Protein AF-A7SQU6-F1 (afdb_monomer)

Radius of gyration: 33.32 Å; Cα contacts (8 Å, |Δi|>4): 920; chains: 1; bounding box: 97×69×99 Å

Structure (mmCIF, N/CA/C/O backbone):
data_AF-A7SQU6-F1
#
_entry.id   AF-A7SQU6-F1
#
loop_
_atom_site.group_PDB
_atom_site.id
_atom_site.type_symbol
_atom_site.label_atom_id
_atom_site.label_alt_id
_atom_site.label_comp_id
_atom_site.label_asym_id
_atom_site.label_entity_id
_atom_site.label_seq_id
_atom_site.pdbx_PDB_ins_code
_atom_site.Cartn_x
_atom_site.Cartn_y
_atom_site.Cartn_z
_atom_site.occupancy
_atom_site.B_iso_or_equiv
_atom_site.auth_seq_id
_atom_site.auth_comp_id
_atom_site.auth_asym_id
_atom_site.auth_atom_id
_atom_site.pdbx_PDB_model_num
ATOM 1 N N . MET A 1 1 ? -19.528 20.760 14.569 1.00 32.16 1 MET A N 1
ATOM 2 C CA . MET A 1 1 ? -18.147 20.246 14.429 1.00 32.16 1 MET A CA 1
ATOM 3 C C . MET A 1 1 ? -17.280 21.043 15.382 1.00 32.16 1 MET A C 1
ATOM 5 O O . MET A 1 1 ? -17.143 22.242 15.170 1.00 32.16 1 MET A O 1
ATOM 9 N N . ASP A 1 2 ? -16.786 20.424 16.452 1.00 32.72 2 ASP A N 1
ATOM 10 C CA . ASP A 1 2 ? -15.996 21.127 17.467 1.00 32.72 2 ASP A CA 1
ATOM 11 C C . ASP A 1 2 ? -14.641 21.560 16.907 1.00 32.72 2 ASP A C 1
ATOM 13 O O . ASP A 1 2 ? -13.787 20.735 16.586 1.00 32.72 2 ASP A O 1
ATOM 17 N N . LYS A 1 3 ? -14.436 22.878 16.824 1.00 36.84 3 LYS A N 1
ATOM 18 C CA . LYS A 1 3 ? -13.178 23.518 16.404 1.00 36.84 3 LYS A CA 1
ATOM 19 C C . LYS A 1 3 ? -12.006 23.262 17.373 1.00 36.84 3 LYS A C 1
ATOM 21 O O . LYS A 1 3 ? -10.878 23.605 17.048 1.00 36.84 3 LYS A O 1
ATOM 26 N N . ASN A 1 4 ? -12.245 22.618 18.518 1.00 41.41 4 ASN A N 1
ATOM 27 C CA . ASN A 1 4 ? -11.286 22.514 19.624 1.00 41.41 4 ASN A CA 1
ATOM 28 C C . ASN A 1 4 ? -10.457 21.213 19.657 1.00 41.41 4 ASN A C 1
ATOM 30 O O . ASN A 1 4 ? -9.607 21.061 20.530 1.00 41.41 4 ASN A O 1
ATOM 34 N N . PHE A 1 5 ? -10.680 20.257 18.746 1.00 46.47 5 PHE A N 1
ATOM 35 C CA . PHE A 1 5 ? -10.082 18.915 18.865 1.00 46.47 5 PHE A CA 1
ATOM 36 C C . PHE A 1 5 ? -8.610 18.800 18.416 1.00 46.47 5 PHE A C 1
ATOM 38 O O . PHE A 1 5 ? -7.972 17.791 18.707 1.00 46.47 5 PHE A O 1
ATOM 45 N N . LEU A 1 6 ? -8.058 19.797 17.711 1.00 52.34 6 LEU A N 1
ATOM 46 C CA . LEU A 1 6 ? -6.797 19.651 16.959 1.00 52.34 6 LEU A CA 1
ATOM 47 C C . LEU A 1 6 ? -5.649 20.577 17.386 1.00 52.34 6 LEU A C 1
ATOM 49 O O . LEU A 1 6 ? -4.558 20.466 16.829 1.00 52.34 6 LEU A O 1
ATOM 53 N N . GLU A 1 7 ? -5.831 21.457 18.372 1.00 57.81 7 GLU A N 1
ATOM 54 C CA . GLU A 1 7 ? -4.713 22.271 18.866 1.00 57.81 7 GLU A CA 1
ATOM 55 C C . GLU A 1 7 ? -3.879 21.489 19.888 1.00 57.81 7 GLU A C 1
ATOM 57 O O . GLU A 1 7 ? -4.062 21.567 21.107 1.00 57.81 7 GLU A O 1
ATOM 62 N N . VAL A 1 8 ? -2.922 20.712 19.378 1.00 65.44 8 VAL A N 1
ATOM 63 C CA . VAL A 1 8 ? -1.777 20.283 20.183 1.00 65.44 8 VAL A CA 1
ATOM 64 C C . VAL A 1 8 ? -0.906 21.512 20.415 1.00 65.44 8 VAL A C 1
ATOM 66 O O . VAL A 1 8 ? -0.209 21.976 19.520 1.00 65.44 8 VAL A O 1
ATOM 69 N N . SER A 1 9 ? -0.988 22.066 21.622 1.00 65.06 9 SER A N 1
ATOM 70 C CA . SER A 1 9 ? -0.155 23.186 22.068 1.00 65.06 9 SER A CA 1
ATOM 71 C C . SER A 1 9 ? 0.925 22.718 23.050 1.00 65.06 9 SER A C 1
ATOM 73 O O . SER A 1 9 ? 0.744 21.673 23.694 1.00 65.06 9 SER A O 1
ATOM 75 N N . PRO A 1 10 ? 1.991 23.511 23.270 1.00 65.69 10 PRO A N 1
ATOM 76 C CA . PRO A 1 10 ? 2.990 23.245 24.309 1.00 65.69 10 PRO A CA 1
ATOM 77 C C . PRO A 1 10 ? 2.380 23.028 25.700 1.00 65.69 10 PRO A C 1
ATOM 79 O O . PRO A 1 10 ? 2.810 22.153 26.445 1.00 65.69 10 PRO A O 1
ATOM 82 N N . LYS A 1 11 ? 1.306 23.759 26.031 1.00 68.56 11 LYS A N 1
ATOM 83 C CA . LYS A 1 11 ? 0.541 23.597 27.284 1.00 68.56 11 LYS A CA 1
ATOM 84 C C . LYS A 1 11 ? -0.156 22.240 27.380 1.00 68.56 11 LYS A C 1
ATOM 86 O O . LYS A 1 11 ? -0.417 21.723 28.462 1.00 68.56 11 LYS A O 1
ATOM 91 N N . SER A 1 12 ? -0.527 21.691 26.235 1.00 70.12 12 SER A N 1
ATOM 92 C CA . SER A 1 12 ? -1.223 20.422 26.133 1.00 70.12 12 SER A CA 1
ATOM 93 C C . SER A 1 12 ? -0.247 19.236 26.206 1.00 70.12 12 SER A C 1
ATOM 95 O O . SER A 1 12 ? -0.608 18.200 26.754 1.00 70.12 12 SER A O 1
ATOM 97 N N . LEU A 1 13 ? 0.992 19.425 25.735 1.00 71.12 13 LEU A N 1
ATOM 98 C CA . LEU A 1 13 ? 2.103 18.481 25.880 1.00 71.12 13 LEU A CA 1
ATOM 99 C C . LEU A 1 13 ? 2.684 18.509 27.302 1.00 71.12 13 LEU A C 1
ATOM 101 O O . LEU A 1 13 ? 2.953 17.462 27.874 1.00 71.12 13 LEU A O 1
ATOM 105 N N . SER A 1 14 ? 2.774 19.683 27.938 1.00 69.56 14 SER A N 1
ATOM 106 C CA . SER A 1 14 ? 3.272 19.795 29.317 1.00 69.56 14 SER A CA 1
ATOM 107 C C . SER A 1 14 ? 2.379 19.111 30.359 1.00 69.56 14 SER A C 1
ATOM 109 O O . SER A 1 14 ? 2.869 18.692 31.404 1.00 69.56 14 SER A O 1
ATOM 111 N N . ARG A 1 15 ? 1.079 18.963 30.074 1.00 74.44 15 ARG A N 1
ATOM 112 C CA . ARG A 1 15 ? 0.127 18.193 30.895 1.00 74.44 15 ARG A CA 1
ATOM 113 C C . ARG A 1 15 ? 0.270 16.677 30.735 1.00 74.44 15 ARG A C 1
ATOM 115 O O . ARG A 1 15 ? -0.328 15.930 31.504 1.00 74.44 15 ARG A O 1
ATOM 122 N N . SER A 1 16 ? 1.034 16.222 29.747 1.00 78.31 16 SER A N 1
ATOM 123 C CA . SER A 1 16 ? 1.242 14.812 29.428 1.00 78.31 16 SER A CA 1
ATOM 124 C C . SER A 1 16 ? 2.748 14.521 29.379 1.00 78.31 16 SER A C 1
ATOM 126 O O . SER A 1 16 ? 3.298 14.322 28.297 1.00 78.31 16 SER A O 1
ATOM 128 N N . PRO A 1 17 ? 3.434 14.502 30.542 1.00 75.44 17 PRO A N 1
ATOM 129 C CA . PRO A 1 17 ? 4.900 14.446 30.618 1.00 75.44 17 PRO A CA 1
ATOM 130 C C . PRO A 1 17 ? 5.511 13.169 30.021 1.00 75.44 17 PRO A C 1
ATOM 132 O O . PRO A 1 17 ? 6.679 13.174 29.654 1.00 75.44 17 PRO A O 1
ATOM 135 N N . HIS A 1 18 ? 4.721 12.101 29.891 1.00 84.44 18 HIS A N 1
ATOM 136 C CA . HIS A 1 18 ? 5.127 10.818 29.302 1.00 84.44 18 HIS A CA 1
ATOM 137 C C . HIS A 1 18 ? 4.590 10.621 27.875 1.00 84.44 18 HIS A C 1
ATOM 139 O O . HIS A 1 18 ? 4.533 9.502 27.377 1.00 84.44 18 HIS A O 1
ATOM 145 N N . GLY A 1 19 ? 4.152 11.705 27.234 1.00 88.44 19 GLY A N 1
ATOM 146 C CA . GLY A 1 19 ? 3.631 11.703 25.875 1.00 88.44 19 GLY A CA 1
ATOM 147 C C . GLY A 1 19 ? 2.110 11.810 25.785 1.00 88.44 19 GLY A C 1
ATOM 148 O O . GLY A 1 19 ? 1.352 11.483 26.707 1.00 88.44 19 GLY A O 1
ATOM 149 N N . LEU A 1 20 ? 1.665 12.285 24.628 1.00 91.00 20 LEU A N 1
ATOM 150 C CA . LEU A 1 20 ? 0.268 12.467 24.255 1.00 91.00 20 LEU A CA 1
ATOM 151 C C . LEU A 1 20 ? -0.058 11.551 23.081 1.00 91.00 20 LEU A C 1
ATOM 153 O O . LEU A 1 20 ? 0.723 11.481 22.141 1.00 91.00 20 LEU A O 1
ATOM 157 N N . ALA A 1 21 ? -1.221 10.909 23.090 1.00 92.38 21 ALA A N 1
ATOM 158 C CA . ALA A 1 21 ? -1.641 10.045 22.001 1.00 92.38 21 ALA A CA 1
ATOM 159 C C . ALA A 1 21 ? -3.064 10.346 21.507 1.00 92.38 21 ALA A C 1
ATOM 161 O O . ALA A 1 21 ? -3.880 10.992 22.171 1.00 92.38 21 ALA A O 1
ATOM 162 N N . PHE A 1 22 ? -3.350 9.865 20.304 1.00 91.25 22 PHE A N 1
ATOM 163 C CA . PHE A 1 22 ? -4.642 9.939 19.643 1.00 91.25 22 PHE A CA 1
ATOM 164 C C . PHE A 1 22 ? -5.016 8.555 19.140 1.00 91.25 22 PHE A C 1
ATOM 166 O O . PHE A 1 22 ? -4.213 7.903 18.477 1.00 91.25 22 PHE A O 1
ATOM 173 N N . VAL A 1 23 ? -6.236 8.121 19.442 1.00 92.31 23 VAL A N 1
ATOM 174 C CA . VAL A 1 23 ? -6.734 6.787 19.095 1.00 92.31 23 VAL A CA 1
ATOM 175 C C . VAL A 1 23 ? -7.997 6.921 18.252 1.00 92.31 23 VAL A C 1
ATOM 177 O O . VAL A 1 23 ? -8.915 7.668 18.606 1.00 92.31 23 VAL A O 1
ATOM 180 N N . THR A 1 24 ? -8.061 6.224 17.119 1.00 90.75 24 THR A N 1
ATOM 181 C CA . THR A 1 24 ? -9.262 6.216 16.270 1.00 90.75 24 THR A CA 1
ATOM 182 C C . THR A 1 24 ? -10.377 5.384 16.895 1.00 90.75 24 THR A C 1
ATOM 184 O O . THR A 1 24 ? -10.132 4.496 17.716 1.00 90.75 24 THR A O 1
ATOM 187 N N . SER A 1 25 ? -11.620 5.608 16.463 1.00 90.00 25 SER A N 1
ATOM 188 C CA . SER A 1 25 ? -12.616 4.540 16.567 1.00 90.00 25 SER A CA 1
ATOM 189 C C . SER A 1 25 ? -12.132 3.314 15.782 1.00 90.00 25 SER A C 1
ATOM 191 O O . SER A 1 25 ? -11.289 3.422 14.885 1.00 90.00 25 SER A O 1
ATOM 193 N N . VAL A 1 26 ? -12.648 2.145 16.132 1.00 89.75 26 VAL A N 1
ATOM 194 C CA . VAL A 1 26 ? -12.318 0.894 15.443 1.00 89.75 26 VAL A CA 1
ATOM 195 C C . VAL A 1 26 ? -13.201 0.715 14.208 1.00 89.75 26 VAL A C 1
ATOM 197 O O . VAL A 1 26 ? -14.346 1.174 14.201 1.00 89.75 26 VAL A O 1
ATOM 200 N N . ASP A 1 27 ? -12.679 0.089 13.158 1.00 87.62 27 ASP A N 1
ATOM 201 C CA . ASP A 1 27 ? -13.452 -0.278 11.972 1.00 87.62 27 ASP A CA 1
ATOM 202 C C . ASP A 1 27 ? -14.133 -1.654 12.105 1.00 87.62 27 ASP A C 1
ATOM 204 O O . ASP A 1 27 ? -14.010 -2.341 13.123 1.00 87.62 27 ASP A O 1
ATOM 208 N N . GLY A 1 28 ? -14.880 -2.072 11.081 1.00 85.62 28 GLY A N 1
ATOM 209 C CA . GLY A 1 28 ? -15.601 -3.342 11.124 1.00 85.62 28 GLY A CA 1
ATOM 210 C C . GLY A 1 28 ? -14.717 -4.594 11.087 1.00 85.62 28 GLY A C 1
ATOM 211 O O . GLY A 1 28 ? -15.172 -5.672 11.457 1.00 85.62 28 GLY A O 1
ATOM 212 N N . ARG A 1 29 ? -13.445 -4.460 10.686 1.00 86.69 29 ARG A N 1
ATOM 213 C CA . ARG A 1 29 ? -12.455 -5.546 10.742 1.00 86.69 29 ARG A CA 1
ATOM 214 C C . ARG A 1 29 ? -11.815 -5.641 12.123 1.00 86.69 29 ARG A C 1
ATOM 216 O O . ARG A 1 29 ? -11.102 -6.595 12.398 1.00 86.69 29 ARG A O 1
ATOM 223 N N . GLY A 1 30 ? -12.074 -4.687 13.016 1.00 89.56 30 GLY A N 1
ATOM 224 C CA . GLY A 1 30 ? -11.396 -4.607 14.303 1.00 89.56 30 GLY A CA 1
ATOM 225 C C . GLY A 1 30 ? -10.050 -3.891 14.217 1.00 89.56 30 GLY A C 1
ATOM 226 O O . GLY A 1 30 ? -9.200 -4.110 15.079 1.00 89.56 30 GLY A O 1
ATOM 227 N N . ILE A 1 31 ? -9.827 -3.073 13.186 1.00 88.06 31 ILE A N 1
ATOM 228 C CA . ILE A 1 31 ? -8.590 -2.314 13.001 1.00 88.06 31 ILE A CA 1
ATOM 229 C C . ILE A 1 31 ? -8.766 -0.901 13.561 1.00 88.06 31 ILE A C 1
ATOM 231 O O . ILE A 1 31 ? -9.788 -0.245 13.346 1.00 88.06 31 ILE A O 1
ATOM 235 N N . PHE A 1 32 ? -7.758 -0.423 14.284 1.00 90.12 32 PHE A N 1
ATOM 236 C CA . PHE A 1 32 ? -7.686 0.936 14.809 1.00 90.12 32 PHE A CA 1
ATOM 237 C C . PHE A 1 32 ? -6.273 1.500 14.650 1.00 90.12 32 PHE A C 1
ATOM 239 O O . PHE A 1 32 ? -5.299 0.755 14.553 1.00 90.12 32 PHE A O 1
ATOM 246 N N . SER A 1 33 ? -6.155 2.824 14.632 1.00 90.19 33 SER A N 1
ATOM 247 C CA . SER A 1 33 ? -4.868 3.514 14.561 1.00 90.19 33 SER A CA 1
ATOM 248 C C . SER A 1 33 ? -4.586 4.279 15.845 1.00 90.19 33 SER A C 1
ATOM 250 O O . SER A 1 33 ? -5.488 4.849 16.469 1.00 90.19 33 SER A O 1
ATOM 252 N N . VAL A 1 34 ? -3.308 4.320 16.200 1.00 91.19 34 VAL A N 1
ATOM 253 C CA . VAL A 1 34 ? -2.763 5.086 17.313 1.00 91.19 34 VAL A CA 1
ATOM 254 C C . VAL A 1 34 ? -1.678 6.011 16.779 1.00 91.19 34 VAL A C 1
ATOM 256 O O . VAL A 1 34 ? -0.804 5.571 16.040 1.00 91.19 34 VAL A O 1
ATOM 259 N N . PHE A 1 35 ? -1.715 7.277 17.186 1.00 90.38 35 PHE A N 1
ATOM 260 C CA . PHE A 1 35 ? -0.662 8.256 16.917 1.00 90.38 35 PHE A CA 1
ATOM 261 C C . PHE A 1 35 ? -0.169 8.827 18.242 1.00 90.38 35 PHE A C 1
ATOM 263 O O . PHE A 1 35 ? -0.960 9.411 18.979 1.00 90.38 35 PHE A O 1
ATOM 270 N N . GLY A 1 36 ? 1.109 8.649 18.560 1.00 91.44 36 GLY A N 1
ATOM 271 C CA . GLY A 1 36 ? 1.756 9.106 19.784 1.00 91.44 36 GLY A CA 1
ATOM 272 C C . GLY A 1 36 ? 2.783 10.202 19.517 1.00 91.44 36 GLY A C 1
ATOM 273 O O . GLY A 1 36 ? 3.478 10.191 18.505 1.00 91.44 36 GLY A O 1
ATOM 274 N N . ILE A 1 37 ? 2.867 11.151 20.442 1.00 91.12 37 ILE A N 1
ATOM 275 C CA . ILE A 1 37 ? 3.839 12.239 20.469 1.00 91.12 37 ILE A CA 1
ATOM 276 C C . ILE A 1 37 ? 4.583 12.133 21.794 1.00 91.12 37 ILE A C 1
ATOM 278 O O . ILE A 1 37 ? 3.977 12.303 22.859 1.00 91.12 37 ILE A O 1
ATOM 282 N N . PHE A 1 38 ? 5.885 11.887 21.728 1.00 89.06 38 PHE A N 1
ATOM 283 C CA . PHE A 1 38 ? 6.736 11.673 22.895 1.00 89.06 38 PHE A CA 1
ATOM 284 C C . PHE A 1 38 ? 7.803 12.754 22.955 1.00 89.06 38 PHE A C 1
ATOM 286 O O . PHE A 1 38 ? 8.389 13.123 21.942 1.00 89.06 38 PHE A O 1
ATOM 293 N N . GLN A 1 39 ? 8.028 13.312 24.140 1.00 84.06 39 GLN A N 1
ATOM 294 C CA . GLN A 1 39 ? 9.028 14.354 24.331 1.00 84.06 39 GLN A CA 1
ATOM 295 C C . GLN A 1 39 ? 10.332 13.722 24.824 1.00 84.06 39 GLN A C 1
ATOM 297 O O . GLN A 1 39 ? 10.375 13.208 25.938 1.00 84.06 39 GLN A O 1
ATOM 302 N N . LEU A 1 40 ? 11.397 13.813 24.025 1.00 72.62 40 LEU A N 1
ATOM 303 C CA . LEU A 1 40 ? 12.705 13.237 24.355 1.00 72.62 40 LEU A CA 1
ATOM 304 C C . LEU A 1 40 ? 13.567 14.169 25.210 1.00 72.62 40 LEU A C 1
ATOM 306 O O . LEU A 1 40 ? 14.196 13.750 26.179 1.00 72.62 40 LEU A O 1
ATOM 310 N N . ARG A 1 41 ? 13.629 15.456 24.847 1.00 66.31 41 ARG A N 1
ATOM 311 C CA . ARG A 1 41 ? 14.451 16.457 25.546 1.00 66.31 41 ARG A CA 1
ATOM 312 C C . ARG A 1 41 ? 13.680 17.748 25.726 1.00 66.31 41 ARG A C 1
ATOM 314 O O . ARG A 1 41 ? 13.116 18.279 24.775 1.00 66.31 41 ARG A O 1
ATOM 321 N N . LYS A 1 42 ? 13.675 18.279 26.950 1.00 59.56 42 LYS A N 1
ATOM 322 C CA . LYS A 1 42 ? 13.105 19.593 27.266 1.00 59.56 42 LYS A CA 1
ATOM 323 C C . LYS A 1 42 ? 14.183 20.658 27.069 1.00 59.56 42 LYS A C 1
ATOM 325 O O . LYS A 1 42 ? 15.227 20.596 27.713 1.00 59.56 42 LYS A O 1
ATOM 330 N N . GLY A 1 43 ? 13.934 21.636 26.201 1.00 58.94 43 GLY A N 1
ATOM 331 C CA . GLY A 1 43 ? 14.791 22.813 26.081 1.00 58.94 43 GLY A CA 1
ATOM 332 C C . GLY A 1 43 ? 14.672 23.689 27.327 1.00 58.94 43 GLY A C 1
ATOM 333 O O . GLY A 1 43 ? 13.810 24.558 27.385 1.00 58.94 43 GLY A O 1
ATOM 334 N N . VAL A 1 44 ? 15.474 23.421 28.362 1.00 52.25 44 VAL A N 1
ATOM 335 C CA . VAL A 1 44 ? 15.442 24.191 29.625 1.00 52.25 44 VAL A CA 1
ATOM 336 C C . VAL A 1 44 ? 16.347 25.433 29.555 1.00 52.25 44 VAL A C 1
ATOM 338 O O . VAL A 1 44 ? 16.127 26.396 30.282 1.00 52.25 44 VAL A O 1
ATOM 341 N N . GLN A 1 45 ? 17.332 25.455 28.650 1.00 48.66 45 GLN A N 1
ATOM 342 C CA . GLN A 1 45 ? 18.277 26.565 28.467 1.00 48.66 45 GLN A CA 1
ATOM 343 C C . GLN A 1 45 ? 18.004 27.354 27.177 1.00 48.66 45 GLN A C 1
ATOM 345 O O . GLN A 1 45 ? 17.574 26.787 26.168 1.00 48.66 45 GLN A O 1
ATOM 350 N N . ARG A 1 46 ? 18.295 28.668 27.186 1.00 40.72 46 ARG A N 1
ATOM 351 C CA . ARG A 1 46 ? 18.224 29.531 25.990 1.00 40.72 46 ARG A CA 1
ATOM 352 C C . ARG A 1 46 ? 19.087 28.932 24.871 1.00 40.72 46 ARG A C 1
ATOM 354 O O . ARG A 1 46 ? 20.296 28.831 25.020 1.00 40.72 46 ARG A O 1
ATOM 361 N N . GLY A 1 47 ? 18.451 28.556 23.760 1.00 54.69 47 GLY A N 1
ATOM 362 C CA . GLY A 1 47 ? 19.108 27.996 22.572 1.00 54.69 47 GLY A CA 1
ATOM 363 C C . GLY A 1 47 ? 18.943 26.482 22.380 1.00 54.69 47 GLY A C 1
ATOM 364 O O . GLY A 1 47 ? 19.167 26.001 21.272 1.00 54.69 47 GLY A O 1
ATOM 365 N N . VAL A 1 48 ? 18.488 25.731 23.393 1.00 56.03 48 VAL A N 1
ATOM 366 C CA . VAL A 1 48 ? 18.249 24.281 23.268 1.00 56.03 48 VAL A CA 1
ATOM 367 C C . VAL A 1 48 ? 16.823 24.036 22.775 1.00 56.03 48 VAL A C 1
ATOM 369 O O . VAL A 1 48 ? 15.857 24.397 23.445 1.00 56.03 48 VAL A O 1
ATOM 372 N N . ARG A 1 49 ? 16.681 23.425 21.594 1.00 66.75 49 ARG A N 1
ATOM 373 C CA . ARG A 1 49 ? 15.373 23.089 21.011 1.00 66.75 49 ARG A CA 1
ATOM 374 C C . ARG A 1 49 ? 14.780 21.858 21.701 1.00 66.75 49 ARG A C 1
ATOM 376 O O . ARG A 1 49 ? 15.492 20.896 21.974 1.00 66.75 49 ARG A O 1
ATOM 383 N N . THR A 1 50 ? 13.476 21.888 21.967 1.00 72.69 50 THR A N 1
ATOM 384 C CA . THR A 1 50 ? 12.724 20.700 22.398 1.00 72.69 50 THR A CA 1
ATOM 385 C C . THR A 1 50 ? 12.600 19.740 21.219 1.00 72.69 50 THR A C 1
ATOM 387 O O . THR A 1 50 ? 12.265 20.171 20.114 1.00 72.69 50 THR A O 1
ATOM 390 N N . ILE A 1 51 ? 12.877 18.461 21.464 1.00 82.75 51 ILE A N 1
ATOM 391 C CA . ILE A 1 51 ? 12.860 17.401 20.451 1.00 82.75 51 ILE A CA 1
ATOM 392 C C . ILE A 1 51 ? 11.780 16.382 20.810 1.00 82.75 51 ILE A C 1
ATOM 394 O O . ILE A 1 51 ? 11.630 16.015 21.983 1.00 82.75 51 ILE A O 1
ATOM 398 N N . TYR A 1 52 ? 11.050 15.943 19.791 1.00 85.44 52 TYR A N 1
ATOM 399 C CA . TYR A 1 52 ? 9.941 15.009 19.886 1.00 85.44 52 TYR A CA 1
ATOM 400 C C . TYR A 1 52 ? 10.147 13.790 18.985 1.00 85.44 52 TYR A C 1
ATOM 402 O O . TYR A 1 52 ? 10.823 13.863 17.960 1.00 85.44 52 TYR A O 1
ATOM 410 N N . GLU A 1 53 ? 9.479 12.702 19.341 1.00 89.44 53 GLU A N 1
ATOM 411 C CA . GLU A 1 53 ? 9.231 11.555 18.472 1.00 89.44 53 GLU A CA 1
ATOM 412 C C . GLU A 1 53 ? 7.747 11.504 18.128 1.00 89.44 53 GLU A C 1
ATOM 414 O O . GLU A 1 53 ? 6.884 11.743 18.984 1.00 89.44 53 GLU A O 1
ATOM 419 N N . PHE A 1 54 ? 7.451 11.183 16.873 1.00 88.62 54 PHE A N 1
ATOM 420 C CA . PHE A 1 54 ? 6.098 10.921 16.406 1.00 88.62 54 PHE A CA 1
ATOM 421 C C . PHE A 1 54 ? 6.006 9.466 15.963 1.00 88.62 54 PHE A C 1
ATOM 423 O O . PHE A 1 54 ? 6.633 9.067 14.984 1.00 88.62 54 PHE A O 1
ATOM 430 N N . ALA A 1 55 ? 5.228 8.682 16.701 1.00 90.25 55 ALA A N 1
ATOM 431 C CA . ALA A 1 55 ? 5.055 7.256 16.466 1.00 90.25 55 ALA A CA 1
ATOM 432 C C . ALA A 1 55 ? 3.625 6.973 16.013 1.00 90.25 55 ALA A C 1
ATOM 434 O O . ALA A 1 55 ? 2.667 7.447 16.628 1.00 90.25 55 ALA A O 1
ATOM 435 N N . GLY A 1 56 ? 3.463 6.168 14.973 1.00 88.56 56 GLY A N 1
ATOM 436 C CA . GLY A 1 56 ? 2.169 5.667 14.542 1.00 88.56 56 GLY A CA 1
ATOM 437 C C . GLY A 1 56 ? 2.124 4.150 14.553 1.00 88.56 56 GLY A C 1
ATOM 438 O O . GLY A 1 56 ? 3.093 3.488 14.196 1.00 88.56 56 GLY A O 1
ATOM 439 N N . ALA A 1 57 ? 0.979 3.601 14.942 1.00 87.50 57 ALA A N 1
ATOM 440 C CA . ALA A 1 57 ? 0.722 2.169 14.912 1.00 87.50 57 ALA A CA 1
ATOM 441 C C . ALA A 1 57 ? -0.673 1.887 14.349 1.00 87.50 57 ALA A C 1
ATOM 443 O O . ALA A 1 57 ? -1.653 2.549 14.703 1.00 87.50 57 ALA A O 1
ATOM 444 N N . LEU A 1 58 ? -0.761 0.877 13.489 1.00 85.81 58 LEU A N 1
ATOM 445 C CA . LEU A 1 58 ? -2.001 0.275 13.025 1.00 85.81 58 LEU A CA 1
ATOM 446 C C . LEU A 1 58 ? -2.180 -1.059 13.746 1.00 85.81 58 LEU A C 1
ATOM 448 O O . LEU A 1 58 ? -1.337 -1.946 13.641 1.00 85.81 58 LEU A O 1
ATOM 452 N N . CYS A 1 59 ? -3.278 -1.215 14.473 1.00 87.25 59 CYS A N 1
ATOM 453 C CA . CYS A 1 59 ? -3.478 -2.319 15.401 1.00 87.25 59 CYS A CA 1
ATOM 454 C C . CYS A 1 59 ? -4.780 -3.063 15.111 1.00 87.25 59 CYS A C 1
ATOM 456 O O . CYS A 1 59 ? -5.779 -2.468 14.714 1.00 87.25 59 CYS A O 1
ATOM 458 N N . PHE A 1 60 ? -4.779 -4.365 15.376 1.00 88.38 60 PHE A N 1
ATOM 459 C CA . PHE A 1 60 ? -5.965 -5.207 15.441 1.00 88.38 60 PHE A CA 1
ATOM 460 C C . PHE A 1 60 ? -6.358 -5.428 16.903 1.00 88.38 60 PHE A C 1
ATOM 462 O O . PHE A 1 60 ? -5.525 -5.837 17.717 1.00 88.38 60 PHE A O 1
ATOM 469 N N . VAL A 1 61 ? -7.637 -5.235 17.232 1.00 89.44 61 VAL A N 1
ATOM 470 C CA . VAL A 1 61 ? -8.177 -5.400 18.597 1.00 89.44 61 VAL A CA 1
ATOM 471 C C . VAL A 1 61 ? -7.970 -6.795 19.186 1.00 89.44 61 VAL A C 1
ATOM 473 O O . VAL A 1 61 ? -7.960 -6.946 20.402 1.00 89.44 61 VAL A O 1
ATOM 476 N N . GLY A 1 62 ? -7.764 -7.819 18.353 1.00 81.50 62 GLY A N 1
ATOM 477 C CA . GLY A 1 62 ? -7.414 -9.159 18.824 1.00 81.50 62 GLY A CA 1
ATOM 478 C C . GLY A 1 62 ? -5.969 -9.310 19.303 1.00 81.50 62 GLY A C 1
ATOM 479 O O . GLY A 1 62 ? -5.582 -10.417 19.684 1.00 81.50 62 GLY A O 1
ATOM 480 N N . GLY A 1 63 ? -5.186 -8.230 19.304 1.00 80.00 63 GLY A N 1
ATOM 481 C CA . GLY A 1 63 ? -3.829 -8.179 19.830 1.00 80.00 63 GLY A CA 1
ATOM 482 C C . GLY A 1 63 ? -2.763 -8.422 18.766 1.00 80.00 63 GLY A C 1
ATOM 483 O O . GLY A 1 63 ? -1.939 -9.307 18.927 1.00 80.00 63 GLY A O 1
ATOM 484 N N . LYS A 1 64 ? -2.760 -7.655 17.675 1.00 79.50 64 LYS A N 1
ATOM 485 C CA . LYS A 1 64 ? -1.672 -7.685 16.680 1.00 79.50 64 LYS A CA 1
ATOM 486 C C . LYS A 1 64 ? -1.365 -6.267 16.223 1.00 79.50 64 LYS A C 1
ATOM 488 O O . LYS A 1 64 ? -2.298 -5.520 15.935 1.00 79.50 64 LYS A O 1
ATOM 493 N N . VAL A 1 65 ? -0.089 -5.902 16.128 1.00 80.31 65 VAL A N 1
ATOM 494 C CA . VAL A 1 65 ? 0.313 -4.669 15.441 1.00 80.31 65 VAL A CA 1
ATOM 495 C C . VAL A 1 65 ? 0.522 -5.022 13.971 1.00 80.31 65 VAL A C 1
ATOM 497 O O . VAL A 1 65 ? 1.342 -5.871 13.629 1.00 80.31 65 VAL A O 1
ATOM 500 N N . ILE A 1 66 ? -0.311 -4.443 13.113 1.00 76.19 66 ILE A N 1
ATOM 501 C CA . ILE A 1 66 ? -0.359 -4.727 11.676 1.00 76.19 66 ILE A CA 1
ATOM 502 C C . ILE A 1 66 ? 0.781 -4.002 10.964 1.00 76.19 66 ILE A C 1
ATOM 504 O O . ILE A 1 66 ? 1.447 -4.598 10.117 1.00 76.19 66 ILE A O 1
ATOM 508 N N . ASP A 1 67 ? 0.971 -2.730 11.312 1.00 77.44 67 ASP A N 1
ATOM 509 C CA . ASP A 1 67 ? 1.969 -1.841 10.725 1.00 77.44 67 ASP A CA 1
ATOM 510 C C . ASP A 1 67 ? 2.340 -0.736 11.721 1.00 77.44 67 ASP A C 1
ATOM 512 O O . ASP A 1 67 ? 1.574 -0.440 12.646 1.00 77.44 67 ASP A O 1
ATOM 516 N N . ALA A 1 68 ? 3.501 -0.124 11.535 1.00 81.19 68 ALA A N 1
ATOM 517 C CA . ALA A 1 68 ? 3.978 0.969 12.365 1.00 81.19 68 ALA A CA 1
ATOM 518 C C . ALA A 1 68 ? 4.920 1.876 11.575 1.00 81.19 68 ALA A C 1
ATOM 520 O O . ALA A 1 68 ? 5.565 1.443 10.625 1.00 81.19 68 ALA A O 1
ATOM 521 N N . PHE A 1 69 ? 4.999 3.133 11.994 1.00 84.12 69 PHE A N 1
ATOM 522 C CA . PHE A 1 69 ? 5.976 4.079 11.479 1.00 84.12 69 PHE A CA 1
ATOM 523 C C . PHE A 1 69 ? 6.501 4.939 12.621 1.00 84.12 69 PHE A C 1
ATOM 525 O O . PHE A 1 69 ? 5.766 5.258 13.565 1.00 84.12 69 PHE A O 1
ATOM 532 N N . LEU A 1 70 ? 7.755 5.354 12.507 1.00 86.19 70 LEU A N 1
ATOM 533 C CA . LEU A 1 70 ? 8.394 6.209 13.488 1.00 86.19 70 LEU A CA 1
ATOM 534 C C . LEU A 1 70 ? 9.128 7.350 12.803 1.00 86.19 70 LEU A C 1
ATOM 536 O O . LEU A 1 70 ? 9.875 7.156 11.853 1.00 86.19 70 LEU A O 1
ATOM 540 N N . GLN A 1 71 ? 8.942 8.553 13.332 1.00 86.12 71 GLN A N 1
ATOM 541 C CA . GLN A 1 71 ? 9.751 9.700 12.975 1.00 86.12 71 GLN A CA 1
ATOM 542 C C . GLN A 1 71 ? 10.445 10.232 14.232 1.00 86.12 71 GLN A C 1
ATOM 544 O O . GLN A 1 71 ? 9.794 10.601 15.215 1.00 86.12 71 GLN A O 1
ATOM 549 N N . LYS A 1 72 ? 11.778 10.273 14.180 1.00 86.06 72 LYS A N 1
ATOM 550 C CA . LYS A 1 72 ? 12.650 10.745 15.263 1.00 86.06 72 LYS A CA 1
ATOM 551 C C . LYS A 1 72 ? 13.115 12.182 15.033 1.00 86.06 72 LYS A C 1
ATOM 553 O O . LYS A 1 72 ? 12.971 12.730 13.937 1.00 86.06 72 LYS A O 1
ATOM 558 N N . ASP A 1 73 ? 13.665 12.769 16.093 1.00 83.81 73 ASP A N 1
ATOM 559 C CA . ASP A 1 73 ? 14.342 14.070 16.104 1.00 83.81 73 ASP A CA 1
ATOM 560 C C . ASP A 1 73 ? 13.522 15.248 15.551 1.00 83.81 73 ASP A C 1
ATOM 562 O O . ASP A 1 73 ? 14.033 16.177 14.922 1.00 83.81 73 ASP A O 1
ATOM 566 N N . ILE A 1 74 ? 12.217 15.234 15.824 1.00 82.06 74 ILE A N 1
ATOM 567 C CA . ILE A 1 74 ? 11.265 16.207 15.295 1.00 82.06 74 ILE A CA 1
ATOM 568 C C . ILE A 1 74 ? 11.267 17.468 16.158 1.00 82.06 74 ILE A C 1
ATOM 570 O O . ILE A 1 74 ? 11.093 17.410 17.377 1.00 82.06 74 ILE A O 1
ATOM 574 N N . ASN A 1 75 ? 11.394 18.638 15.533 1.00 80.38 75 ASN A N 1
ATOM 575 C CA . ASN A 1 75 ? 11.200 19.919 16.218 1.00 80.38 75 ASN A CA 1
ATOM 576 C C . ASN A 1 75 ? 9.719 20.354 16.245 1.00 80.38 75 ASN A C 1
ATOM 578 O O . ASN A 1 75 ? 8.866 19.783 15.574 1.00 80.38 75 ASN A O 1
ATOM 582 N N . GLU A 1 76 ? 9.389 21.397 17.009 1.00 74.19 76 GLU A N 1
ATOM 583 C CA . GLU A 1 76 ? 8.000 21.856 17.175 1.00 74.19 76 GLU A CA 1
ATOM 584 C C . GLU A 1 76 ? 7.307 22.249 15.854 1.00 74.19 76 GLU A C 1
ATOM 586 O O . GLU A 1 76 ? 6.130 21.939 15.659 1.00 74.19 76 GLU A O 1
ATOM 591 N N . THR A 1 77 ? 8.035 22.870 14.920 1.00 72.19 77 THR A N 1
ATOM 592 C CA . THR A 1 77 ? 7.508 23.250 13.600 1.00 72.19 77 THR A CA 1
ATOM 593 C C . THR A 1 77 ? 7.150 22.015 12.776 1.00 72.19 77 THR A C 1
ATOM 595 O O . THR A 1 77 ? 6.032 21.909 12.277 1.00 72.19 77 THR A O 1
ATOM 598 N N . GLN A 1 78 ? 8.064 21.046 12.681 1.00 75.12 78 GLN A N 1
ATOM 599 C CA . GLN A 1 78 ? 7.826 19.789 11.966 1.00 75.12 78 GLN A CA 1
ATOM 600 C C . GLN A 1 78 ? 6.695 18.981 12.612 1.00 75.12 78 GLN A C 1
ATOM 602 O O . GLN A 1 78 ? 5.827 18.463 11.914 1.00 75.12 78 GLN A O 1
ATOM 607 N N . LEU A 1 79 ? 6.656 18.919 13.946 1.00 75.06 79 LEU A N 1
ATOM 608 C CA . LEU A 1 79 ? 5.604 18.235 14.694 1.00 75.06 79 LEU A CA 1
ATOM 609 C C . LEU A 1 79 ? 4.225 18.812 14.357 1.00 75.06 79 LEU A C 1
ATOM 611 O O . LEU A 1 79 ? 3.278 18.058 14.133 1.00 75.06 79 LEU A O 1
ATOM 615 N N . LYS A 1 80 ? 4.109 20.143 14.268 1.00 73.56 80 LYS A N 1
ATOM 616 C CA . LYS A 1 80 ? 2.870 20.808 13.854 1.00 73.56 80 LYS A CA 1
ATOM 617 C C . LYS A 1 80 ? 2.447 20.371 12.450 1.00 73.56 80 LYS A C 1
ATOM 619 O O . LYS A 1 80 ? 1.274 20.050 12.265 1.00 73.56 80 LYS A O 1
ATOM 624 N N . THR A 1 81 ? 3.378 20.283 11.500 1.00 71.62 81 THR A N 1
ATOM 625 C CA . THR A 1 81 ? 3.113 19.790 10.136 1.00 71.62 81 THR A CA 1
ATOM 626 C C . THR A 1 81 ? 2.646 18.333 10.131 1.00 71.62 81 THR A C 1
ATOM 628 O O . THR A 1 81 ? 1.649 18.012 9.478 1.00 71.62 81 THR A O 1
ATOM 631 N N . TYR A 1 82 ? 3.298 17.455 10.902 1.00 69.75 82 TYR A N 1
ATOM 632 C CA . TYR A 1 82 ? 2.891 16.052 11.036 1.00 69.75 82 TYR A CA 1
ATOM 633 C C . TYR A 1 82 ? 1.486 15.928 11.631 1.00 69.75 82 TYR A C 1
ATOM 635 O O . TYR A 1 82 ? 0.627 15.254 11.064 1.00 69.75 82 TYR A O 1
ATOM 643 N N . ILE A 1 83 ? 1.204 16.646 12.717 1.00 72.69 83 ILE A N 1
ATOM 644 C CA . ILE A 1 83 ? -0.118 16.676 13.354 1.00 72.69 83 ILE A CA 1
ATOM 645 C C . ILE A 1 83 ? -1.185 17.183 12.380 1.00 72.69 83 ILE A C 1
ATOM 647 O O . ILE A 1 83 ? -2.245 16.570 12.229 1.00 72.69 83 ILE A O 1
ATOM 651 N N . GLN A 1 84 ? -0.906 18.284 11.685 1.00 68.31 84 GLN A N 1
ATOM 652 C CA . GLN A 1 84 ? -1.827 18.869 10.716 1.00 68.31 84 GLN A CA 1
ATOM 653 C C . GLN A 1 84 ? -2.059 17.974 9.503 1.00 68.31 84 GLN A C 1
ATOM 655 O O . GLN A 1 84 ? -3.155 18.010 8.953 1.00 68.31 84 GLN A O 1
ATOM 660 N N . SER A 1 85 ? -1.082 17.173 9.092 1.00 69.75 85 SER A N 1
ATOM 661 C CA . SER A 1 85 ? -1.241 16.253 7.967 1.00 69.75 85 SER A CA 1
ATOM 662 C C . SER A 1 85 ? -1.984 14.998 8.415 1.00 69.75 85 SER A C 1
ATOM 664 O O . SER A 1 85 ? -3.101 14.743 7.972 1.00 69.75 85 SER A O 1
ATOM 666 N N . TYR A 1 86 ? -1.436 14.259 9.377 1.00 67.69 86 TYR A N 1
ATOM 667 C CA . TYR A 1 86 ? -1.936 12.939 9.757 1.00 67.69 86 TYR A CA 1
ATOM 668 C C . TYR A 1 86 ? -3.232 13.004 10.570 1.00 67.69 86 TYR A C 1
ATOM 670 O O . TYR A 1 86 ? -4.209 12.334 10.232 1.00 67.69 86 TYR A O 1
ATOM 678 N N . ILE A 1 87 ? -3.304 13.859 11.595 1.00 67.88 87 ILE A N 1
ATOM 679 C CA . ILE A 1 87 ? -4.469 13.915 12.495 1.00 67.88 87 ILE A CA 1
ATOM 680 C C . ILE A 1 87 ? -5.647 14.629 11.816 1.00 67.88 87 ILE A C 1
ATOM 682 O O . ILE A 1 87 ? -6.801 14.222 11.974 1.00 67.88 87 ILE A O 1
ATOM 686 N N . LYS A 1 88 ? -5.399 15.653 10.987 1.00 67.00 88 LYS A N 1
ATOM 687 C CA . LYS A 1 88 ? -6.467 16.313 10.209 1.00 67.00 88 LYS A CA 1
ATOM 688 C C . LYS A 1 88 ? -7.016 15.407 9.104 1.00 67.00 88 LYS A C 1
ATOM 690 O O . LYS A 1 88 ? -8.226 15.396 8.884 1.00 67.00 88 LYS A O 1
ATOM 695 N N . LEU A 1 89 ? -6.161 14.648 8.409 1.00 63.34 89 LEU A N 1
ATOM 696 C CA . LEU A 1 89 ? -6.614 13.662 7.421 1.00 63.34 89 LEU A CA 1
ATOM 697 C C . LEU A 1 89 ? -7.420 12.546 8.089 1.00 63.34 89 LEU A C 1
ATOM 699 O O . LEU A 1 89 ? -8.506 12.217 7.607 1.00 63.34 89 LEU A O 1
ATOM 703 N N . ALA A 1 90 ? -6.929 12.017 9.212 1.00 64.44 90 ALA A N 1
ATOM 704 C CA . ALA A 1 90 ? -7.623 10.994 9.981 1.00 64.44 90 ALA A CA 1
ATOM 705 C C . ALA A 1 90 ? -8.969 11.508 10.509 1.00 64.44 90 ALA A C 1
ATOM 707 O O . ALA A 1 90 ? -9.985 10.905 10.199 1.00 64.44 90 ALA A O 1
ATOM 708 N N . SER A 1 91 ? -9.022 12.662 11.184 1.00 61.62 91 SER A N 1
ATOM 709 C CA . SER A 1 91 ? -10.268 13.230 11.744 1.00 61.62 91 SER A CA 1
ATOM 710 C C . SER A 1 91 ? -11.355 13.535 10.707 1.00 61.62 91 SER A C 1
ATOM 712 O O . SER A 1 91 ? -12.539 13.483 11.035 1.00 61.62 91 SER A O 1
ATOM 714 N N . LYS A 1 92 ? -10.983 13.823 9.450 1.00 62.31 92 LYS A N 1
ATOM 715 C CA . LYS A 1 92 ? -11.942 13.969 8.340 1.00 62.31 92 LYS A CA 1
ATOM 716 C C . LYS A 1 92 ? -12.575 12.643 7.912 1.00 62.31 92 LYS A C 1
ATOM 718 O O . LYS A 1 92 ? -13.642 12.660 7.306 1.00 62.31 92 LYS A O 1
ATOM 723 N N . ARG A 1 93 ? -11.902 11.516 8.160 1.00 64.19 93 ARG A N 1
ATOM 724 C CA . ARG A 1 93 ? -12.319 10.177 7.714 1.00 64.19 93 ARG A CA 1
ATOM 725 C C . ARG A 1 93 ? -12.877 9.323 8.853 1.00 64.19 93 ARG A C 1
ATOM 727 O O . ARG A 1 93 ? -13.853 8.614 8.642 1.00 64.19 93 ARG A O 1
ATOM 734 N N . VAL A 1 94 ? -12.272 9.393 10.037 1.00 70.94 94 VAL A N 1
ATOM 735 C CA . VAL A 1 94 ? -12.560 8.558 11.207 1.00 70.94 94 VAL A CA 1
ATOM 736 C C . VAL A 1 94 ? -12.466 9.407 12.485 1.00 70.94 94 VAL A C 1
ATOM 738 O O . VAL A 1 94 ? -11.489 10.137 12.664 1.00 70.94 94 VAL A O 1
ATOM 741 N N . PRO A 1 95 ? -13.449 9.333 13.401 1.00 82.06 95 PRO A N 1
ATOM 742 C CA . PRO A 1 95 ? -13.381 10.034 14.682 1.00 82.06 95 PRO A CA 1
ATOM 743 C C . PRO A 1 95 ? -12.167 9.620 15.533 1.00 82.06 95 PRO A C 1
ATOM 745 O O . PRO A 1 95 ? -11.822 8.442 15.612 1.00 82.06 95 PRO A O 1
ATOM 748 N N . LEU A 1 96 ? -11.557 10.591 16.220 1.00 86.19 96 LEU A N 1
ATOM 749 C CA . LEU A 1 96 ? -10.389 10.410 17.090 1.00 86.19 96 LEU A CA 1
ATOM 750 C C . LEU A 1 96 ? -10.716 10.790 18.538 1.00 86.19 96 LEU A C 1
ATOM 752 O O . LEU A 1 96 ? -11.451 11.749 18.778 1.00 86.19 96 LEU A O 1
ATOM 756 N N . ALA A 1 97 ? -10.118 10.078 19.490 1.00 89.38 97 ALA A N 1
ATOM 757 C CA . ALA A 1 97 ? -10.094 10.430 20.904 1.00 89.38 97 ALA A CA 1
ATOM 758 C C . ALA A 1 97 ? -8.666 10.808 21.311 1.00 89.38 97 ALA A C 1
ATOM 760 O O . ALA A 1 97 ? -7.703 10.152 20.915 1.00 89.38 97 ALA A O 1
ATOM 761 N N . ARG A 1 98 ? -8.534 11.874 22.101 1.00 90.00 98 ARG A N 1
ATOM 762 C CA . ARG A 1 98 ? -7.264 12.309 22.686 1.00 90.00 98 ARG A CA 1
ATOM 763 C C . ARG A 1 98 ? -7.055 11.571 24.007 1.00 90.00 98 ARG A C 1
ATOM 765 O O . ARG A 1 98 ? -7.913 11.651 24.880 1.00 90.00 98 ARG A O 1
ATOM 772 N N . VAL A 1 99 ? -5.921 10.895 24.163 1.00 90.88 99 VAL A N 1
ATOM 773 C CA . VAL A 1 99 ? -5.648 9.990 25.289 1.00 90.88 99 VAL A CA 1
ATOM 774 C C . VAL A 1 99 ? -4.202 10.186 25.778 1.00 90.88 99 VAL A C 1
ATOM 776 O O . VAL A 1 99 ? -3.303 10.363 24.954 1.00 90.88 99 VAL A O 1
ATOM 779 N N . PRO A 1 100 ? -3.914 10.178 27.092 1.00 91.31 100 PRO A N 1
ATOM 780 C CA . PRO A 1 100 ? -2.534 10.129 27.582 1.00 91.31 100 PRO A CA 1
ATOM 781 C C . PRO A 1 100 ? -1.800 8.888 27.050 1.00 91.31 100 PRO A C 1
ATOM 783 O O . PRO A 1 100 ? -2.357 7.792 27.076 1.00 91.31 100 PRO A O 1
ATOM 786 N N . ALA A 1 101 ? -0.546 9.023 26.602 1.00 92.06 101 ALA A N 1
ATOM 787 C CA . ALA A 1 101 ? 0.170 7.901 25.975 1.00 92.06 101 ALA A CA 1
ATOM 788 C C . ALA A 1 101 ? 0.333 6.691 26.915 1.00 92.06 101 ALA A C 1
ATOM 790 O O . ALA A 1 101 ? 0.207 5.547 26.479 1.00 92.06 101 ALA A O 1
ATOM 791 N N . LYS A 1 102 ? 0.510 6.948 28.217 1.00 91.00 102 LYS A N 1
ATOM 792 C CA . LYS A 1 102 ? 0.538 5.922 29.270 1.00 91.00 102 LYS A CA 1
ATOM 793 C C . LYS A 1 102 ? -0.723 5.047 29.301 1.00 91.00 102 LYS A C 1
ATOM 795 O O . LYS A 1 102 ? -0.634 3.829 29.427 1.00 91.00 102 LYS A O 1
ATOM 800 N N . ASP A 1 103 ? -1.891 5.658 29.114 1.00 91.00 103 ASP A N 1
ATOM 801 C CA . ASP A 1 103 ? -3.174 4.961 29.169 1.00 91.00 103 ASP A CA 1
ATOM 802 C C . ASP A 1 103 ? -3.439 4.235 27.847 1.00 91.00 103 ASP A C 1
ATOM 804 O O . ASP A 1 103 ? -3.990 3.139 27.844 1.00 91.00 103 ASP A O 1
ATOM 808 N N . VAL A 1 104 ? -2.982 4.790 26.715 1.00 92.44 104 VAL A N 1
ATOM 809 C CA . VAL A 1 104 ? -3.001 4.085 25.423 1.00 92.44 104 VAL A CA 1
ATOM 810 C C . VAL A 1 104 ? -2.208 2.786 25.492 1.00 92.44 104 VAL A C 1
ATOM 812 O O . VAL A 1 104 ? -2.718 1.729 25.114 1.00 92.44 104 VAL A O 1
ATOM 815 N N . ALA A 1 105 ? -0.989 2.846 26.022 1.00 90.44 105 ALA A N 1
ATOM 816 C CA . ALA A 1 105 ? -0.147 1.672 26.185 1.00 90.44 105 ALA A CA 1
ATOM 817 C C . ALA A 1 105 ? -0.822 0.605 27.066 1.00 90.44 105 ALA A C 1
ATOM 819 O O . ALA A 1 105 ? -0.899 -0.560 26.670 1.00 90.44 105 ALA A O 1
ATOM 820 N N . LYS A 1 106 ? -1.373 1.005 28.221 1.00 88.62 106 LYS A N 1
ATOM 821 C CA . LYS A 1 106 ? -1.985 0.097 29.206 1.00 88.62 106 LYS A CA 1
ATOM 822 C C . LYS A 1 106 ? -3.349 -0.463 28.766 1.00 88.62 106 LYS A C 1
ATOM 824 O O . LYS A 1 106 ? -3.603 -1.649 28.941 1.00 88.62 106 LYS A O 1
ATOM 829 N N . LEU A 1 107 ? -4.226 0.366 28.198 1.00 89.94 107 LEU A N 1
ATOM 830 C CA . LEU A 1 107 ? -5.623 0.000 27.924 1.00 89.94 107 LEU A CA 1
ATOM 831 C C . LEU A 1 107 ? -5.845 -0.485 26.488 1.00 89.94 107 LEU A C 1
ATOM 833 O O . LEU A 1 107 ? -6.588 -1.439 26.275 1.00 89.94 107 LEU A O 1
ATOM 837 N N . PHE A 1 108 ? -5.195 0.134 25.499 1.00 90.81 108 PHE A N 1
ATOM 838 C CA . PHE A 1 108 ? -5.456 -0.150 24.083 1.00 90.81 108 PHE A CA 1
ATOM 839 C C . PHE A 1 108 ? -4.425 -1.101 23.468 1.00 90.81 108 PHE A C 1
ATOM 841 O O . PHE A 1 108 ? -4.778 -1.973 22.677 1.00 90.81 108 PHE A O 1
ATOM 848 N N . MET A 1 109 ? -3.143 -0.946 23.812 1.00 88.38 109 MET A N 1
ATOM 849 C CA . MET A 1 109 ? -2.057 -1.636 23.103 1.00 88.38 109 MET A CA 1
ATOM 850 C C . MET A 1 109 ? -1.444 -2.820 23.857 1.00 88.38 109 MET A C 1
ATOM 852 O O . MET A 1 109 ? -0.778 -3.638 23.229 1.00 88.38 109 MET A O 1
ATOM 856 N N . THR A 1 110 ? -1.700 -2.982 25.160 1.00 82.31 110 THR A N 1
ATOM 857 C CA . THR A 1 110 ? -1.081 -4.050 25.972 1.00 82.31 110 THR A CA 1
ATOM 858 C C . THR A 1 110 ? -1.281 -5.440 25.361 1.00 82.31 110 THR A C 1
ATOM 860 O O . THR A 1 110 ? -0.317 -6.183 25.199 1.00 82.31 110 THR A O 1
ATOM 863 N N . GLN A 1 111 ? -2.499 -5.770 24.916 1.00 76.44 111 GLN A N 1
ATOM 864 C CA . GLN A 1 111 ? -2.764 -7.061 24.267 1.00 76.44 111 GLN A CA 1
ATOM 865 C C . GLN A 1 111 ? -2.074 -7.214 22.907 1.00 76.44 111 GLN A C 1
ATOM 867 O O . GLN A 1 111 ? -1.734 -8.332 22.520 1.00 76.44 111 GLN A O 1
ATOM 872 N N . CYS A 1 112 ? -1.851 -6.107 22.192 1.00 79.56 112 CYS A N 1
ATOM 873 C CA . CYS A 1 112 ? -1.093 -6.110 20.944 1.00 79.56 112 CYS A CA 1
ATOM 874 C C . CYS A 1 112 ? 0.376 -6.440 21.210 1.00 79.56 112 CYS A C 1
ATOM 876 O O . CYS A 1 112 ? 0.955 -7.249 20.496 1.00 79.56 112 CYS A O 1
ATOM 878 N N . PHE A 1 113 ? 0.957 -5.899 22.282 1.00 75.00 113 PHE A N 1
ATOM 879 C CA . PHE A 1 113 ? 2.349 -6.163 22.642 1.00 75.00 113 PHE A CA 1
ATOM 880 C C . PHE A 1 113 ? 2.608 -7.611 23.061 1.00 75.00 113 PHE A C 1
ATOM 882 O O . PHE A 1 113 ? 3.628 -8.171 22.669 1.00 75.00 113 PHE A O 1
ATOM 889 N N . THR A 1 114 ? 1.710 -8.218 23.843 1.00 68.69 114 THR A N 1
ATOM 890 C CA . THR A 1 114 ? 1.900 -9.577 24.383 1.00 68.69 114 THR A CA 1
ATOM 891 C C . THR A 1 114 ? 1.846 -10.665 23.310 1.00 68.69 114 THR A C 1
ATOM 893 O O . THR A 1 114 ? 2.506 -11.690 23.436 1.00 68.69 114 THR A O 1
ATOM 896 N N . LYS A 1 115 ? 1.047 -10.473 22.257 1.00 67.56 115 LYS A N 1
ATOM 897 C CA . LYS A 1 115 ? 0.902 -11.453 21.171 1.00 67.56 115 LYS A CA 1
ATOM 898 C C . LYS A 1 115 ? 1.910 -11.242 20.038 1.00 67.56 115 LYS A C 1
ATOM 900 O O . LYS A 1 115 ? 2.328 -12.223 19.431 1.00 67.56 115 LYS A O 1
ATOM 905 N N . GLN A 1 116 ? 2.337 -9.999 19.789 1.00 63.22 116 GLN A N 1
ATOM 906 C CA . GLN A 1 116 ? 3.287 -9.668 18.719 1.00 63.22 116 GLN A CA 1
ATOM 907 C C . GLN A 1 116 ? 4.686 -10.266 18.942 1.00 63.22 116 GLN A C 1
ATOM 909 O O . GLN A 1 116 ? 5.378 -10.570 17.976 1.00 63.22 116 GLN A O 1
ATOM 914 N N . THR A 1 117 ? 5.107 -10.488 20.192 1.00 53.28 117 THR A N 1
ATOM 915 C CA . THR A 1 117 ? 6.416 -11.093 20.511 1.00 53.28 117 THR A CA 1
ATOM 916 C C . THR A 1 117 ? 6.583 -12.528 19.999 1.00 53.28 117 THR A C 1
ATOM 918 O O . THR A 1 117 ? 7.699 -13.034 20.001 1.00 53.28 117 THR A O 1
ATOM 921 N N . ASN A 1 118 ? 5.507 -13.170 19.528 1.00 49.19 118 ASN A N 1
ATOM 922 C CA . ASN A 1 118 ? 5.505 -14.565 19.083 1.00 49.19 118 ASN A CA 1
ATOM 923 C C . ASN A 1 118 ? 5.356 -14.730 17.556 1.00 49.19 118 ASN A C 1
ATOM 925 O O . ASN A 1 118 ? 5.217 -15.857 17.085 1.00 49.19 118 ASN A O 1
ATOM 929 N N . SER A 1 119 ? 5.337 -13.643 16.774 1.00 51.09 119 SER A N 1
ATOM 930 C CA . SER A 1 119 ? 4.949 -13.678 15.355 1.00 51.09 119 SER A CA 1
ATOM 931 C C . SER A 1 119 ? 5.951 -12.987 14.421 1.00 51.09 119 SER A C 1
ATOM 933 O O . SER A 1 119 ? 5.824 -11.790 14.184 1.00 51.09 119 SER A O 1
ATOM 935 N N . GLY A 1 120 ? 6.863 -13.775 13.833 1.00 51.16 120 GLY A N 1
ATOM 936 C CA . GLY A 1 120 ? 7.572 -13.482 12.572 1.00 51.16 120 GLY A CA 1
ATOM 937 C C . GLY A 1 120 ? 8.572 -12.310 12.558 1.00 51.16 120 GLY A C 1
ATOM 938 O O . GLY A 1 120 ? 8.735 -11.624 13.564 1.00 51.16 120 GLY A O 1
ATOM 939 N N . PRO A 1 121 ? 9.285 -12.104 11.429 1.00 47.69 121 PRO A N 1
ATOM 940 C CA . PRO A 1 121 ? 10.303 -11.061 11.299 1.00 47.69 121 PRO A CA 1
ATOM 941 C C . PRO A 1 121 ? 9.699 -9.649 11.367 1.00 47.69 121 PRO A C 1
ATOM 943 O O . PRO A 1 121 ? 8.532 -9.427 11.039 1.00 47.69 121 PRO A O 1
ATOM 946 N N . PHE A 1 122 ? 10.514 -8.700 11.829 1.00 56.81 122 PHE A N 1
ATOM 947 C CA . PHE A 1 122 ? 10.116 -7.341 12.186 1.00 56.81 122 PHE A CA 1
ATOM 948 C C . PHE A 1 122 ? 10.611 -6.314 11.161 1.00 56.81 122 PHE A C 1
ATOM 950 O O . PHE A 1 122 ? 11.717 -6.446 10.648 1.00 56.81 122 PHE A O 1
ATOM 957 N N . ASN A 1 123 ? 9.838 -5.243 10.956 1.00 63.09 123 ASN A N 1
ATOM 958 C CA . ASN A 1 123 ? 10.398 -3.960 10.519 1.00 63.09 123 ASN A CA 1
ATOM 959 C C . ASN A 1 123 ? 11.043 -3.271 11.743 1.00 63.09 123 ASN A C 1
ATOM 961 O O . ASN A 1 123 ? 10.466 -3.337 12.832 1.00 63.09 123 ASN A O 1
ATOM 965 N N . GLU A 1 124 ? 12.198 -2.620 11.586 1.00 69.31 124 GLU A N 1
ATOM 966 C CA . GLU A 1 124 ? 12.909 -1.908 12.665 1.00 69.31 124 GLU A CA 1
ATOM 967 C C . GLU A 1 124 ? 11.997 -0.878 13.356 1.00 69.31 124 GLU A C 1
ATOM 969 O O . GLU A 1 124 ? 11.859 -0.896 14.582 1.00 69.31 124 GLU A O 1
ATOM 974 N N . ASP A 1 125 ? 11.243 -0.096 12.573 1.00 71.75 125 ASP A N 1
ATOM 975 C CA . ASP A 1 125 ? 10.272 0.886 13.082 1.00 71.75 125 ASP A CA 1
ATOM 976 C C . ASP A 1 125 ? 9.236 0.260 14.026 1.00 71.75 125 ASP A C 1
ATOM 978 O O . ASP A 1 125 ? 8.821 0.862 15.016 1.00 71.75 125 ASP A O 1
ATOM 982 N N . LEU A 1 126 ? 8.795 -0.969 13.744 1.00 77.44 126 LEU A N 1
ATOM 983 C CA . LEU A 1 126 ? 7.774 -1.639 14.544 1.00 77.44 126 LEU A CA 1
ATOM 984 C C . LEU A 1 126 ? 8.285 -1.984 15.944 1.00 77.44 126 LEU A C 1
ATOM 986 O O . LEU A 1 126 ? 7.544 -1.825 16.918 1.00 77.44 126 LEU A O 1
ATOM 990 N N . GLN A 1 127 ? 9.525 -2.464 16.052 1.00 80.50 127 GLN A N 1
ATOM 991 C CA . GLN A 1 127 ? 10.117 -2.794 17.348 1.00 80.50 127 GLN A CA 1
ATOM 992 C C . GLN A 1 127 ? 10.254 -1.543 18.212 1.00 80.50 127 GLN A C 1
ATOM 994 O O . GLN A 1 127 ? 9.826 -1.542 19.368 1.00 80.50 127 GLN A O 1
ATOM 999 N N . GLU A 1 128 ? 10.760 -0.464 17.623 1.00 86.50 128 GLU A N 1
ATOM 1000 C CA . GLU A 1 128 ? 10.974 0.791 18.333 1.00 86.50 128 GLU A CA 1
ATOM 1001 C C . GLU A 1 128 ? 9.658 1.451 18.756 1.00 86.50 128 GLU A C 1
ATOM 1003 O O . GLU A 1 128 ? 9.519 1.873 19.904 1.00 86.50 128 GLU A O 1
ATOM 1008 N N . VAL A 1 129 ? 8.638 1.475 17.888 1.00 88.06 129 VAL A N 1
ATOM 1009 C CA . VAL A 1 129 ? 7.306 1.989 18.252 1.00 88.06 129 VAL A CA 1
ATOM 1010 C C . VAL A 1 129 ? 6.723 1.205 19.429 1.00 88.06 129 VAL A C 1
ATOM 1012 O O . VAL A 1 129 ? 6.190 1.803 20.368 1.00 88.06 129 VAL A O 1
ATOM 1015 N N . ILE A 1 130 ? 6.836 -0.127 19.416 1.00 85.94 130 ILE A N 1
ATOM 1016 C CA . ILE A 1 130 ? 6.378 -0.967 20.529 1.00 85.94 130 ILE A CA 1
ATOM 1017 C C . ILE A 1 130 ? 7.110 -0.596 21.825 1.00 85.94 130 ILE A C 1
ATOM 1019 O O . ILE A 1 130 ? 6.470 -0.482 22.873 1.00 85.94 130 ILE A O 1
ATOM 1023 N N . GLU A 1 131 ? 8.425 -0.400 21.772 1.00 88.12 131 GLU A N 1
ATOM 1024 C CA . GLU A 1 131 ? 9.233 -0.041 22.936 1.00 88.12 131 GLU A CA 1
ATOM 1025 C C . GLU A 1 131 ? 8.874 1.344 23.495 1.00 88.12 131 GLU A C 1
ATOM 1027 O O . GLU A 1 131 ? 8.644 1.477 24.700 1.00 88.12 131 GLU A O 1
ATOM 1032 N N . ILE A 1 132 ? 8.711 2.351 22.633 1.00 89.75 132 ILE A N 1
ATOM 1033 C CA . ILE A 1 132 ? 8.321 3.714 23.024 1.00 89.75 132 ILE A CA 1
ATOM 1034 C C . ILE A 1 132 ? 6.989 3.706 23.789 1.00 89.75 132 ILE A C 1
ATOM 1036 O O . ILE A 1 132 ? 6.882 4.276 24.882 1.00 89.75 132 ILE A O 1
ATOM 1040 N N . PHE A 1 133 ? 5.967 3.020 23.265 1.00 90.44 133 PHE A N 1
ATOM 1041 C CA . PHE A 1 133 ? 4.679 2.929 23.954 1.00 90.44 133 PHE A CA 1
ATOM 1042 C C . PHE A 1 133 ? 4.765 2.104 25.245 1.00 90.44 133 PHE A C 1
ATOM 1044 O O . PHE A 1 133 ? 4.169 2.503 26.247 1.00 90.44 133 PHE A O 1
ATOM 1051 N N . LYS A 1 134 ? 5.514 0.991 25.271 1.00 88.50 134 LYS A N 1
ATOM 1052 C CA . LYS A 1 134 ? 5.742 0.215 26.507 1.00 88.50 134 LYS A CA 1
ATOM 1053 C C . LYS A 1 134 ? 6.367 1.079 27.602 1.00 88.50 134 LYS A C 1
ATOM 1055 O O . LYS A 1 134 ? 5.876 1.071 28.730 1.00 88.50 134 LYS A O 1
ATOM 1060 N N . ASN A 1 135 ? 7.372 1.880 27.255 1.00 89.00 135 ASN A N 1
ATOM 1061 C CA . ASN A 1 135 ? 8.037 2.790 28.183 1.00 89.00 135 ASN A CA 1
ATOM 1062 C C . ASN A 1 135 ? 7.071 3.833 28.757 1.00 89.00 135 ASN A C 1
ATOM 1064 O O . ASN A 1 135 ? 7.081 4.079 29.962 1.00 89.00 135 ASN A O 1
ATOM 1068 N N . ALA A 1 136 ? 6.180 4.394 27.936 1.00 89.38 136 ALA A N 1
ATOM 1069 C CA . ALA A 1 136 ? 5.133 5.291 28.424 1.00 89.38 136 ALA A CA 1
ATOM 1070 C C . ALA A 1 136 ? 4.128 4.580 29.352 1.00 89.38 136 ALA A C 1
ATOM 1072 O O . ALA A 1 136 ? 3.670 5.165 30.336 1.00 89.38 136 ALA A O 1
ATOM 1073 N N . GLY A 1 137 ? 3.804 3.315 29.068 1.00 87.62 137 GLY A N 1
ATOM 1074 C CA . GLY A 1 137 ? 2.897 2.490 29.871 1.00 87.62 137 GLY A CA 1
ATOM 1075 C C . GLY A 1 137 ? 3.368 2.240 31.306 1.00 87.62 137 GLY A C 1
ATOM 1076 O O . GLY A 1 137 ? 2.526 2.113 32.196 1.00 87.62 137 GLY A O 1
ATOM 1077 N N . ASN A 1 138 ? 4.681 2.264 31.563 1.00 86.69 138 ASN A N 1
ATOM 1078 C CA . ASN A 1 138 ? 5.253 2.115 32.911 1.00 86.69 138 ASN A CA 1
ATOM 1079 C C . ASN A 1 138 ? 4.822 3.227 33.886 1.00 86.69 138 ASN A C 1
ATOM 1081 O O . ASN A 1 138 ? 4.939 3.064 35.096 1.00 86.69 138 ASN A O 1
ATOM 1085 N N . PHE A 1 139 ? 4.301 4.347 33.374 1.00 85.81 139 PHE A N 1
ATOM 1086 C CA . PHE A 1 139 ? 3.831 5.484 34.172 1.00 85.81 139 PHE A CA 1
ATOM 1087 C C . PHE A 1 139 ? 2.302 5.515 34.358 1.00 85.81 139 PHE A C 1
ATOM 1089 O O . PHE A 1 139 ? 1.754 6.502 34.866 1.00 85.81 139 PHE A O 1
ATOM 1096 N N . ALA A 1 140 ? 1.581 4.483 33.905 1.00 84.06 140 ALA A N 1
ATOM 1097 C CA . ALA A 1 140 ? 0.141 4.358 34.115 1.00 84.06 140 ALA A CA 1
ATOM 1098 C C . ALA A 1 140 ? -0.175 4.163 35.608 1.00 84.06 140 ALA A C 1
ATOM 1100 O O . ALA A 1 140 ? 0.463 3.369 36.289 1.00 84.06 140 ALA A O 1
ATOM 1101 N N . SER A 1 141 ? -1.165 4.903 36.115 1.00 72.19 141 SER A N 1
ATOM 1102 C CA . SER A 1 141 ? -1.524 4.924 37.542 1.00 72.19 141 SER A CA 1
ATOM 1103 C C . SER A 1 141 ? -2.525 3.842 37.949 1.00 72.19 141 SER A C 1
ATOM 1105 O O . SER A 1 141 ? -2.773 3.675 39.135 1.00 72.19 141 SER A O 1
ATOM 1107 N N . THR A 1 142 ? -3.146 3.157 36.989 1.00 67.38 142 THR A N 1
ATOM 1108 C CA . THR A 1 142 ? -4.114 2.087 37.249 1.00 67.38 142 THR A CA 1
ATOM 1109 C C . THR A 1 142 ? -3.417 0.732 37.293 1.00 67.38 142 THR A C 1
ATOM 1111 O O . THR A 1 142 ? -2.681 0.372 36.363 1.00 67.38 142 THR A O 1
ATOM 1114 N N . GLU A 1 143 ? -3.653 -0.031 38.366 1.00 64.75 143 GLU A N 1
ATOM 1115 C CA . GLU A 1 143 ? -3.076 -1.369 38.509 1.00 64.75 143 GLU A CA 1
ATOM 1116 C C . GLU A 1 143 ? -3.791 -2.332 37.559 1.00 64.75 143 GLU A C 1
ATOM 1118 O O . GLU A 1 143 ? -3.124 -3.053 36.804 1.00 64.75 143 GLU A O 1
ATOM 1123 N N . THR A 1 144 ? -5.129 -2.244 37.485 1.00 81.31 144 THR A N 1
ATOM 1124 C CA . THR A 1 144 ? -5.959 -3.100 36.622 1.00 81.31 144 THR A CA 1
ATOM 1125 C C . THR A 1 144 ? -6.979 -2.350 35.750 1.00 81.31 144 THR A C 1
ATOM 1127 O O . THR A 1 144 ? -7.385 -1.216 36.007 1.00 81.31 144 THR A O 1
ATOM 1130 N N . GLU A 1 145 ? -7.415 -3.007 34.670 1.00 82.81 145 GLU A N 1
ATOM 1131 C CA . GLU A 1 145 ? -8.498 -2.521 33.803 1.00 82.81 145 GLU A CA 1
ATOM 1132 C C . GLU A 1 145 ? -9.830 -2.385 34.555 1.00 82.81 145 GLU A C 1
ATOM 1134 O O . GLU A 1 145 ? -10.585 -1.439 34.325 1.00 82.81 145 GLU A O 1
ATOM 1139 N N . GLU A 1 146 ? -10.128 -3.327 35.447 1.00 82.75 146 GLU A N 1
ATOM 1140 C CA . GLU A 1 146 ? -11.378 -3.332 36.204 1.00 82.75 146 GLU A CA 1
ATOM 1141 C C . GLU A 1 146 ? -11.475 -2.124 37.135 1.00 82.75 146 GLU A C 1
ATOM 1143 O O . GLU A 1 146 ? -12.530 -1.496 37.215 1.00 82.75 146 GLU A O 1
ATOM 1148 N N . GLU A 1 147 ? -10.377 -1.761 37.802 1.00 84.56 147 GLU A N 1
ATOM 1149 C CA . GLU A 1 147 ? -10.289 -0.535 38.601 1.00 84.56 147 GLU A CA 1
ATOM 1150 C C . GLU A 1 147 ? -10.530 0.711 37.754 1.00 84.56 147 GLU A C 1
ATOM 1152 O O . GLU A 1 147 ? -11.292 1.592 38.159 1.00 84.56 147 GLU A O 1
ATOM 1157 N N . PHE A 1 148 ? -9.933 0.774 36.558 1.00 87.75 148 PHE A N 1
ATOM 1158 C CA . PHE A 1 148 ? -10.158 1.888 35.641 1.00 87.75 148 PHE A CA 1
ATOM 1159 C C . PHE A 1 148 ? -11.647 2.016 35.301 1.00 87.75 148 PHE A C 1
ATOM 1161 O O . PHE A 1 148 ? -12.232 3.080 35.502 1.00 87.75 148 PHE A O 1
ATOM 1168 N N . LEU A 1 149 ? -12.290 0.931 34.861 1.00 87.06 149 LEU A N 1
ATOM 1169 C CA . LEU A 1 149 ? -13.708 0.947 34.496 1.00 87.06 149 LEU A CA 1
ATOM 1170 C C . LEU A 1 149 ? -14.615 1.293 35.683 1.00 87.06 149 LEU A C 1
ATOM 1172 O O . LEU A 1 149 ? -15.527 2.102 35.519 1.00 87.06 149 LEU A O 1
ATOM 1176 N N . LYS A 1 150 ? -14.341 0.755 36.879 1.00 84.12 150 LYS A N 1
ATOM 1177 C CA . LYS A 1 150 ? -15.076 1.097 38.109 1.00 84.12 150 LYS A CA 1
ATOM 1178 C C . LYS A 1 150 ? -14.932 2.577 38.462 1.00 84.12 150 LYS A C 1
ATOM 1180 O O . LYS A 1 150 ? -15.923 3.209 38.813 1.00 84.12 150 LYS A O 1
ATOM 1185 N N . SER A 1 151 ? -13.735 3.150 38.317 1.00 85.75 151 SER A N 1
ATOM 1186 C CA . SER A 1 151 ? -13.497 4.571 38.607 1.00 85.75 151 SER A CA 1
ATOM 1187 C C . SER A 1 151 ? -14.256 5.512 37.665 1.00 85.75 151 SER A C 1
ATOM 1189 O O . SER A 1 151 ? -14.670 6.589 38.080 1.00 85.75 151 SER A O 1
ATOM 1191 N N . GLN A 1 152 ? -14.443 5.108 36.403 1.00 86.00 152 GLN A N 1
ATOM 1192 C CA . GLN A 1 152 ? -15.069 5.943 35.375 1.00 86.00 152 GLN A CA 1
ATOM 1193 C C . GLN A 1 152 ? -16.586 5.736 35.280 1.00 86.00 152 GLN A C 1
ATOM 1195 O O . GLN A 1 152 ? -17.314 6.683 35.002 1.00 86.00 152 GLN A O 1
ATOM 1200 N N . LEU A 1 153 ? -17.072 4.506 35.487 1.00 82.31 153 LEU A N 1
ATOM 1201 C CA . LEU A 1 153 ? -18.476 4.126 35.270 1.00 82.31 153 LEU A CA 1
ATOM 1202 C C . LEU A 1 153 ? -19.235 3.773 36.564 1.00 82.31 153 LEU A C 1
ATOM 1204 O O . LEU A 1 153 ? -20.455 3.615 36.519 1.00 82.31 153 LEU A O 1
ATOM 1208 N N . GLY A 1 154 ? -18.548 3.678 37.708 1.00 78.00 154 GLY A N 1
ATOM 1209 C CA . GLY A 1 154 ? -19.119 3.328 39.014 1.00 78.00 154 GLY A CA 1
ATOM 1210 C C . GLY A 1 154 ? -19.112 1.824 39.339 1.00 78.00 154 GLY A C 1
ATOM 1211 O O . GLY A 1 154 ? -18.869 0.976 38.483 1.00 78.00 154 GLY A O 1
ATOM 1212 N N . GLU A 1 155 ? -19.388 1.485 40.607 1.00 65.75 155 GLU A N 1
ATOM 1213 C CA . GLU A 1 155 ? -19.296 0.113 41.151 1.00 65.75 155 GLU A CA 1
ATOM 1214 C C . GLU A 1 155 ? -20.402 -0.840 40.679 1.00 65.75 155 GLU A C 1
ATOM 1216 O O . GLU A 1 155 ? -20.207 -2.054 40.615 1.00 65.75 155 GLU A O 1
ATOM 1221 N N . THR A 1 156 ? -21.579 -0.312 40.351 1.00 56.31 156 THR A N 1
ATOM 1222 C CA . THR A 1 156 ? -22.710 -1.108 39.878 1.00 56.31 156 THR A CA 1
ATOM 1223 C C . THR A 1 156 ? -22.995 -0.785 38.421 1.00 56.31 156 THR A C 1
ATOM 1225 O O . THR A 1 156 ? -23.714 0.152 38.097 1.00 56.31 156 THR A O 1
ATOM 1228 N N . LEU A 1 157 ? -22.555 -1.666 37.522 1.00 58.81 157 LEU A N 1
ATOM 1229 C CA . LEU A 1 157 ? -23.072 -1.759 36.148 1.00 58.81 157 LEU A CA 1
ATOM 1230 C C . LEU A 1 157 ? -24.559 -2.219 36.115 1.00 58.81 157 LEU A C 1
ATOM 1232 O O . LEU A 1 157 ? -25.015 -2.819 35.143 1.00 58.81 157 LEU A O 1
ATOM 1236 N N . LYS A 1 158 ? -25.336 -1.999 37.190 1.00 43.69 158 LYS A N 1
ATOM 1237 C CA . LYS A 1 158 ? -26.704 -2.508 37.374 1.00 43.69 158 LYS A CA 1
ATOM 1238 C C . LYS A 1 158 ? -27.761 -1.481 36.924 1.00 43.69 158 LYS A C 1
ATOM 1240 O O . LYS A 1 158 ? -28.245 -0.700 37.730 1.00 43.69 158 LYS A O 1
ATOM 1245 N N . GLY A 1 159 ? -28.157 -1.583 35.647 1.00 46.62 159 GLY A N 1
ATOM 1246 C CA . GLY A 1 159 ? -29.507 -1.314 35.091 1.00 46.62 159 GLY A CA 1
ATOM 1247 C C . GLY A 1 159 ? -30.058 0.131 35.041 1.00 46.62 159 GLY A C 1
ATOM 1248 O O . GLY A 1 159 ? -29.527 1.053 35.648 1.00 46.62 159 GLY A O 1
ATOM 1249 N N . PRO A 1 160 ? -31.202 0.353 34.362 1.00 45.03 160 PRO A N 1
ATOM 1250 C CA . PRO A 1 160 ? -31.444 0.333 32.921 1.00 45.03 160 PRO A CA 1
ATOM 1251 C C . PRO A 1 160 ? -31.172 1.730 32.311 1.00 45.03 160 PRO A C 1
ATOM 1253 O O . PRO A 1 160 ? -32.078 2.537 32.112 1.00 45.03 160 PRO A O 1
ATOM 1256 N N . LYS A 1 161 ? -29.912 2.064 32.022 1.00 51.50 161 LYS A N 1
ATOM 1257 C CA . LYS A 1 161 ? -29.549 3.297 31.288 1.00 51.50 161 LYS A CA 1
ATOM 1258 C C . LYS A 1 161 ? -28.758 2.973 30.021 1.00 51.50 161 LYS A C 1
ATOM 1260 O O . LYS A 1 161 ? -27.826 3.690 29.670 1.00 51.50 161 LYS A O 1
ATOM 1265 N N . PHE A 1 162 ? -29.114 1.884 29.344 1.00 65.38 162 PHE A N 1
ATOM 1266 C CA . PHE A 1 162 ? -28.489 1.511 28.079 1.00 65.38 162 PHE A CA 1
ATOM 1267 C C . PHE A 1 162 ? -28.928 2.470 26.978 1.00 65.38 162 PHE A C 1
ATOM 1269 O O . PHE A 1 162 ? -30.096 2.855 26.891 1.00 65.38 162 PHE A O 1
ATOM 1276 N N . ALA A 1 163 ? -27.976 2.883 26.151 1.00 66.69 163 ALA A N 1
ATOM 1277 C CA . ALA A 1 163 ? -28.268 3.692 24.985 1.00 66.69 163 ALA A CA 1
ATOM 1278 C C . ALA A 1 163 ? -28.501 2.764 23.794 1.00 66.69 163 ALA A C 1
ATOM 1280 O O . ALA A 1 163 ? -27.717 1.850 23.545 1.00 66.69 163 ALA A O 1
ATOM 1281 N N . ARG A 1 164 ? -29.548 3.031 23.011 1.00 77.00 164 ARG A N 1
ATOM 1282 C CA . ARG A 1 164 ? -29.658 2.429 21.683 1.00 77.00 164 ARG A CA 1
ATOM 1283 C C . ARG A 1 164 ? -28.494 2.938 20.833 1.00 77.00 164 ARG A C 1
ATOM 1285 O O . ARG A 1 164 ? -28.306 4.150 20.711 1.00 77.00 164 ARG A O 1
ATOM 1292 N N . LEU A 1 165 ? -27.725 2.025 20.245 1.00 83.75 165 LEU A N 1
ATOM 1293 C CA . LEU A 1 165 ? -26.652 2.395 19.328 1.00 83.75 165 LEU A CA 1
ATOM 1294 C C . LEU A 1 165 ? -27.270 2.876 18.007 1.00 83.75 165 LEU A C 1
ATOM 1296 O O . LEU A 1 165 ? -27.923 2.114 17.298 1.00 83.75 165 LEU A O 1
ATOM 1300 N N . ASP A 1 166 ? -27.108 4.164 17.698 1.00 80.94 166 ASP A N 1
ATOM 1301 C CA . ASP A 1 166 ? -27.626 4.761 16.463 1.00 80.94 166 ASP A CA 1
ATOM 1302 C C . ASP A 1 166 ? -26.655 4.510 15.303 1.00 80.94 166 ASP A C 1
ATOM 1304 O O . ASP A 1 166 ? -25.536 5.030 15.284 1.00 80.94 166 ASP A O 1
ATOM 1308 N N . SER A 1 167 ? -27.108 3.749 14.306 1.00 77.44 167 SER A N 1
ATOM 1309 C CA . SER A 1 167 ? -26.339 3.408 13.109 1.00 77.44 167 SER A CA 1
ATOM 1310 C C . SER A 1 167 ? -25.917 4.627 12.278 1.00 77.44 167 SER A C 1
ATOM 1312 O O . SER A 1 167 ? -24.960 4.542 11.511 1.00 77.44 167 SER A O 1
ATOM 1314 N N . ARG A 1 168 ? -26.534 5.796 12.450 1.00 79.69 168 ARG A N 1
ATOM 1315 C CA . ARG A 1 168 ? -26.161 7.020 11.717 1.00 79.69 168 ARG A CA 1
ATOM 1316 C C . ARG A 1 168 ? -24.939 7.730 12.296 1.00 79.69 168 ARG A C 1
ATOM 1318 O O . ARG A 1 168 ? -24.426 8.657 11.672 1.00 79.69 168 ARG A O 1
ATOM 1325 N N . ARG A 1 169 ? -24.454 7.322 13.475 1.00 82.19 169 ARG A N 1
ATOM 1326 C CA . ARG A 1 169 ? -23.284 7.955 14.099 1.00 82.19 169 ARG A CA 1
ATOM 1327 C C . ARG A 1 169 ? -22.016 7.714 13.264 1.00 82.19 169 ARG A C 1
ATOM 1329 O O . ARG A 1 169 ? -21.789 6.585 12.815 1.00 82.19 169 ARG A O 1
ATOM 1336 N N . PRO A 1 170 ? -21.173 8.746 13.071 1.00 79.62 170 PRO A N 1
ATOM 1337 C CA . PRO A 1 170 ? -20.014 8.669 12.182 1.00 79.62 170 PRO A CA 1
ATOM 1338 C C . PRO A 1 170 ? -18.958 7.666 12.660 1.00 79.62 170 PRO A C 1
ATOM 1340 O O . PRO A 1 170 ? -18.340 7.009 11.825 1.00 79.62 170 PRO A O 1
ATOM 1343 N N . GLU A 1 171 ? -18.791 7.478 13.974 1.00 85.25 171 GLU A N 1
ATOM 1344 C CA . GLU A 1 171 ? -17.861 6.483 14.539 1.00 85.25 171 GLU A CA 1
ATOM 1345 C C . GLU A 1 171 ? -18.197 5.035 14.170 1.00 85.25 171 GLU A C 1
ATOM 1347 O O . GLU A 1 171 ? -17.318 4.184 14.190 1.00 85.25 171 GLU A O 1
ATOM 1352 N N . PHE A 1 172 ? -19.446 4.753 13.792 1.00 86.19 172 PHE A N 1
ATOM 1353 C CA . PHE A 1 172 ? -19.865 3.419 13.376 1.00 86.19 172 PHE A CA 1
ATOM 1354 C C . PHE A 1 172 ? -19.879 3.274 11.853 1.00 86.19 172 PHE A C 1
ATOM 1356 O O . PHE A 1 172 ? -20.323 2.250 11.345 1.00 86.19 172 PHE A O 1
ATOM 1363 N N . SER A 1 173 ? -19.524 4.305 11.082 1.00 78.69 173 SER A N 1
ATOM 1364 C CA . SER A 1 173 ? -19.720 4.339 9.619 1.00 78.69 173 SER A CA 1
ATOM 1365 C C . SER A 1 173 ? -19.103 3.144 8.874 1.00 78.69 173 SER A C 1
ATOM 1367 O O . SER A 1 173 ? -19.671 2.703 7.875 1.00 78.69 173 SER A O 1
ATOM 1369 N N . SER A 1 174 ? -18.016 2.579 9.402 1.00 79.81 174 SER A N 1
ATOM 1370 C CA . SER A 1 174 ? -17.309 1.396 8.894 1.00 79.81 174 SER A CA 1
ATOM 1371 C C . SER A 1 174 ? -17.712 0.069 9.559 1.00 79.81 174 SER A C 1
ATOM 1373 O O . SER A 1 174 ? -17.100 -0.954 9.276 1.00 79.81 174 SER A O 1
ATOM 1375 N N . TRP A 1 175 ? -18.723 0.058 10.434 1.00 87.25 175 TRP A N 1
ATOM 1376 C CA . TRP A 1 175 ? -19.165 -1.127 11.184 1.00 87.25 175 TRP A CA 1
ATOM 1377 C C . TRP A 1 175 ? -20.135 -1.969 10.369 1.00 87.25 175 TRP A C 1
ATOM 1379 O O . TRP A 1 175 ? -21.342 -1.974 10.605 1.00 87.25 175 TRP A O 1
ATOM 1389 N N . TRP A 1 176 ? -19.593 -2.624 9.359 1.00 85.25 176 TRP A N 1
ATOM 1390 C CA . TRP A 1 176 ? -20.290 -3.567 8.504 1.00 85.25 176 TRP A CA 1
ATOM 1391 C C . TRP A 1 176 ? -19.306 -4.662 8.082 1.00 85.25 176 TRP A C 1
ATOM 1393 O O . TRP A 1 176 ? -18.087 -4.463 8.124 1.00 85.25 176 TRP A O 1
ATOM 1403 N N . ILE A 1 177 ? -19.842 -5.827 7.734 1.00 85.25 177 ILE A N 1
ATOM 1404 C CA . ILE A 1 177 ? -19.073 -7.021 7.384 1.00 85.25 177 ILE A CA 1
ATOM 1405 C C . ILE A 1 177 ? -18.727 -6.956 5.900 1.00 85.25 177 ILE A C 1
ATOM 1407 O O . ILE A 1 177 ? -19.613 -6.800 5.059 1.00 85.25 177 ILE A O 1
ATOM 1411 N N . GLU A 1 178 ? -17.439 -7.061 5.580 1.00 79.00 178 GLU A N 1
ATOM 1412 C CA . GLU A 1 178 ? -16.977 -7.004 4.194 1.00 79.00 178 GLU A CA 1
ATOM 1413 C C . GLU A 1 178 ? -17.510 -8.189 3.379 1.00 79.00 178 GLU A C 1
ATOM 1415 O O . GLU A 1 178 ? -17.669 -9.299 3.886 1.00 79.00 178 GLU A O 1
ATOM 1420 N N . PHE A 1 179 ? -17.743 -7.976 2.083 1.00 75.31 179 PHE A N 1
ATOM 1421 C CA . PHE A 1 179 ? -18.243 -9.031 1.203 1.00 75.31 179 PHE A CA 1
ATOM 1422 C C . PHE A 1 179 ? -17.309 -10.252 1.123 1.00 75.31 179 PHE A C 1
ATOM 1424 O O . PHE A 1 179 ? -17.784 -11.386 1.066 1.00 75.31 179 PHE A O 1
ATOM 1431 N N . SER A 1 180 ? -15.989 -10.041 1.178 1.00 76.25 180 SER A N 1
ATOM 1432 C CA . SER A 1 180 ? -15.003 -11.130 1.221 1.00 76.25 180 SER A CA 1
ATOM 1433 C C . SER A 1 180 ? -15.159 -12.001 2.467 1.00 76.25 180 SER A C 1
ATOM 1435 O O . SER A 1 180 ? -14.985 -13.211 2.387 1.00 76.25 180 SER A O 1
ATOM 1437 N N . GLU A 1 181 ? -15.546 -11.418 3.603 1.00 83.88 181 GLU A N 1
ATOM 1438 C CA . GLU A 1 181 ? -15.854 -12.173 4.815 1.00 83.88 181 GLU A CA 1
ATOM 1439 C C . GLU A 1 181 ? -17.181 -12.914 4.695 1.00 83.88 181 GLU A C 1
ATOM 1441 O O . GLU A 1 181 ? -17.233 -14.096 5.004 1.00 83.88 181 GLU A O 1
ATOM 1446 N N . LEU A 1 182 ? -18.239 -12.261 4.201 1.00 83.75 182 LEU A N 1
ATOM 1447 C CA . LEU A 1 182 ? -19.516 -12.946 3.969 1.00 83.75 182 LEU A CA 1
ATOM 1448 C C . LEU A 1 182 ? -19.334 -14.159 3.050 1.00 83.75 182 LEU A C 1
ATOM 1450 O O . LEU A 1 182 ? -19.896 -15.211 3.323 1.00 83.75 182 LEU A O 1
ATOM 1454 N N . THR A 1 183 ? -18.516 -14.028 2.007 1.00 81.00 183 THR A N 1
ATOM 1455 C CA . THR A 1 183 ? -18.209 -15.119 1.074 1.00 81.00 183 THR A CA 1
ATOM 1456 C C . THR A 1 183 ? -17.382 -16.212 1.741 1.00 81.00 183 THR A C 1
ATOM 1458 O O . THR A 1 183 ? -17.734 -17.382 1.641 1.00 81.00 183 THR A O 1
ATOM 1461 N N . HIS A 1 184 ? -16.319 -15.840 2.463 1.00 84.62 184 HIS A N 1
ATOM 1462 C CA . HIS A 1 184 ? -15.460 -16.787 3.178 1.00 84.62 184 HIS A CA 1
ATOM 1463 C C . HIS A 1 184 ? -16.231 -17.609 4.221 1.00 84.62 184 HIS A C 1
ATOM 1465 O O . HIS A 1 184 ? -15.979 -18.795 4.387 1.00 84.62 184 HIS A O 1
ATOM 1471 N N . MET A 1 185 ? -17.196 -16.981 4.892 1.00 88.38 185 MET A N 1
ATOM 1472 C CA . MET A 1 185 ? -18.056 -17.611 5.898 1.00 88.38 185 MET A CA 1
ATOM 1473 C C . MET A 1 185 ? -19.312 -18.257 5.290 1.00 88.38 185 MET A C 1
ATOM 1475 O O . MET A 1 185 ? -20.197 -18.701 6.025 1.00 88.38 185 MET A O 1
ATOM 1479 N N . GLU A 1 186 ? -19.420 -18.266 3.957 1.00 88.25 186 GLU A N 1
ATOM 1480 C CA . GLU A 1 186 ? -20.551 -18.792 3.188 1.00 88.25 186 GLU A CA 1
ATOM 1481 C C . GLU A 1 186 ? -21.912 -18.199 3.601 1.00 88.25 186 GLU A C 1
ATOM 1483 O O . GLU A 1 186 ? -22.954 -18.847 3.521 1.00 88.25 186 GLU A O 1
ATOM 1488 N N . CYS A 1 187 ? -21.933 -16.957 4.079 1.00 86.62 187 CYS A N 1
ATOM 1489 C CA . CYS A 1 187 ? -23.147 -16.290 4.529 1.00 86.62 187 CYS A CA 1
ATOM 1490 C C . CYS A 1 187 ? -24.177 -16.136 3.395 1.00 86.62 187 CYS A C 1
ATOM 1492 O O . CYS A 1 187 ? -23.810 -15.800 2.263 1.00 86.62 187 CYS A O 1
ATOM 1494 N N . PRO A 1 188 ? -25.482 -16.297 3.690 1.00 82.62 188 PRO A N 1
ATOM 1495 C CA . PRO A 1 188 ? -26.532 -16.047 2.710 1.00 82.62 188 PRO A CA 1
ATOM 1496 C C . PRO A 1 188 ? -26.540 -14.578 2.268 1.00 82.62 188 PRO A C 1
ATOM 1498 O O . PRO A 1 188 ? -26.249 -13.669 3.053 1.00 82.62 188 PRO A O 1
ATOM 1501 N N . GLN A 1 189 ? -26.930 -14.328 1.017 1.00 73.44 189 GLN A N 1
ATOM 1502 C CA . GLN A 1 189 ? -27.130 -12.962 0.529 1.00 73.44 189 GLN A CA 1
ATOM 1503 C C . GLN A 1 189 ? -28.336 -12.315 1.232 1.00 73.44 189 GLN A C 1
ATOM 1505 O O . GLN A 1 189 ? -29.363 -12.976 1.391 1.00 73.44 189 GLN A O 1
ATOM 1510 N N . PRO A 1 190 ? -28.239 -11.042 1.654 1.00 72.50 190 PRO A N 1
ATOM 1511 C CA . PRO A 1 190 ? -29.367 -10.342 2.252 1.00 72.50 190 PRO A CA 1
ATOM 1512 C C . PRO A 1 190 ? -30.485 -10.091 1.235 1.00 72.50 190 PRO A C 1
ATOM 1514 O O . PRO A 1 190 ? -30.232 -9.712 0.089 1.00 72.50 190 PRO A O 1
ATOM 1517 N N . ASP A 1 191 ? -31.735 -10.215 1.682 1.00 68.00 191 ASP A N 1
ATOM 1518 C CA . ASP A 1 191 ? -32.908 -9.813 0.901 1.00 68.00 191 ASP A CA 1
ATOM 1519 C C . ASP A 1 191 ? -32.856 -8.307 0.574 1.00 68.00 191 ASP A C 1
ATOM 1521 O O . ASP A 1 191 ? -32.530 -7.484 1.436 1.00 68.00 191 ASP A O 1
ATOM 1525 N N . LYS A 1 192 ? -33.242 -7.917 -0.652 1.00 64.06 192 LYS A N 1
ATOM 1526 C CA . LYS A 1 192 ? -33.353 -6.496 -1.041 1.00 64.06 192 LYS A CA 1
ATOM 1527 C C . LYS A 1 192 ? -34.384 -5.772 -0.172 1.00 64.06 192 LYS A C 1
ATOM 1529 O O . LYS A 1 192 ? -35.542 -6.195 -0.088 1.00 64.06 192 LYS A O 1
ATOM 1534 N N . ILE A 1 193 ? -34.012 -4.622 0.388 1.00 62.91 193 ILE A N 1
ATOM 1535 C CA . ILE A 1 193 ? -34.918 -3.775 1.162 1.00 62.91 193 ILE A CA 1
ATOM 1536 C C . ILE A 1 193 ? -35.800 -3.017 0.165 1.00 62.91 193 ILE A C 1
ATOM 1538 O O . ILE A 1 193 ? -35.431 -1.988 -0.401 1.00 62.91 193 ILE A O 1
ATOM 1542 N N . LYS A 1 194 ? -37.019 -3.513 -0.076 1.00 51.72 194 LYS A N 1
ATOM 1543 C CA . LYS A 1 194 ? -38.010 -2.758 -0.857 1.00 51.72 194 LYS A CA 1
ATOM 1544 C C . LYS A 1 194 ? -38.380 -1.483 -0.093 1.00 51.72 194 LYS A C 1
ATOM 1546 O O . LYS A 1 194 ? -39.173 -1.542 0.845 1.00 51.72 194 LYS A O 1
ATOM 1551 N N . ARG A 1 195 ? -37.829 -0.335 -0.508 1.00 44.09 195 ARG A N 1
ATOM 1552 C CA . ARG A 1 195 ? -38.252 1.009 -0.071 1.00 44.09 195 ARG A CA 1
ATOM 1553 C C . ARG A 1 195 ? -39.648 1.301 -0.626 1.00 44.09 195 ARG A C 1
ATOM 1555 O O . ARG A 1 195 ? -39.798 2.021 -1.606 1.00 44.09 195 ARG A O 1
ATOM 1562 N N . GLU A 1 196 ? -40.672 0.681 -0.055 1.00 39.97 196 GLU A N 1
ATOM 1563 C CA . GLU A 1 196 ? -42.054 1.044 -0.359 1.00 39.97 196 GLU A CA 1
ATOM 1564 C C . GLU A 1 196 ? -42.318 2.439 0.227 1.00 39.97 196 GLU A C 1
ATOM 1566 O O . GLU A 1 196 ? -42.139 2.679 1.423 1.00 39.97 196 GLU A O 1
ATOM 1571 N N . ILE A 1 197 ? -42.693 3.375 -0.653 1.00 36.84 197 ILE A N 1
ATOM 1572 C CA . ILE A 1 197 ? -43.286 4.661 -0.286 1.00 36.84 197 ILE A CA 1
ATOM 1573 C C . ILE A 1 197 ? -44.434 4.358 0.675 1.00 36.84 197 ILE A C 1
ATOM 1575 O O . ILE A 1 197 ? -45.272 3.500 0.404 1.00 36.84 197 ILE A O 1
ATOM 1579 N N . VAL A 1 198 ? -44.423 5.033 1.822 1.00 38.28 198 VAL A N 1
ATOM 1580 C CA . VAL A 1 198 ? -45.420 4.900 2.880 1.00 38.28 198 VAL A CA 1
ATOM 1581 C C . VAL A 1 198 ? -46.804 5.185 2.303 1.00 38.28 198 VAL A C 1
ATOM 1583 O O . VAL A 1 198 ? -47.177 6.343 2.169 1.00 38.28 198 VAL A O 1
ATOM 1586 N N . GLN A 1 199 ? -47.551 4.131 1.982 1.00 35.94 199 GLN A N 1
ATOM 1587 C CA . GLN A 1 199 ? -48.997 4.035 2.161 1.00 35.94 199 GLN A CA 1
ATOM 1588 C C . GLN A 1 199 ? -49.443 2.579 1.944 1.00 35.94 199 GLN A C 1
ATOM 1590 O O . GLN A 1 199 ? -49.269 1.995 0.883 1.00 35.94 199 GLN A O 1
ATOM 1595 N N . GLU A 1 200 ? -50.012 2.016 3.014 1.00 40.75 200 GLU A N 1
ATOM 1596 C CA . GLU A 1 200 ? -50.870 0.825 3.043 1.00 40.75 200 GLU A CA 1
ATOM 1597 C C . GLU A 1 200 ? -50.260 -0.547 2.689 1.00 40.75 200 GLU A C 1
ATOM 1599 O O . GLU A 1 200 ? -50.268 -0.986 1.543 1.00 40.75 200 GLU A O 1
ATOM 1604 N N . LYS A 1 201 ? -49.886 -1.317 3.729 1.00 37.25 201 LYS A N 1
ATOM 1605 C CA . LYS A 1 201 ? -50.456 -2.658 4.033 1.00 37.25 201 LYS A CA 1
ATOM 1606 C C . LYS A 1 201 ? -49.753 -3.313 5.232 1.00 37.25 201 LYS A C 1
ATOM 1608 O O . LYS A 1 201 ? -48.667 -3.872 5.121 1.00 37.25 201 LYS A O 1
ATOM 1613 N N . LYS A 1 202 ? -50.430 -3.312 6.388 1.00 40.28 202 LYS A N 1
ATOM 1614 C CA . LYS A 1 202 ? -49.968 -3.899 7.666 1.00 40.28 202 LYS A CA 1
ATOM 1615 C C . LYS A 1 202 ? -49.763 -5.428 7.647 1.00 40.28 202 LYS A C 1
ATOM 1617 O O . LYS A 1 202 ? -49.181 -5.956 8.585 1.00 40.28 202 LYS A O 1
ATOM 1622 N N . SER A 1 203 ? -50.194 -6.142 6.605 1.00 45.31 203 SER A N 1
ATOM 1623 C CA . SER A 1 203 ? -50.092 -7.609 6.515 1.00 45.31 203 SER A CA 1
ATOM 1624 C C . SER A 1 203 ? -48.827 -8.126 5.812 1.00 45.31 203 SER A C 1
ATOM 1626 O O . SER A 1 203 ? -48.374 -9.211 6.152 1.00 45.31 203 SER A O 1
ATOM 1628 N N . LYS A 1 204 ? -48.196 -7.354 4.910 1.00 45.50 204 LYS A N 1
ATOM 1629 C CA . LYS A 1 204 ? -46.928 -7.740 4.241 1.00 45.50 204 LYS A CA 1
ATOM 1630 C C . LYS A 1 204 ? -45.664 -7.368 5.026 1.00 45.50 204 LYS A C 1
ATOM 1632 O O . LYS A 1 204 ? -44.576 -7.818 4.678 1.00 45.50 204 LYS A O 1
ATOM 1637 N N . ASN A 1 205 ? -45.800 -6.560 6.079 1.00 45.62 205 ASN A N 1
ATOM 1638 C CA . ASN A 1 205 ? -44.675 -6.194 6.941 1.00 45.62 205 ASN A CA 1
ATOM 1639 C C . ASN A 1 205 ? -44.221 -7.357 7.827 1.00 45.62 205 ASN A C 1
ATOM 1641 O O . ASN A 1 205 ? -43.032 -7.467 8.076 1.00 45.62 205 ASN A O 1
ATOM 1645 N N . LYS A 1 206 ? -45.126 -8.259 8.229 1.00 45.25 206 LYS A N 1
ATOM 1646 C CA . LYS A 1 206 ? -44.801 -9.339 9.172 1.00 45.25 206 LYS A CA 1
ATOM 1647 C C . LYS A 1 206 ? -43.872 -10.401 8.568 1.00 45.25 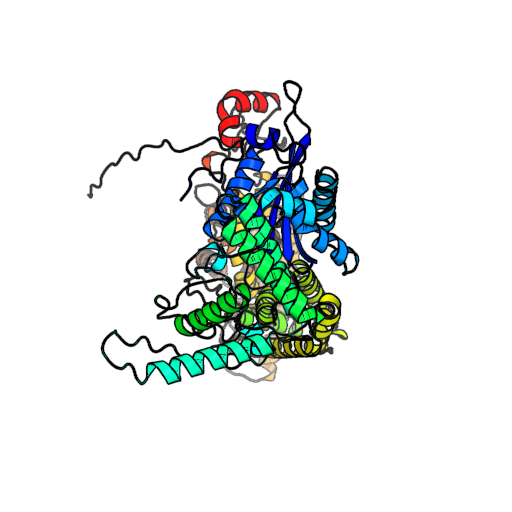206 LYS A C 1
ATOM 1649 O O . LYS A 1 206 ? -42.915 -10.785 9.216 1.00 45.25 206 LYS A O 1
ATOM 1654 N N . GLU A 1 207 ? -44.099 -10.812 7.317 1.00 44.78 207 GLU A N 1
ATOM 1655 C CA . GLU A 1 207 ? -43.228 -11.774 6.608 1.00 44.78 207 GLU A CA 1
ATOM 1656 C C . GLU A 1 207 ? -41.861 -11.178 6.223 1.00 44.78 207 GLU A C 1
ATOM 1658 O O . GLU A 1 207 ? -40.852 -11.871 6.281 1.00 44.78 207 GLU A O 1
ATOM 1663 N N . LYS A 1 208 ? -41.801 -9.886 5.858 1.00 48.25 208 LYS A N 1
ATOM 1664 C CA . LYS A 1 208 ? -40.533 -9.188 5.556 1.00 48.25 208 LYS A CA 1
ATOM 1665 C C . LYS A 1 208 ? -39.702 -8.921 6.818 1.00 48.25 208 LYS A C 1
ATOM 1667 O O . LYS A 1 208 ? -38.476 -8.968 6.777 1.00 48.25 208 LYS A O 1
ATOM 1672 N N . GLU A 1 209 ? -40.367 -8.613 7.930 1.00 54.53 209 GLU A N 1
ATOM 1673 C CA . GLU A 1 209 ? -39.736 -8.462 9.245 1.00 54.53 209 GLU A CA 1
ATOM 1674 C C . GLU A 1 209 ? -39.199 -9.816 9.742 1.00 54.53 209 GLU A C 1
ATOM 1676 O O . GLU A 1 209 ? -38.100 -9.869 10.287 1.00 54.53 209 GLU A O 1
ATOM 1681 N N . ASP A 1 210 ? -39.900 -10.914 9.436 1.00 57.91 210 ASP A N 1
ATOM 1682 C CA . ASP A 1 210 ? -39.485 -12.289 9.739 1.00 57.91 210 ASP A CA 1
ATOM 1683 C C . ASP A 1 210 ? -38.308 -12.778 8.864 1.00 57.91 210 ASP A C 1
ATOM 1685 O O . ASP A 1 210 ? -37.349 -13.349 9.385 1.00 57.91 210 ASP A O 1
ATOM 1689 N N . SER A 1 211 ? -38.292 -12.486 7.552 1.00 57.72 211 SER A N 1
ATOM 1690 C CA . SER A 1 211 ? -37.176 -12.880 6.667 1.00 57.72 211 SER A CA 1
ATOM 1691 C C . SER A 1 211 ? -35.879 -12.126 6.983 1.00 57.72 211 SER A C 1
ATOM 1693 O O . SER A 1 211 ? -34.811 -12.736 7.084 1.00 57.72 211 SER A O 1
ATOM 1695 N N . GLY A 1 212 ? -35.972 -10.816 7.245 1.00 67.50 212 GLY A N 1
ATOM 1696 C CA . GLY A 1 212 ? -34.844 -10.009 7.708 1.00 67.50 212 GLY A CA 1
ATOM 1697 C C . GLY A 1 212 ? -34.319 -10.477 9.067 1.00 67.50 212 GLY A C 1
ATOM 1698 O O . GLY A 1 212 ? -33.107 -10.559 9.262 1.00 67.50 212 GLY A O 1
ATOM 1699 N N . GLN A 1 213 ? -35.209 -10.854 9.989 1.00 76.44 213 GLN A N 1
ATOM 1700 C CA . GLN A 1 213 ? -34.816 -11.409 11.284 1.00 76.44 213 GLN A CA 1
ATOM 1701 C C . GLN A 1 213 ? -34.131 -12.775 11.144 1.00 76.44 213 GLN A C 1
ATOM 1703 O O . GLN A 1 213 ? -33.106 -13.011 11.786 1.00 76.44 213 GLN A O 1
ATOM 1708 N N . LYS A 1 214 ? -34.628 -13.647 10.259 1.00 83.25 214 LYS A N 1
ATOM 1709 C CA . LYS A 1 214 ? -34.011 -14.946 9.968 1.00 83.25 214 LYS A CA 1
ATOM 1710 C C . LYS A 1 214 ? -32.604 -14.798 9.382 1.00 83.25 214 LYS A C 1
ATOM 1712 O O . LYS A 1 214 ? -31.681 -15.447 9.871 1.00 83.25 214 LYS A O 1
ATOM 1717 N N . TRP A 1 215 ? -32.420 -13.908 8.402 1.00 86.06 215 TRP A N 1
ATOM 1718 C CA . TRP A 1 215 ? -31.101 -13.626 7.821 1.00 86.06 215 TRP A CA 1
ATOM 1719 C C . TRP A 1 215 ? -30.114 -13.121 8.880 1.00 86.06 215 TRP A C 1
ATOM 1721 O O . TRP A 1 215 ? -28.979 -13.593 8.944 1.00 86.06 215 TRP A O 1
ATOM 1731 N N . ARG A 1 216 ? -30.553 -12.212 9.765 1.00 86.88 216 ARG A N 1
ATOM 1732 C CA . ARG A 1 216 ? -29.703 -11.677 10.841 1.00 86.88 216 ARG A CA 1
ATOM 1733 C C . ARG A 1 216 ? -29.185 -12.769 11.769 1.00 86.88 216 ARG A C 1
ATOM 1735 O O . ARG A 1 216 ? -28.007 -12.761 12.123 1.00 86.88 216 ARG A O 1
ATOM 1742 N N . VAL A 1 217 ? -30.069 -13.682 12.170 1.00 89.69 217 VAL A N 1
ATOM 1743 C CA . VAL A 1 217 ? -29.722 -14.804 13.047 1.00 89.69 217 VAL A CA 1
ATOM 1744 C C . VAL A 1 217 ? -28.757 -15.754 12.342 1.00 89.69 217 VAL A C 1
ATOM 1746 O O . VAL A 1 217 ? -27.739 -16.108 12.931 1.00 89.69 217 VAL A O 1
ATOM 1749 N N . GLU A 1 218 ? -29.021 -16.117 11.084 1.00 90.56 218 GLU A N 1
ATOM 1750 C CA . GLU A 1 218 ? -28.150 -17.027 10.329 1.00 90.56 218 GLU A CA 1
ATOM 1751 C C . GLU A 1 218 ? -26.746 -16.439 10.129 1.00 90.56 218 GLU A C 1
ATOM 1753 O O . GLU A 1 218 ? -25.752 -17.110 10.400 1.00 90.56 218 GLU A O 1
ATOM 1758 N N . VAL A 1 219 ? -26.637 -15.167 9.731 1.00 90.50 219 VAL A N 1
ATOM 1759 C CA . VAL A 1 219 ? -25.334 -14.502 9.571 1.00 90.50 219 VAL A CA 1
ATOM 1760 C C . VAL A 1 219 ? -24.587 -14.419 10.901 1.00 90.50 219 VAL A C 1
ATOM 1762 O O . VAL A 1 219 ? -23.402 -14.741 10.950 1.00 90.50 219 VAL A O 1
ATOM 1765 N N . ALA A 1 220 ? -25.254 -14.052 12.000 1.00 91.56 220 ALA A N 1
ATOM 1766 C CA . ALA A 1 220 ? -24.621 -14.033 13.320 1.00 91.56 220 ALA A CA 1
ATOM 1767 C C . ALA A 1 220 ? -24.109 -15.427 13.738 1.00 91.56 220 ALA A C 1
ATOM 1769 O O . ALA A 1 220 ? -22.996 -15.551 14.256 1.00 91.56 220 ALA A O 1
ATOM 1770 N N . GLN A 1 221 ? -24.870 -16.484 13.441 1.00 92.00 221 GLN A N 1
ATOM 1771 C CA . GLN A 1 221 ? -24.446 -17.864 13.677 1.00 92.00 221 GLN A CA 1
ATOM 1772 C C . GLN A 1 221 ? -23.222 -18.236 12.840 1.00 92.00 221 GLN A C 1
ATOM 1774 O O . GLN A 1 221 ? -22.250 -18.733 13.408 1.00 92.00 221 GLN A O 1
ATOM 1779 N N . ARG A 1 222 ? -23.206 -17.939 11.532 1.00 93.75 222 ARG A N 1
ATOM 1780 C CA . ARG A 1 222 ? -22.039 -18.221 10.673 1.00 93.75 222 ARG A CA 1
ATOM 1781 C C . ARG A 1 222 ? -20.791 -17.481 11.136 1.00 93.75 222 ARG A C 1
ATOM 1783 O O . ARG A 1 222 ? -19.708 -18.047 11.135 1.00 93.75 222 ARG A O 1
ATOM 1790 N N . LEU A 1 223 ? -20.940 -16.257 11.638 1.00 91.94 223 LEU A N 1
ATOM 1791 C CA . LEU A 1 223 ? -19.836 -15.477 12.202 1.00 91.94 223 LEU A CA 1
ATOM 1792 C C . LEU A 1 223 ? -19.301 -16.017 13.536 1.00 91.94 223 LEU A C 1
ATOM 1794 O O . LEU A 1 223 ? -18.332 -15.456 14.043 1.00 91.94 223 LEU A O 1
ATOM 1798 N N . SER A 1 224 ? -19.885 -17.068 14.116 1.00 93.75 224 SER A N 1
ATOM 1799 C CA . SER A 1 224 ? -19.499 -17.635 15.418 1.00 93.75 224 SER A CA 1
ATOM 1800 C C . SER A 1 224 ? -18.232 -18.499 15.352 1.00 93.75 224 SER A C 1
ATOM 1802 O O . SER A 1 224 ? -18.212 -19.635 15.819 1.00 93.75 224 SER A O 1
ATOM 1804 N N . VAL A 1 225 ? -17.157 -17.949 14.790 1.00 91.62 225 VAL A N 1
ATOM 1805 C CA . VAL A 1 225 ? -15.813 -18.545 14.778 1.00 91.62 225 VAL A CA 1
ATOM 1806 C C . VAL A 1 225 ? -14.904 -17.865 15.793 1.00 91.62 225 VAL A C 1
ATOM 1808 O O . VAL A 1 225 ? -15.140 -16.724 16.202 1.00 91.62 225 VAL A O 1
ATOM 1811 N N . ARG A 1 226 ? -13.855 -18.572 16.225 1.00 89.50 226 ARG A N 1
ATOM 1812 C CA . ARG A 1 226 ? -12.947 -18.142 17.301 1.00 89.50 226 ARG A CA 1
ATOM 1813 C C . ARG A 1 226 ? -12.390 -16.735 17.067 1.00 89.50 226 ARG A C 1
ATOM 1815 O O . ARG A 1 226 ? -12.361 -15.918 17.987 1.00 89.50 226 ARG A O 1
ATOM 1822 N N . GLU A 1 227 ? -11.990 -16.445 15.838 1.00 88.31 227 GLU A N 1
ATOM 1823 C CA . GLU A 1 227 ? -11.416 -15.177 15.389 1.00 88.31 227 GLU A CA 1
ATOM 1824 C C . GLU A 1 227 ? -12.409 -14.027 15.589 1.00 88.31 227 GLU A C 1
ATOM 1826 O O . GLU A 1 227 ? -12.043 -12.946 16.054 1.00 88.31 227 GLU A O 1
ATOM 1831 N N . ASN A 1 228 ? -13.689 -14.286 15.321 1.00 92.44 228 ASN A N 1
ATOM 1832 C CA . ASN A 1 228 ? -14.756 -13.303 15.426 1.00 92.44 228 ASN A CA 1
ATOM 1833 C C . ASN A 1 228 ? -15.200 -13.051 16.866 1.00 92.44 228 ASN A C 1
ATOM 1835 O O . ASN A 1 228 ? -15.497 -11.903 17.194 1.00 92.44 228 ASN A O 1
ATOM 1839 N N . TYR A 1 229 ? -15.162 -14.049 17.755 1.00 94.00 229 TYR A N 1
ATOM 1840 C CA . TYR A 1 229 ? -15.338 -13.791 19.191 1.00 94.00 229 TYR A CA 1
ATOM 1841 C C . TYR A 1 229 ? -14.266 -12.831 19.710 1.00 94.00 229 TYR A C 1
ATOM 1843 O O . TYR A 1 229 ? -14.591 -11.844 20.370 1.00 94.00 229 TYR A O 1
ATOM 1851 N N . VAL A 1 230 ? -12.997 -13.074 19.356 1.00 90.94 230 VAL A N 1
ATOM 1852 C CA . VAL A 1 230 ? -11.876 -12.197 19.726 1.00 90.94 230 VAL A CA 1
ATOM 1853 C C . VAL A 1 230 ? -12.054 -10.803 19.124 1.00 90.94 230 VAL A C 1
ATOM 1855 O O . VAL A 1 230 ? -11.917 -9.808 19.837 1.00 90.94 230 VAL A O 1
ATOM 1858 N N . ARG A 1 231 ? -12.401 -10.717 17.834 1.00 92.12 231 ARG A N 1
ATOM 1859 C CA . ARG A 1 231 ? -12.634 -9.445 17.143 1.00 92.12 231 ARG A CA 1
ATOM 1860 C C . ARG A 1 231 ? -13.758 -8.648 17.790 1.00 92.12 231 ARG A C 1
ATOM 1862 O O . ARG A 1 231 ? -13.536 -7.507 18.173 1.00 92.12 231 ARG A O 1
ATOM 1869 N N . PHE A 1 232 ? -14.961 -9.207 17.903 1.00 95.06 232 PHE A N 1
ATOM 1870 C CA . PHE A 1 232 ? -16.130 -8.456 18.360 1.00 95.06 232 PHE A CA 1
ATOM 1871 C C . PHE A 1 232 ? -16.041 -8.089 19.844 1.00 95.06 232 PHE A C 1
ATOM 1873 O O . PHE A 1 232 ? -16.413 -6.973 20.210 1.00 95.06 232 PHE A O 1
ATOM 1880 N N . ALA A 1 233 ? -15.484 -8.967 20.686 1.00 94.19 233 ALA A N 1
ATOM 1881 C CA . ALA A 1 233 ? -15.173 -8.616 22.070 1.00 94.19 233 ALA A CA 1
ATOM 1882 C C . ALA A 1 233 ? -14.137 -7.480 22.125 1.00 94.19 233 ALA A C 1
ATOM 1884 O O . ALA A 1 233 ? -14.340 -6.489 22.826 1.00 94.19 233 ALA A O 1
ATOM 1885 N N . GLY A 1 234 ? -13.068 -7.569 21.328 1.00 93.38 234 GLY A N 1
ATOM 1886 C CA . GLY A 1 234 ? -12.049 -6.527 21.228 1.00 93.38 234 GLY A CA 1
ATOM 1887 C C . GLY A 1 234 ? -12.603 -5.183 20.743 1.00 93.38 234 GLY A C 1
ATOM 1888 O O . GLY A 1 234 ? -12.287 -4.151 21.328 1.00 93.38 234 GLY A O 1
ATOM 1889 N N . ILE A 1 235 ? -13.485 -5.183 19.736 1.00 95.00 235 ILE A N 1
ATOM 1890 C CA . ILE A 1 235 ? -14.196 -3.987 19.250 1.00 95.00 235 ILE A CA 1
ATOM 1891 C C . ILE A 1 235 ? -15.015 -3.371 20.383 1.00 95.00 235 ILE A C 1
ATOM 1893 O O . ILE A 1 235 ? -14.904 -2.169 20.627 1.00 95.00 235 ILE A O 1
ATOM 1897 N N . ALA A 1 236 ? -15.820 -4.178 21.087 1.00 94.44 236 ALA A N 1
ATOM 1898 C CA . ALA A 1 236 ? -16.627 -3.694 22.203 1.00 94.44 236 ALA A CA 1
ATOM 1899 C C . ALA A 1 236 ? -15.741 -3.018 23.252 1.00 94.44 236 ALA A C 1
ATOM 1901 O O . ALA A 1 236 ? -15.960 -1.857 23.588 1.00 94.44 236 ALA A O 1
ATOM 1902 N N . ARG A 1 237 ? -14.690 -3.713 23.693 1.00 93.44 237 ARG A N 1
ATOM 1903 C CA . ARG A 1 237 ? -13.746 -3.228 24.699 1.00 93.44 237 ARG A CA 1
ATOM 1904 C C . ARG A 1 237 ? -13.023 -1.948 24.270 1.00 93.44 237 ARG A C 1
ATOM 1906 O O . ARG A 1 237 ? -12.995 -0.989 25.037 1.00 93.44 237 ARG A O 1
ATOM 1913 N N . HIS A 1 238 ? -12.511 -1.892 23.039 1.00 94.81 238 HIS A N 1
ATOM 1914 C CA . HIS A 1 238 ? -11.890 -0.689 22.468 1.00 94.81 238 HIS A CA 1
ATOM 1915 C C . HIS A 1 238 ? -12.833 0.512 22.541 1.00 94.81 238 HIS A C 1
ATOM 1917 O O . HIS A 1 238 ? -12.441 1.602 22.964 1.00 94.81 238 HIS A O 1
ATOM 1923 N N . MET A 1 239 ? -14.101 0.309 22.176 1.00 93.69 239 MET A N 1
ATOM 1924 C CA . MET A 1 239 ? -15.093 1.379 22.194 1.00 93.69 239 MET A CA 1
ATOM 1925 C C . MET A 1 239 ? -15.485 1.829 23.599 1.00 93.69 239 MET A C 1
ATOM 1927 O O . MET A 1 239 ? -15.819 3.004 23.752 1.00 93.69 239 MET A O 1
ATOM 1931 N N . VAL A 1 240 ? -15.402 0.969 24.624 1.00 93.12 240 VAL A N 1
ATOM 1932 C CA . VAL A 1 240 ? -15.601 1.390 26.024 1.00 93.12 240 VAL A CA 1
ATOM 1933 C C . VAL A 1 240 ? -14.632 2.519 26.363 1.00 93.12 240 VAL A C 1
ATOM 1935 O O . VAL A 1 240 ? -15.057 3.618 26.720 1.00 93.12 240 VAL A O 1
ATOM 1938 N N . TYR A 1 241 ? -13.332 2.281 26.186 1.00 93.00 241 TYR A N 1
ATOM 1939 C CA . TYR A 1 241 ? -12.306 3.272 26.502 1.00 93.00 241 TYR A CA 1
ATOM 1940 C C . TYR A 1 241 ? -12.394 4.491 25.593 1.00 93.00 241 TYR A C 1
ATOM 1942 O O . TYR A 1 241 ? -12.273 5.626 26.053 1.00 93.00 241 TYR A O 1
ATOM 1950 N N . TRP A 1 242 ? -12.633 4.269 24.300 1.00 93.88 242 TRP A N 1
ATOM 1951 C CA . TRP A 1 242 ? -12.727 5.351 23.334 1.00 93.88 242 TRP A CA 1
ATOM 1952 C C . TRP A 1 242 ? -13.844 6.343 23.697 1.00 93.88 242 TRP A C 1
ATOM 1954 O O . TRP A 1 242 ? -13.626 7.555 23.650 1.00 93.88 242 TRP A O 1
ATOM 1964 N N . PHE A 1 243 ? -15.015 5.859 24.134 1.00 91.50 243 PHE A N 1
ATOM 1965 C CA . PHE A 1 243 ? -16.107 6.729 24.584 1.00 91.50 243 PHE A CA 1
ATOM 1966 C C . PHE A 1 243 ? -15.835 7.416 25.924 1.00 91.50 243 PHE A C 1
ATOM 1968 O O . PHE A 1 243 ? -16.229 8.574 26.069 1.00 91.50 243 PHE A O 1
ATOM 1975 N N . ILE A 1 244 ? -15.141 6.754 26.858 1.00 90.75 244 ILE A N 1
ATOM 1976 C CA . ILE A 1 244 ? -14.705 7.368 28.123 1.00 90.75 244 ILE A CA 1
ATOM 1977 C C . ILE A 1 244 ? -13.807 8.580 27.832 1.00 90.75 244 ILE A C 1
ATOM 1979 O O . ILE A 1 244 ? -14.108 9.689 28.268 1.00 90.75 244 ILE A O 1
ATOM 1983 N N . TYR A 1 245 ? -12.760 8.415 27.014 1.00 90.88 245 TYR A N 1
ATOM 1984 C CA . TYR A 1 245 ? -11.836 9.514 26.695 1.00 90.88 245 TYR A CA 1
ATOM 1985 C C . TYR A 1 245 ? -12.426 10.579 25.765 1.00 90.88 245 TYR A C 1
ATOM 1987 O O . TYR A 1 245 ? -11.997 11.732 25.805 1.00 90.88 245 TYR A O 1
ATOM 1995 N N . ARG A 1 246 ? -13.417 10.236 24.932 1.00 87.50 246 ARG A N 1
ATOM 1996 C CA . ARG A 1 246 ? -14.152 11.237 24.140 1.00 87.50 246 ARG A CA 1
ATOM 1997 C C . ARG A 1 246 ? -15.010 12.153 25.023 1.00 87.50 246 ARG A C 1
ATOM 1999 O O . ARG A 1 246 ? -15.251 13.295 24.639 1.00 87.50 246 ARG A O 1
ATOM 2006 N N . GLY A 1 247 ? -15.452 11.660 26.181 1.00 82.94 247 GLY A N 1
ATOM 2007 C CA . GLY A 1 247 ? -16.294 12.374 27.137 1.00 82.94 247 GLY A CA 1
ATOM 2008 C C . GLY A 1 247 ? -17.782 12.398 26.762 1.00 82.94 247 GLY A C 1
ATOM 2009 O O . GLY A 1 247 ? -18.167 12.237 25.599 1.00 82.94 247 GLY A O 1
ATOM 2010 N N . GLY A 1 248 ? -18.639 12.585 27.773 1.00 72.94 248 GLY A N 1
ATOM 2011 C CA . GLY A 1 248 ? -20.079 12.836 27.615 1.00 72.94 248 GLY A CA 1
ATOM 2012 C C . GLY A 1 248 ? -20.907 11.671 27.055 1.00 72.94 248 GLY A C 1
ATOM 2013 O O . GLY A 1 248 ? -22.007 11.898 26.553 1.00 72.94 248 GLY A O 1
ATOM 2014 N N . ASN A 1 249 ? -20.393 10.435 27.089 1.00 82.06 249 ASN A N 1
ATOM 2015 C CA . ASN A 1 249 ? -21.025 9.263 26.463 1.00 82.06 249 ASN A CA 1
ATOM 2016 C C . ASN A 1 249 ? -21.017 8.009 27.364 1.00 82.06 249 ASN A C 1
ATOM 2018 O O . ASN A 1 249 ? -21.043 6.885 26.863 1.00 82.06 249 ASN A O 1
ATOM 2022 N N . ASP A 1 250 ? -21.043 8.176 28.686 1.00 83.00 250 ASP A N 1
ATOM 2023 C CA . ASP A 1 250 ? -20.866 7.087 29.665 1.00 83.00 250 ASP A CA 1
ATOM 2024 C C . ASP A 1 250 ? -21.908 5.968 29.511 1.00 83.00 250 ASP A C 1
ATOM 2026 O O . ASP A 1 250 ? -21.597 4.787 29.637 1.00 83.00 250 ASP A O 1
ATOM 2030 N N . LYS A 1 251 ? -23.147 6.314 29.130 1.00 85.12 251 LYS A N 1
ATOM 2031 C CA . LYS A 1 251 ? -24.205 5.331 28.822 1.00 85.12 251 LYS A CA 1
ATOM 2032 C C . LYS A 1 251 ? -23.861 4.444 27.620 1.00 85.12 251 LYS A C 1
ATOM 2034 O O . LYS A 1 251 ? -24.202 3.261 27.602 1.00 85.12 251 LYS A O 1
ATOM 2039 N N . ILE A 1 252 ? -23.209 5.010 26.604 1.00 88.50 252 ILE A N 1
ATOM 2040 C CA . ILE A 1 252 ? -22.763 4.263 25.422 1.00 88.50 252 ILE A CA 1
ATOM 2041 C C . ILE A 1 252 ? -21.576 3.379 25.806 1.00 88.50 252 ILE A C 1
ATOM 2043 O O . ILE A 1 252 ? -21.584 2.197 25.471 1.00 88.50 252 ILE A O 1
ATOM 2047 N N . ALA A 1 253 ? -20.616 3.907 26.574 1.00 89.56 253 ALA A N 1
ATOM 2048 C CA . ALA A 1 253 ? -19.502 3.121 27.104 1.00 89.56 253 ALA A CA 1
ATOM 2049 C C . ALA A 1 253 ? -20.003 1.914 27.922 1.00 89.56 253 ALA A C 1
ATOM 2051 O O . ALA A 1 253 ? -19.610 0.784 27.649 1.00 89.56 253 ALA A O 1
ATOM 2052 N N . ALA A 1 254 ? -20.962 2.116 28.832 1.00 87.44 254 ALA A N 1
ATOM 2053 C CA . ALA A 1 254 ? -21.587 1.036 29.599 1.00 87.44 254 ALA A CA 1
ATOM 2054 C C . ALA A 1 254 ? -22.315 0.006 28.711 1.00 87.44 254 ALA A C 1
ATOM 2056 O O . ALA A 1 254 ? -22.269 -1.192 28.983 1.00 87.44 254 ALA A O 1
ATOM 2057 N N . THR A 1 255 ? -22.946 0.446 27.616 1.00 89.81 255 THR A N 1
ATOM 2058 C CA . THR A 1 255 ? -23.578 -0.462 26.639 1.00 89.81 255 THR A CA 1
ATOM 2059 C C . THR A 1 255 ? -22.535 -1.368 25.970 1.00 89.81 255 THR A C 1
ATOM 2061 O O . THR A 1 255 ? -22.787 -2.557 25.776 1.00 89.81 255 THR A O 1
ATOM 2064 N N . PHE A 1 256 ? -21.339 -0.848 25.678 1.00 92.38 256 PHE A N 1
ATOM 2065 C CA . PHE A 1 256 ? -20.233 -1.647 25.144 1.00 92.38 256 PHE A CA 1
ATOM 2066 C C . PHE A 1 256 ? -19.610 -2.602 26.170 1.00 92.38 256 PHE A C 1
ATOM 2068 O O . PHE A 1 256 ? -19.187 -3.688 25.780 1.00 92.38 256 PHE A O 1
ATOM 2075 N N . VAL A 1 257 ? -19.624 -2.272 27.467 1.00 90.38 257 VAL A N 1
ATOM 2076 C CA . VAL A 1 257 ? -19.230 -3.222 28.526 1.00 90.38 257 VAL A CA 1
ATOM 2077 C C . VAL A 1 257 ? -20.153 -4.443 28.514 1.00 90.38 257 VAL A C 1
ATOM 2079 O O . VAL A 1 257 ? -19.677 -5.575 28.499 1.00 90.38 257 VAL A O 1
ATOM 2082 N N . VAL A 1 258 ? -21.472 -4.231 28.434 1.00 88.62 258 VAL A N 1
ATOM 2083 C CA . VAL A 1 258 ? -22.449 -5.331 28.333 1.00 88.62 258 VAL A CA 1
ATOM 2084 C C . VAL A 1 258 ? -22.246 -6.136 27.051 1.00 88.62 258 VAL A C 1
ATOM 2086 O O . VAL A 1 258 ? -22.257 -7.366 27.094 1.00 88.62 258 VAL A O 1
ATOM 2089 N N . ALA A 1 259 ? -22.017 -5.461 25.919 1.00 92.44 259 ALA A N 1
ATOM 2090 C CA . ALA A 1 259 ? -21.744 -6.129 24.650 1.00 92.44 259 ALA A CA 1
ATOM 2091 C C . ALA A 1 259 ? -20.520 -7.054 24.751 1.00 92.44 259 ALA A C 1
ATOM 2093 O O . ALA A 1 259 ? -20.599 -8.214 24.345 1.00 92.44 259 ALA A O 1
ATOM 2094 N N . HIS A 1 260 ? -19.423 -6.555 25.333 1.00 93.50 260 HIS A N 1
ATOM 2095 C CA . HIS A 1 260 ? -18.194 -7.308 25.573 1.00 93.50 260 HIS A CA 1
ATOM 2096 C C . HIS A 1 260 ? -18.444 -8.540 26.451 1.00 93.50 260 HIS A C 1
ATOM 2098 O O . HIS A 1 260 ? -18.117 -9.653 26.039 1.00 93.50 260 HIS A O 1
ATOM 2104 N N . CYS A 1 261 ? -19.063 -8.359 27.624 1.00 90.81 261 CYS A N 1
ATOM 2105 C CA . CYS A 1 261 ? -19.340 -9.462 28.546 1.00 90.81 261 CYS A CA 1
ATOM 2106 C C . CYS A 1 261 ? -20.235 -10.526 27.900 1.00 90.81 261 CYS A C 1
ATOM 2108 O O . CYS A 1 261 ? -19.922 -11.709 27.983 1.00 90.81 261 CYS A O 1
ATOM 2110 N N . GLY A 1 262 ? -21.282 -10.117 27.177 1.00 91.31 262 GLY A N 1
ATOM 2111 C CA . GLY A 1 262 ? -22.172 -11.048 26.482 1.00 91.31 262 GLY A CA 1
ATOM 2112 C C . GLY A 1 262 ? -21.465 -11.875 25.401 1.00 91.31 262 GLY A C 1
ATOM 2113 O O . GLY A 1 262 ? -21.706 -13.075 25.297 1.00 91.31 262 GLY A O 1
ATOM 2114 N N . ILE A 1 263 ? -20.555 -11.272 24.624 1.00 94.56 263 ILE A N 1
ATOM 2115 C CA . ILE A 1 263 ? -19.750 -12.000 23.621 1.00 94.56 263 ILE A CA 1
ATOM 2116 C C . ILE A 1 263 ? -18.788 -12.975 24.307 1.00 94.56 263 ILE A C 1
ATOM 2118 O O . ILE A 1 263 ? -18.650 -14.120 23.875 1.00 94.56 263 ILE A O 1
ATOM 2122 N N . PHE A 1 264 ? -18.134 -12.535 25.383 1.00 90.56 264 PHE A N 1
ATOM 2123 C CA . PHE A 1 264 ? -17.191 -13.356 26.136 1.00 90.56 264 PHE A CA 1
ATOM 2124 C C . PHE A 1 264 ? -17.875 -14.563 26.796 1.00 90.56 264 PHE A C 1
ATOM 2126 O O . PHE A 1 264 ? -17.384 -15.687 26.702 1.00 90.56 264 PHE A O 1
ATOM 2133 N N . GLU A 1 265 ? -19.038 -14.357 27.415 1.00 92.12 265 GLU A N 1
ATOM 2134 C CA . GLU A 1 265 ? -19.852 -15.426 27.999 1.00 92.12 265 GLU A CA 1
ATOM 2135 C C . GLU A 1 265 ? -20.378 -16.395 26.938 1.00 92.12 265 GLU A C 1
ATOM 2137 O O . GLU A 1 265 ? -20.373 -17.606 27.166 1.00 92.12 265 GLU A O 1
ATOM 2142 N N . ALA A 1 266 ? -20.804 -15.893 25.774 1.00 92.06 266 ALA A N 1
ATOM 2143 C CA . ALA A 1 266 ? -21.211 -16.743 24.660 1.00 92.06 266 ALA A CA 1
ATOM 2144 C C . ALA A 1 266 ? -20.052 -17.643 24.206 1.00 92.06 266 ALA A C 1
ATOM 2146 O O . ALA A 1 266 ? -20.227 -18.858 24.123 1.00 92.06 266 ALA A O 1
ATOM 2147 N N . HIS A 1 267 ? -18.852 -17.075 24.027 1.00 93.88 267 HIS A N 1
ATOM 2148 C CA . HIS A 1 267 ? -17.654 -17.838 23.676 1.00 93.88 267 HIS A CA 1
ATOM 2149 C C . HIS A 1 267 ? -17.329 -18.914 24.717 1.00 93.88 267 HIS A C 1
ATOM 2151 O O . HIS A 1 267 ? -17.164 -20.084 24.375 1.00 93.88 267 HIS A O 1
ATOM 2157 N N . ARG A 1 268 ? -17.284 -18.529 26.001 1.00 92.69 268 ARG A N 1
ATOM 2158 C CA . ARG A 1 268 ? -16.952 -19.428 27.116 1.00 92.69 268 ARG A CA 1
ATOM 2159 C C . ARG A 1 268 ? -17.921 -20.604 27.229 1.00 92.69 268 ARG A C 1
ATOM 2161 O O . ARG A 1 268 ? -17.507 -21.699 27.591 1.00 92.69 268 ARG A O 1
ATOM 2168 N N . ASN A 1 269 ? -19.194 -20.372 26.922 1.00 93.88 269 ASN A N 1
ATOM 2169 C CA . ASN A 1 269 ? -20.247 -21.380 27.000 1.00 93.88 269 ASN A CA 1
ATOM 2170 C C . ASN A 1 269 ? -20.478 -22.127 25.673 1.00 93.88 269 ASN A C 1
ATOM 2172 O O . ASN A 1 269 ? -21.446 -22.878 25.579 1.00 93.88 269 ASN A O 1
ATOM 2176 N N . GLY A 1 270 ? -19.658 -21.895 24.638 1.00 91.19 270 GLY A N 1
ATOM 2177 C CA . GLY A 1 270 ? -19.828 -22.515 23.318 1.00 91.19 270 GLY A CA 1
ATOM 2178 C C . GLY A 1 270 ? -21.130 -22.131 22.601 1.00 91.19 270 GLY A C 1
ATOM 2179 O O . GLY A 1 270 ? -21.610 -22.882 21.758 1.00 91.19 270 GLY A O 1
ATOM 2180 N N . LYS A 1 271 ? -21.735 -20.989 22.951 1.00 93.19 271 LYS A N 1
ATOM 2181 C CA . LYS A 1 271 ? -22.976 -20.488 22.342 1.00 93.19 271 LYS A CA 1
ATOM 2182 C C . LYS A 1 271 ? -22.667 -19.582 21.157 1.00 93.19 271 LYS A C 1
ATOM 2184 O O . LYS A 1 271 ? -21.762 -18.754 21.243 1.00 93.19 271 LYS A O 1
ATOM 2189 N N . HIS A 1 272 ? -23.473 -19.675 20.101 1.00 94.69 272 HIS A N 1
ATOM 2190 C CA . HIS A 1 272 ? -23.387 -18.791 18.937 1.00 94.69 272 HIS A CA 1
ATOM 2191 C C . HIS A 1 272 ? -23.560 -17.309 19.300 1.00 94.69 272 HIS A C 1
ATOM 2193 O O . HIS A 1 272 ? -24.241 -16.958 20.266 1.00 94.69 272 HIS A O 1
ATOM 2199 N N . LEU A 1 273 ? -22.941 -16.444 18.497 1.00 93.44 273 LEU A N 1
ATOM 2200 C CA . LEU A 1 273 ? -23.196 -15.011 18.483 1.00 93.44 273 LEU A CA 1
ATOM 2201 C C . LEU A 1 273 ? -24.622 -14.751 18.014 1.00 93.44 273 LEU A C 1
ATOM 2203 O O . LEU A 1 273 ? -25.147 -15.456 17.151 1.00 93.44 273 LEU A O 1
ATOM 2207 N N . THR A 1 274 ? -25.236 -13.714 18.576 1.00 91.00 274 THR A N 1
ATOM 2208 C CA . THR A 1 274 ? -26.640 -13.421 18.316 1.00 91.00 274 THR A CA 1
ATOM 2209 C C . THR A 1 274 ? -26.876 -11.921 18.081 1.00 91.00 274 THR A C 1
ATOM 2211 O O . THR A 1 274 ? -26.162 -11.093 18.665 1.00 91.00 274 THR A O 1
ATOM 2214 N N . PRO A 1 275 ? -27.853 -11.530 17.235 1.00 88.31 275 PRO A N 1
ATOM 2215 C CA . PRO A 1 275 ? -28.176 -10.121 16.983 1.00 88.31 275 PRO A CA 1
ATOM 2216 C C . PRO A 1 275 ? -28.729 -9.370 18.206 1.00 88.31 275 PRO A C 1
ATOM 2218 O O . PRO A 1 275 ? -28.744 -8.142 18.205 1.00 88.31 275 PRO A O 1
ATOM 2221 N N . GLU A 1 276 ? -29.166 -10.076 19.256 1.00 87.69 276 GLU A N 1
ATOM 2222 C CA . GLU A 1 276 ? -29.594 -9.483 20.532 1.00 87.69 276 GLU A CA 1
ATOM 2223 C C . GLU A 1 276 ? -28.438 -8.797 21.267 1.00 87.69 276 GLU A C 1
ATOM 2225 O O . GLU A 1 276 ? -28.664 -7.880 22.061 1.00 87.69 276 GLU A O 1
ATOM 2230 N N . ASN A 1 277 ? -27.191 -9.196 20.994 1.00 91.38 277 ASN A N 1
ATOM 2231 C CA . ASN A 1 277 ? -26.047 -8.427 21.451 1.00 91.38 277 ASN A CA 1
ATOM 2232 C C . ASN A 1 277 ? -26.017 -7.078 20.705 1.00 91.38 277 ASN A C 1
ATOM 2234 O O . ASN A 1 277 ? -25.959 -7.067 19.474 1.00 91.38 277 ASN A O 1
ATOM 2238 N N . PRO A 1 278 ? -26.000 -5.930 21.410 1.00 89.44 278 PRO A N 1
ATOM 2239 C CA . PRO A 1 278 ? -26.188 -4.622 20.781 1.00 89.44 278 PRO A CA 1
ATOM 2240 C C . PRO A 1 278 ? -25.100 -4.278 19.754 1.00 89.44 278 PRO A C 1
ATOM 2242 O O . PRO A 1 278 ? -25.375 -3.543 18.806 1.00 89.44 278 PRO A O 1
ATOM 2245 N N . LEU A 1 279 ? -23.881 -4.810 19.912 1.00 92.00 279 LEU A N 1
ATOM 2246 C CA . LEU A 1 279 ? -22.813 -4.645 18.927 1.00 92.00 279 LEU A CA 1
ATOM 2247 C C . LEU A 1 279 ? -23.099 -5.468 17.669 1.00 92.00 279 LEU A C 1
ATOM 2249 O O . LEU A 1 279 ? -23.044 -4.921 16.569 1.00 92.00 279 LEU A O 1
ATOM 2253 N N . LEU A 1 280 ? -23.419 -6.758 17.818 1.00 91.88 280 LEU A N 1
ATOM 2254 C CA . LEU A 1 280 ? -23.681 -7.643 16.677 1.00 91.88 280 LEU A CA 1
ATOM 2255 C C . LEU A 1 280 ? -24.921 -7.197 15.905 1.00 91.88 280 LEU A C 1
ATOM 2257 O O . LEU A 1 280 ? -24.861 -7.113 14.682 1.00 91.88 280 LEU A O 1
ATOM 2261 N N . GLY A 1 281 ? -26.000 -6.835 16.604 1.00 88.69 281 GLY A N 1
ATOM 2262 C CA . GLY A 1 281 ? -27.199 -6.281 15.978 1.00 88.69 281 GLY A CA 1
ATOM 2263 C C . GLY A 1 281 ? -26.876 -5.068 15.105 1.00 88.69 281 GLY A C 1
ATOM 2264 O O . GLY A 1 281 ? -27.265 -5.025 13.942 1.00 88.69 281 GLY A O 1
ATOM 2265 N N . LEU A 1 282 ? -26.060 -4.132 15.608 1.00 89.25 282 LEU A N 1
ATOM 2266 C CA . LEU A 1 282 ? -25.622 -2.967 14.834 1.00 89.25 282 LEU A CA 1
ATOM 2267 C C . LEU A 1 282 ? -24.812 -3.352 13.583 1.00 89.25 282 LEU A C 1
ATOM 2269 O O . LEU A 1 282 ? -25.036 -2.770 12.521 1.00 89.25 282 LEU A O 1
ATOM 2273 N N . PHE A 1 283 ? -23.876 -4.299 13.700 1.00 90.19 283 PHE A N 1
ATOM 2274 C CA . PHE A 1 283 ? -23.057 -4.773 12.577 1.00 90.19 283 PHE A CA 1
ATOM 2275 C C . PHE A 1 283 ? -23.900 -5.420 11.486 1.00 90.19 283 PHE A C 1
ATOM 2277 O O . PHE A 1 283 ? -23.750 -5.094 10.308 1.00 90.19 283 PHE A O 1
ATOM 2284 N N . VAL A 1 284 ? -24.784 -6.335 11.872 1.00 88.62 284 VAL A N 1
ATOM 2285 C CA . VAL A 1 284 ? -25.618 -7.086 10.936 1.00 88.62 284 VAL A CA 1
ATOM 2286 C C . VAL A 1 284 ? -26.635 -6.153 10.271 1.00 88.62 284 VAL A C 1
ATOM 2288 O O . VAL A 1 284 ? -26.749 -6.164 9.046 1.00 88.62 284 VAL A O 1
ATOM 2291 N N . ASP A 1 285 ? -27.274 -5.257 11.031 1.00 84.06 285 ASP A N 1
ATOM 2292 C CA . ASP A 1 285 ? -28.194 -4.245 10.492 1.00 84.06 285 ASP A CA 1
ATOM 2293 C C . ASP A 1 285 ? -27.501 -3.323 9.488 1.00 84.06 285 ASP A C 1
ATOM 2295 O O . ASP A 1 285 ? -28.026 -3.045 8.408 1.00 84.06 285 ASP A O 1
ATOM 2299 N N . LYS A 1 286 ? -26.296 -2.849 9.819 1.00 85.31 286 LYS A N 1
ATOM 2300 C CA . LYS A 1 286 ? -25.514 -2.022 8.898 1.00 85.31 286 LYS A CA 1
ATOM 2301 C C . LYS A 1 286 ? -25.071 -2.775 7.665 1.00 85.31 286 LYS A C 1
ATOM 2303 O O . LYS A 1 286 ? -25.098 -2.196 6.586 1.00 85.31 286 LYS A O 1
ATOM 2308 N N . THR A 1 287 ? -24.664 -4.027 7.816 1.00 85.44 287 THR A N 1
ATOM 2309 C CA . THR A 1 287 ? -24.276 -4.873 6.686 1.00 85.44 287 THR A CA 1
ATOM 2310 C C . THR A 1 287 ? -25.456 -5.039 5.739 1.00 85.44 287 THR A C 1
ATOM 2312 O O . THR A 1 287 ? -25.302 -4.792 4.549 1.00 85.44 287 THR A O 1
ATOM 2315 N N . HIS A 1 288 ? -26.654 -5.316 6.263 1.00 80.25 288 HIS A N 1
ATOM 2316 C CA . HIS A 1 288 ? -27.875 -5.395 5.459 1.00 80.25 288 HIS A CA 1
ATOM 2317 C C . HIS A 1 288 ? -28.145 -4.091 4.697 1.00 80.25 288 HIS A C 1
ATOM 2319 O O . HIS A 1 288 ? -28.315 -4.113 3.480 1.00 80.25 288 HIS A O 1
ATOM 2325 N N . LEU A 1 289 ? -28.101 -2.947 5.392 1.00 77.88 289 LEU A N 1
ATOM 2326 C CA . LEU A 1 289 ? -28.281 -1.626 4.777 1.00 77.88 289 LEU A CA 1
ATOM 2327 C C . LEU A 1 289 ? -27.228 -1.340 3.700 1.00 77.88 289 LEU A C 1
ATOM 2329 O O . LEU A 1 289 ? -27.553 -0.790 2.653 1.00 77.88 289 LEU A O 1
ATOM 2333 N N . LYS A 1 290 ? -25.965 -1.711 3.938 1.00 76.38 290 LYS A N 1
ATOM 2334 C CA . LYS A 1 290 ? -24.878 -1.517 2.974 1.00 76.38 290 LYS A CA 1
ATOM 2335 C C . LYS A 1 290 ? -25.026 -2.415 1.753 1.00 76.38 290 LYS A C 1
ATOM 2337 O O . LYS A 1 290 ? -24.855 -1.926 0.642 1.00 76.38 290 LYS A O 1
ATOM 2342 N N . CY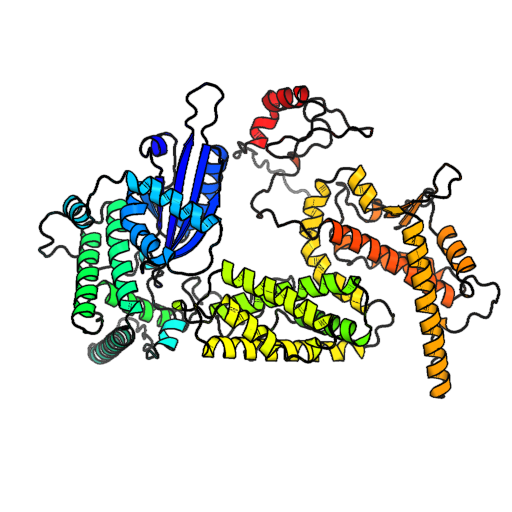S A 1 291 ? -25.386 -3.679 1.929 1.00 73.81 291 CYS A N 1
ATOM 2343 C CA . CYS A 1 291 ? -25.649 -4.573 0.807 1.00 73.81 291 CYS A CA 1
ATOM 2344 C C . CYS A 1 291 ? -26.851 -4.104 -0.026 1.00 73.81 291 CYS A C 1
ATOM 2346 O O . CYS A 1 291 ? -26.814 -4.208 -1.248 1.00 73.81 291 CYS A O 1
ATOM 2348 N N . ASP A 1 292 ? -27.879 -3.528 0.602 1.00 71.25 292 ASP A N 1
ATOM 2349 C CA . ASP A 1 292 ? -29.009 -2.925 -0.114 1.00 71.25 292 ASP A CA 1
ATOM 2350 C C . ASP A 1 292 ? -28.616 -1.647 -0.876 1.00 71.25 292 ASP A C 1
ATOM 2352 O O . ASP A 1 292 ? -28.985 -1.465 -2.035 1.00 71.25 292 ASP A O 1
ATOM 2356 N N . GLU A 1 293 ? -27.842 -0.759 -0.244 1.00 68.38 293 GLU A N 1
ATOM 2357 C CA . GLU A 1 293 ? -27.451 0.532 -0.823 1.00 68.38 293 GLU A CA 1
ATOM 2358 C C . GLU A 1 293 ? -26.376 0.425 -1.913 1.00 68.38 293 GLU A C 1
ATOM 2360 O O . GLU A 1 293 ? -26.395 1.206 -2.867 1.00 68.38 293 GLU A O 1
ATOM 2365 N N . PHE A 1 294 ? -25.418 -0.489 -1.752 1.00 59.16 294 PHE A N 1
ATOM 2366 C CA . PHE A 1 294 ? -24.197 -0.556 -2.564 1.00 59.16 294 PHE A CA 1
ATOM 2367 C C . PHE A 1 294 ? -24.014 -1.897 -3.285 1.00 59.16 294 PHE A C 1
ATOM 2369 O O . PHE A 1 294 ? -23.069 -2.033 -4.058 1.00 59.16 294 PHE A O 1
ATOM 2376 N N . GLY A 1 295 ? -24.875 -2.890 -3.047 1.00 62.38 295 GLY A N 1
ATOM 2377 C CA . GLY A 1 295 ? -24.641 -4.255 -3.511 1.00 62.38 295 GLY A CA 1
ATOM 2378 C C . GLY A 1 295 ? -23.444 -4.911 -2.814 1.00 62.38 295 GLY A C 1
ATOM 2379 O O . GLY A 1 295 ? -23.078 -4.576 -1.684 1.00 62.38 295 GLY A O 1
ATOM 2380 N N . THR A 1 296 ? -22.814 -5.864 -3.495 1.00 55.78 296 THR A N 1
ATOM 2381 C CA . THR A 1 296 ? -21.648 -6.620 -3.018 1.00 55.78 296 THR A CA 1
ATOM 2382 C C . THR A 1 296 ? -20.358 -5.806 -3.193 1.00 55.78 296 THR A C 1
ATOM 2384 O O . THR A 1 296 ? -19.564 -6.056 -4.096 1.00 55.78 296 THR A O 1
ATOM 2387 N N . CYS A 1 297 ? -20.154 -4.767 -2.379 1.00 48.25 297 CYS A N 1
ATOM 2388 C CA . CYS A 1 297 ? -18.938 -3.943 -2.423 1.00 48.25 297 CYS A CA 1
ATOM 2389 C C . CYS A 1 297 ? -17.779 -4.574 -1.616 1.00 48.25 297 CYS A C 1
ATOM 2391 O O . CYS A 1 297 ? -17.994 -5.110 -0.526 1.00 48.25 297 CYS A O 1
ATOM 2393 N N . PHE A 1 298 ? -16.544 -4.479 -2.129 1.00 47.94 298 PHE A N 1
ATOM 2394 C CA . PHE A 1 298 ? -15.327 -4.926 -1.439 1.00 47.94 298 PHE A CA 1
ATOM 2395 C C . PHE A 1 298 ? -14.698 -3.777 -0.633 1.00 47.94 298 PHE A C 1
ATOM 2397 O O . PHE A 1 298 ? -14.272 -2.771 -1.194 1.00 47.94 298 PHE A O 1
ATOM 2404 N N . GLY A 1 299 ? -14.565 -3.969 0.683 1.00 50.38 299 GLY A N 1
ATOM 2405 C CA . GLY A 1 299 ? -13.719 -3.142 1.547 1.00 50.38 299 GLY A CA 1
ATOM 2406 C C . GLY A 1 299 ? -14.389 -1.937 2.222 1.00 50.38 299 GLY A C 1
ATOM 2407 O O . GLY A 1 299 ? -15.267 -1.276 1.675 1.00 50.38 299 GLY A O 1
ATOM 2408 N N . GLN A 1 300 ? -13.903 -1.587 3.416 1.00 50.38 300 GLN A N 1
ATOM 2409 C CA . GLN A 1 300 ? -14.376 -0.448 4.228 1.00 50.38 300 GLN A CA 1
ATOM 2410 C C . GLN A 1 300 ? -14.064 0.954 3.678 1.00 50.38 300 GLN A C 1
ATOM 2412 O O . GLN A 1 300 ? -14.429 1.963 4.289 1.00 50.38 300 GLN A O 1
ATOM 2417 N N . THR A 1 301 ? -13.444 1.048 2.503 1.00 39.00 301 THR A N 1
ATOM 2418 C CA . THR A 1 301 ? -13.107 2.312 1.845 1.00 39.00 301 THR A CA 1
ATOM 2419 C C . THR A 1 301 ? -13.805 2.467 0.489 1.00 39.00 301 THR A C 1
ATOM 2421 O O . THR A 1 301 ? -13.267 2.035 -0.520 1.00 39.00 301 THR A O 1
ATOM 2424 N N . ARG A 1 302 ? -14.919 3.230 0.520 1.00 43.88 302 ARG A N 1
ATOM 2425 C CA . ARG A 1 302 ? -15.414 4.273 -0.428 1.00 43.88 302 ARG A CA 1
ATOM 2426 C C . ARG A 1 302 ? -16.737 4.095 -1.221 1.00 43.88 302 ARG A C 1
ATOM 2428 O O . ARG A 1 302 ? -16.998 3.089 -1.851 1.00 43.88 302 ARG A O 1
ATOM 2435 N N . VAL A 1 303 ? -17.439 5.249 -1.226 1.00 37.72 303 VAL A N 1
ATOM 2436 C CA . VAL A 1 303 ? -18.368 5.934 -2.172 1.00 37.72 303 VAL A CA 1
ATOM 2437 C C . VAL A 1 303 ? -19.697 5.271 -2.616 1.00 37.72 303 VAL A C 1
ATOM 2439 O O . VAL A 1 303 ? -19.699 4.170 -3.151 1.00 37.72 303 VAL A O 1
ATOM 2442 N N . PRO A 1 304 ? -20.840 5.994 -2.488 1.00 35.09 304 PRO A N 1
ATOM 2443 C CA . PRO A 1 304 ? -22.140 5.629 -3.073 1.00 35.09 304 PRO A CA 1
ATOM 2444 C C . PRO A 1 304 ? -22.232 5.757 -4.595 1.00 35.09 304 PRO A C 1
ATOM 2446 O O . PRO A 1 304 ? -21.955 6.804 -5.175 1.00 35.09 304 PRO A O 1
ATOM 2449 N N . LEU A 1 305 ? -22.755 4.693 -5.203 1.00 32.50 305 LEU A N 1
ATOM 2450 C CA . LEU A 1 305 ? -22.916 4.417 -6.635 1.00 32.50 305 LEU A CA 1
ATOM 2451 C C . LEU A 1 305 ? -23.966 5.250 -7.392 1.00 32.50 305 LEU A C 1
ATOM 2453 O O . LEU A 1 305 ? -24.197 4.998 -8.570 1.00 32.50 305 LEU A O 1
ATOM 2457 N N . LYS A 1 306 ? -24.572 6.289 -6.804 1.00 32.25 306 LYS A N 1
ATOM 2458 C CA . LYS A 1 306 ? -25.410 7.211 -7.605 1.00 32.25 306 LYS A CA 1
ATOM 2459 C C . LYS A 1 306 ? -24.590 8.104 -8.565 1.00 32.25 306 LYS A C 1
ATOM 2461 O O . LYS A 1 306 ? -25.189 8.853 -9.325 1.00 32.25 306 LYS A O 1
ATOM 2466 N N . LEU A 1 307 ? -23.251 8.038 -8.533 1.00 35.62 307 LEU A N 1
ATOM 2467 C CA . LEU A 1 307 ? -22.311 8.936 -9.232 1.00 35.62 307 LEU A CA 1
ATOM 2468 C C . LEU A 1 307 ? -21.355 8.248 -10.229 1.00 35.62 307 LEU A C 1
ATOM 2470 O O . LEU A 1 307 ? -20.473 8.909 -10.769 1.00 35.62 307 LEU A O 1
ATOM 2474 N N . THR A 1 308 ? -21.491 6.948 -10.496 1.00 36.19 308 THR A N 1
ATOM 2475 C CA . THR A 1 308 ? -20.628 6.240 -11.464 1.00 36.19 308 THR A CA 1
ATOM 2476 C C . THR A 1 308 ? -21.466 5.641 -12.582 1.00 36.19 308 THR A C 1
ATOM 2478 O O . THR A 1 308 ? -21.605 4.430 -12.703 1.00 36.19 308 THR A O 1
ATOM 2481 N N . SER A 1 309 ? -22.041 6.511 -13.408 1.00 31.97 309 SER A N 1
ATOM 2482 C CA . SER A 1 309 ? -22.810 6.145 -14.600 1.00 31.97 309 SER A CA 1
ATOM 2483 C C . SER A 1 309 ? -21.938 5.791 -15.819 1.00 31.97 309 SER A C 1
ATOM 2485 O O . SER A 1 309 ? -22.465 5.715 -16.924 1.00 31.97 309 SER A O 1
ATOM 2487 N N . SER A 1 310 ? -20.619 5.579 -15.673 1.00 39.50 310 SER A N 1
ATOM 2488 C CA . SER A 1 310 ? -19.740 5.400 -16.847 1.00 39.50 310 SER A CA 1
ATOM 2489 C C . SER A 1 310 ? -18.397 4.666 -16.657 1.00 39.50 310 SER A C 1
ATOM 2491 O O . SER A 1 310 ? -17.543 4.775 -17.534 1.00 39.50 310 SER A O 1
ATOM 2493 N N . ARG A 1 311 ? -18.140 3.917 -15.570 1.00 44.31 311 ARG A N 1
ATOM 2494 C CA . ARG A 1 311 ? -16.811 3.287 -15.355 1.00 44.31 311 ARG A CA 1
ATOM 2495 C C . ARG A 1 311 ? -16.883 1.789 -15.046 1.00 44.31 311 ARG A C 1
ATOM 2497 O O . ARG A 1 311 ? -17.590 1.386 -14.129 1.00 44.31 311 ARG A O 1
ATOM 2504 N N . LYS A 1 312 ? -16.121 0.990 -15.808 1.00 49.94 312 LYS A N 1
ATOM 2505 C CA . LYS A 1 312 ? -15.883 -0.449 -15.598 1.00 49.94 312 LYS A CA 1
ATOM 2506 C C . LYS A 1 312 ? -15.112 -0.646 -14.279 1.00 49.94 312 LYS A C 1
ATOM 2508 O O . LYS A 1 312 ? -14.061 -0.042 -14.083 1.00 49.94 312 LYS A O 1
ATOM 2513 N N . THR A 1 313 ? -15.644 -1.425 -13.345 1.00 46.47 313 THR A N 1
ATOM 2514 C CA . THR A 1 313 ? -14.995 -1.784 -12.067 1.00 46.47 313 THR A CA 1
ATOM 2515 C C . THR A 1 313 ? -14.339 -3.160 -12.172 1.00 46.47 313 THR A C 1
ATOM 2517 O O . THR A 1 313 ? -14.824 -4.004 -12.916 1.00 46.47 313 THR A O 1
ATOM 2520 N N . CYS A 1 314 ? -13.262 -3.416 -11.421 1.00 46.97 314 CYS A N 1
ATOM 2521 C CA . CYS A 1 314 ? -12.600 -4.731 -11.410 1.00 46.97 314 CYS A CA 1
ATOM 2522 C C . CYS A 1 314 ? -13.472 -5.785 -10.697 1.00 46.97 314 CYS A C 1
ATOM 2524 O O . CYS A 1 314 ? -13.801 -5.586 -9.536 1.00 46.97 314 CYS A O 1
ATOM 2526 N N . ASN A 1 315 ? -13.810 -6.915 -11.330 1.00 37.66 315 ASN A N 1
ATOM 2527 C CA . ASN A 1 315 ? -14.808 -7.881 -10.814 1.00 37.66 315 ASN A CA 1
ATOM 2528 C C . ASN A 1 315 ? -14.439 -8.591 -9.491 1.00 37.66 315 ASN A C 1
ATOM 2530 O O . ASN A 1 315 ? -15.299 -9.208 -8.867 1.00 37.66 315 ASN A O 1
ATOM 2534 N N . LEU A 1 316 ? -13.176 -8.524 -9.059 1.00 41.25 316 LEU A N 1
ATOM 2535 C CA . LEU A 1 316 ? -12.681 -9.217 -7.857 1.00 41.25 316 LEU A CA 1
ATOM 2536 C C . LEU A 1 316 ? -12.459 -8.297 -6.661 1.00 41.25 316 LEU A C 1
ATOM 2538 O O . LEU A 1 316 ? -12.601 -8.723 -5.522 1.00 41.25 316 LEU A O 1
ATOM 2542 N N . CYS A 1 317 ? -12.111 -7.035 -6.905 1.00 47.12 317 CYS A N 1
ATOM 2543 C CA . CYS A 1 317 ? -11.859 -6.067 -5.838 1.00 47.12 317 CYS A CA 1
ATOM 2544 C C . CYS A 1 317 ? -12.762 -4.831 -5.925 1.00 47.12 317 CYS A C 1
ATOM 2546 O O . CYS A 1 317 ? -12.625 -3.924 -5.109 1.00 47.12 317 CYS A O 1
ATOM 2548 N N . ASN A 1 318 ? -13.645 -4.767 -6.929 1.00 46.88 318 ASN A N 1
ATOM 2549 C CA . ASN A 1 318 ? -14.557 -3.665 -7.260 1.00 46.88 318 ASN A CA 1
ATOM 2550 C C . ASN A 1 318 ? -13.907 -2.272 -7.288 1.00 46.88 318 ASN A C 1
ATOM 2552 O O . ASN A 1 318 ? -14.593 -1.254 -7.197 1.00 46.88 318 ASN A O 1
ATOM 2556 N N . THR A 1 319 ? -12.581 -2.213 -7.465 1.00 48.19 319 THR A N 1
ATOM 2557 C CA . THR A 1 319 ? -11.850 -0.948 -7.579 1.00 48.19 319 THR A CA 1
ATOM 2558 C C . THR A 1 319 ? -12.293 -0.236 -8.866 1.00 48.19 319 THR A C 1
ATOM 2560 O O . THR A 1 319 ? -12.331 -0.880 -9.922 1.00 48.19 319 THR A O 1
ATOM 2563 N N . PRO A 1 320 ? -12.649 1.065 -8.813 1.00 45.03 320 PRO A N 1
ATOM 2564 C CA . PRO A 1 320 ? -12.997 1.830 -10.004 1.00 45.03 320 PRO A CA 1
ATOM 2565 C C . PRO A 1 320 ? -11.789 1.932 -10.935 1.00 45.03 320 PRO A C 1
ATOM 2567 O O . PRO A 1 320 ? -10.739 2.411 -10.507 1.00 45.03 320 PRO A O 1
ATOM 2570 N N . ALA A 1 321 ? -11.936 1.559 -12.209 1.00 44.22 321 ALA A N 1
ATOM 2571 C CA . ALA A 1 321 ? -11.000 2.029 -13.220 1.00 44.22 321 ALA A CA 1
ATOM 2572 C C . ALA A 1 321 ? -11.211 3.544 -13.330 1.00 44.22 321 ALA A C 1
ATOM 2574 O O . ALA A 1 321 ? -12.256 3.999 -13.805 1.00 44.22 321 ALA A O 1
ATOM 2575 N N . GLU A 1 322 ? -10.291 4.361 -12.811 1.00 39.53 322 GLU A N 1
ATOM 2576 C CA . GLU A 1 322 ? -10.316 5.778 -13.164 1.00 39.53 322 GLU A CA 1
ATOM 2577 C C . GLU A 1 322 ? -10.207 5.889 -14.698 1.00 39.53 322 GLU A C 1
ATOM 2579 O O . GLU A 1 322 ? -9.633 5.033 -15.349 1.00 39.53 322 GLU A O 1
ATOM 2584 N N . ILE A 1 323 ? -10.842 6.880 -15.314 1.00 36.72 323 ILE A N 1
ATOM 2585 C CA . ILE A 1 323 ? -10.618 7.229 -16.722 1.00 36.72 323 ILE A CA 1
ATOM 2586 C C . ILE A 1 323 ? -10.053 8.639 -16.642 1.00 36.72 323 ILE A C 1
ATOM 2588 O O . ILE A 1 323 ? -10.808 9.606 -16.550 1.00 36.72 323 ILE A O 1
ATOM 2592 N N . SER A 1 324 ? -8.740 8.761 -16.512 1.00 32.22 324 SER A N 1
ATOM 2593 C CA . SER A 1 324 ? -8.011 10.006 -16.695 1.00 32.22 324 SER A CA 1
ATOM 2594 C C . SER A 1 324 ? -7.214 9.870 -17.990 1.00 32.22 324 SER A C 1
ATOM 2596 O O . SER A 1 324 ? -6.707 8.797 -18.306 1.00 32.22 324 SER A O 1
ATOM 2598 N N . GLY A 1 325 ? -7.139 10.948 -18.774 1.00 32.53 325 GLY A N 1
ATOM 2599 C CA . GLY A 1 325 ? -6.503 10.993 -20.100 1.00 32.53 325 GLY A CA 1
ATOM 2600 C C . GLY A 1 325 ? -4.980 10.802 -20.110 1.00 32.53 325 GLY A C 1
ATOM 2601 O O . GLY A 1 325 ? -4.319 11.221 -21.053 1.00 32.53 325 GLY A O 1
ATOM 2602 N N . ARG A 1 326 ? -4.402 10.202 -19.065 1.00 33.09 326 ARG A N 1
ATOM 2603 C CA . ARG A 1 326 ? -3.025 9.706 -19.044 1.00 33.09 326 ARG A CA 1
ATOM 2604 C C . ARG A 1 326 ? -3.118 8.187 -18.930 1.00 33.09 326 ARG A C 1
ATOM 2606 O O . ARG A 1 326 ? -3.689 7.697 -17.964 1.00 33.09 326 ARG A O 1
ATOM 2613 N N . ASN A 1 327 ? -2.557 7.462 -19.897 1.00 34.53 327 ASN A N 1
ATOM 2614 C CA . ASN A 1 327 ? -2.597 5.998 -20.071 1.00 34.53 327 ASN A CA 1
ATOM 2615 C C . ASN A 1 327 ? -1.986 5.150 -18.918 1.00 34.53 327 ASN A C 1
ATOM 2617 O O . ASN A 1 327 ? -1.441 4.081 -19.166 1.00 34.53 327 ASN A O 1
ATOM 2621 N N . ASN A 1 328 ? -2.074 5.566 -17.652 1.00 33.50 328 ASN A N 1
ATOM 2622 C CA . ASN A 1 328 ? -1.555 4.857 -16.475 1.00 33.50 328 ASN A CA 1
ATOM 2623 C C . ASN A 1 328 ? -2.673 4.308 -15.577 1.00 33.50 328 ASN A C 1
ATOM 2625 O O . ASN A 1 328 ? -2.610 4.394 -14.353 1.00 33.50 328 ASN A O 1
ATOM 2629 N N . LEU A 1 329 ? -3.707 3.719 -16.178 1.00 40.81 329 LEU A N 1
ATOM 2630 C CA . LEU A 1 329 ? -4.807 3.125 -15.422 1.00 40.81 329 LEU A CA 1
ATOM 2631 C C . LEU A 1 329 ? -4.618 1.632 -15.247 1.00 40.81 329 LEU A C 1
ATOM 2633 O O . LEU A 1 329 ? -4.947 0.841 -16.125 1.00 40.81 329 LEU A O 1
ATOM 2637 N N . LEU A 1 330 ? -4.063 1.291 -14.086 1.00 47.12 330 LEU A N 1
ATOM 2638 C CA . LEU A 1 330 ? -3.978 -0.042 -13.499 1.00 47.12 330 LEU A CA 1
ATOM 2639 C C . LEU A 1 330 ? -5.355 -0.729 -13.571 1.00 47.12 330 LEU A C 1
ATOM 2641 O O . LEU A 1 330 ? -6.215 -0.509 -12.721 1.00 47.12 330 LEU A O 1
ATOM 2645 N N . THR A 1 331 ? -5.590 -1.540 -14.602 1.00 49.09 331 THR A N 1
ATOM 2646 C CA . THR A 1 331 ? -6.752 -2.432 -14.670 1.00 49.09 331 THR A CA 1
ATOM 2647 C C . THR A 1 331 ? -6.277 -3.838 -14.318 1.00 49.09 331 THR A C 1
ATOM 2649 O O . THR A 1 331 ? -5.509 -4.443 -15.056 1.00 49.09 331 THR A O 1
ATOM 2652 N N . CYS A 1 332 ? -6.698 -4.345 -13.150 1.00 53.81 332 CYS A N 1
ATOM 2653 C CA . CYS A 1 332 ? -6.391 -5.711 -12.700 1.00 53.81 332 CYS A CA 1
ATOM 2654 C C . CYS A 1 332 ? -7.043 -6.787 -13.549 1.00 53.81 332 CYS A C 1
ATOM 2656 O O . CYS A 1 332 ? -6.633 -7.937 -13.451 1.00 53.81 332 CYS A O 1
ATOM 2658 N N . CYS A 1 333 ? -8.075 -6.439 -14.314 1.00 51.44 333 CYS A N 1
ATOM 2659 C CA . CYS A 1 333 ? -8.758 -7.379 -15.172 1.00 51.44 333 CYS A CA 1
ATOM 2660 C C . CYS A 1 333 ? -9.245 -6.737 -16.466 1.00 51.44 333 CYS A C 1
ATOM 2662 O O . CYS A 1 333 ? -9.379 -5.515 -16.555 1.00 51.44 333 CYS A O 1
ATOM 2664 N N . ASP A 1 334 ? -9.452 -7.567 -17.484 1.00 53.47 334 ASP A N 1
ATOM 2665 C CA . ASP A 1 334 ? -10.133 -7.156 -18.707 1.00 53.47 334 ASP A CA 1
ATOM 2666 C C . ASP A 1 334 ? -11.653 -7.058 -18.517 1.00 53.47 334 ASP A C 1
ATOM 2668 O O . ASP A 1 334 ? -12.202 -7.340 -17.452 1.00 53.47 334 ASP A O 1
ATOM 2672 N N . ASP A 1 335 ? -12.341 -6.685 -19.594 1.00 51.53 335 ASP A N 1
ATOM 2673 C CA . ASP A 1 335 ? -13.803 -6.614 -19.656 1.00 51.53 335 ASP A CA 1
ATOM 2674 C C . ASP A 1 335 ? -14.497 -7.953 -19.353 1.00 51.53 335 ASP A C 1
ATOM 2676 O O . ASP A 1 335 ? -15.690 -7.973 -19.055 1.00 51.53 335 ASP A O 1
ATOM 2680 N N . SER A 1 336 ? -13.755 -9.062 -19.419 1.00 49.31 336 SER A N 1
ATOM 2681 C CA . SER A 1 336 ? -14.225 -10.420 -19.142 1.00 49.31 336 SER A CA 1
ATOM 2682 C C . SER A 1 336 ? -13.882 -10.889 -17.721 1.00 49.31 336 SER A C 1
ATOM 2684 O O . SER A 1 336 ? -14.269 -11.987 -17.331 1.00 49.31 336 SER A O 1
ATOM 2686 N N . GLY A 1 337 ? -13.194 -10.070 -16.917 1.00 50.84 337 GLY A N 1
ATOM 2687 C CA . GLY A 1 337 ? -12.787 -10.406 -15.553 1.00 50.84 337 GLY A CA 1
ATOM 2688 C C . GLY A 1 337 ? -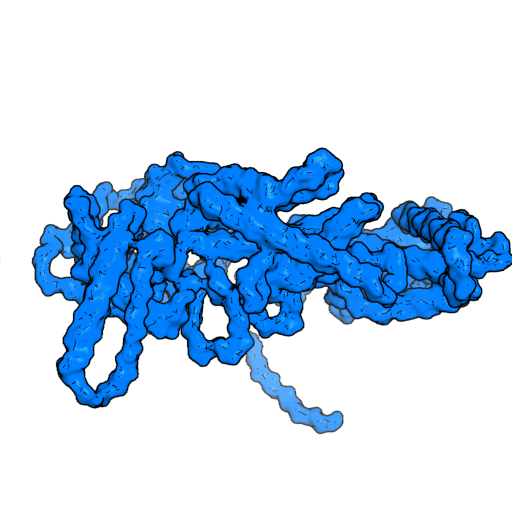11.493 -11.221 -15.442 1.00 50.84 337 GLY A C 1
ATOM 2689 O O . GLY A 1 337 ? -11.171 -11.660 -14.339 1.00 50.84 337 GLY A O 1
ATOM 2690 N N . ASN A 1 338 ? -10.732 -11.403 -16.526 1.00 60.03 338 ASN A N 1
ATOM 2691 C CA . ASN A 1 338 ? -9.451 -12.116 -16.489 1.00 60.03 338 ASN A CA 1
ATOM 2692 C C . ASN A 1 338 ? -8.348 -11.227 -15.923 1.00 60.03 338 ASN A C 1
ATOM 2694 O O . ASN A 1 338 ? -8.236 -10.077 -16.342 1.00 60.03 338 ASN A O 1
ATOM 2698 N N . PHE A 1 339 ? -7.510 -11.758 -15.029 1.00 66.00 339 PHE A N 1
ATOM 2699 C CA . PHE A 1 339 ? -6.422 -11.001 -14.405 1.00 66.00 339 PHE A CA 1
ATOM 2700 C C . PHE A 1 339 ? -5.369 -10.510 -15.416 1.00 66.00 339 PHE A C 1
ATOM 2702 O O . PHE A 1 339 ? -5.101 -11.156 -16.430 1.00 66.00 339 PHE A O 1
ATOM 2709 N N . LYS A 1 340 ? -4.769 -9.351 -15.121 1.00 72.50 340 LYS A N 1
ATOM 2710 C CA . LYS A 1 340 ? -3.794 -8.656 -15.971 1.00 72.50 340 LYS A CA 1
ATOM 2711 C C . LYS A 1 340 ? -2.581 -8.164 -15.172 1.00 72.50 340 LYS A C 1
ATOM 2713 O O . LYS A 1 340 ? -2.710 -7.737 -14.024 1.00 72.50 340 LYS A O 1
ATOM 2718 N N . LEU A 1 341 ? -1.403 -8.155 -15.803 1.00 77.62 341 LEU A N 1
ATOM 2719 C CA . LEU A 1 341 ? -0.173 -7.550 -15.263 1.00 77.62 341 LEU A CA 1
ATOM 2720 C C . LEU A 1 341 ? -0.114 -6.046 -15.581 1.00 77.62 341 LEU A C 1
ATOM 2722 O O . LEU A 1 341 ? 0.724 -5.579 -16.350 1.00 77.62 341 LEU A O 1
ATOM 2726 N N . GLY A 1 342 ? -1.045 -5.282 -15.008 1.00 71.12 342 GLY A N 1
ATOM 2727 C CA . GLY A 1 342 ? -1.214 -3.857 -15.295 1.00 71.12 342 GLY A CA 1
ATOM 2728 C C . GLY A 1 342 ? -2.041 -3.592 -16.558 1.00 71.12 342 GLY A C 1
ATOM 2729 O O . GLY A 1 342 ? -2.794 -4.442 -17.020 1.00 71.12 342 GLY A O 1
ATOM 2730 N N . ASN A 1 343 ? -1.939 -2.387 -17.118 1.00 66.88 343 ASN A N 1
ATOM 2731 C CA . ASN A 1 343 ? -2.730 -1.985 -18.287 1.00 66.88 343 ASN A CA 1
ATOM 2732 C C . ASN A 1 343 ? -2.196 -2.561 -19.612 1.00 66.88 343 ASN A C 1
ATOM 2734 O O . ASN A 1 343 ? -1.117 -3.146 -19.649 1.00 66.88 343 ASN A O 1
ATOM 2738 N N . GLU A 1 344 ? -2.944 -2.384 -20.704 1.00 68.44 344 GLU A N 1
ATOM 2739 C CA . GLU A 1 344 ? -2.582 -2.913 -22.033 1.00 68.44 344 GLU A CA 1
ATOM 2740 C C . GLU A 1 344 ? -1.197 -2.450 -22.500 1.00 68.44 344 GLU A C 1
ATOM 2742 O O . GLU A 1 344 ? -0.435 -3.241 -23.049 1.00 68.44 344 GLU A O 1
ATOM 2747 N N . LEU A 1 345 ? -0.838 -1.197 -22.210 1.00 65.75 345 LEU A N 1
ATOM 2748 C CA . LEU A 1 345 ? 0.467 -0.636 -22.544 1.00 65.75 345 LEU A CA 1
ATOM 2749 C C . LEU A 1 345 ? 1.598 -1.318 -21.758 1.00 65.75 345 LEU A C 1
ATOM 2751 O O . LEU A 1 345 ? 2.586 -1.740 -22.349 1.00 65.75 345 LEU A O 1
ATOM 2755 N N . THR A 1 346 ? 1.438 -1.488 -20.443 1.00 70.75 346 THR A N 1
ATOM 2756 C CA . THR A 1 346 ? 2.379 -2.221 -19.583 1.00 70.75 346 THR A CA 1
ATOM 2757 C C . THR A 1 346 ? 2.554 -3.658 -20.069 1.00 70.75 346 THR A C 1
ATOM 2759 O O . THR A 1 346 ? 3.684 -4.129 -20.150 1.00 70.75 346 THR A O 1
ATOM 2762 N N . GLN A 1 347 ? 1.468 -4.343 -20.436 1.00 75.19 347 GLN A N 1
ATOM 2763 C CA . GLN A 1 347 ? 1.516 -5.726 -20.925 1.00 75.19 347 GLN A CA 1
ATOM 2764 C C . GLN A 1 347 ? 2.231 -5.830 -22.276 1.00 75.19 347 GLN A C 1
ATOM 2766 O O . GLN A 1 347 ? 3.103 -6.684 -22.434 1.00 75.19 347 GLN A O 1
ATOM 2771 N N . ALA A 1 348 ? 1.918 -4.935 -23.219 1.00 72.94 348 ALA A N 1
ATOM 2772 C CA . ALA A 1 348 ? 2.567 -4.884 -24.527 1.00 72.94 348 ALA A CA 1
ATOM 2773 C C . ALA A 1 348 ? 4.075 -4.618 -24.401 1.00 72.94 348 ALA A C 1
ATOM 2775 O O . ALA A 1 348 ? 4.883 -5.317 -25.013 1.00 72.94 348 ALA A O 1
ATOM 2776 N N . ILE A 1 349 ? 4.470 -3.658 -23.556 1.00 72.62 349 ILE A N 1
ATOM 2777 C CA . ILE A 1 349 ? 5.881 -3.362 -23.284 1.00 72.62 349 ILE A CA 1
ATOM 2778 C C . ILE A 1 349 ? 6.573 -4.551 -22.618 1.00 72.62 349 ILE A C 1
ATOM 2780 O O . ILE A 1 349 ? 7.648 -4.953 -23.056 1.00 72.62 349 ILE A O 1
ATOM 2784 N N . LEU A 1 350 ? 5.976 -5.114 -21.563 1.00 78.75 350 LEU A N 1
ATOM 2785 C CA . LEU A 1 350 ? 6.562 -6.222 -20.811 1.00 78.75 350 LEU A CA 1
ATOM 2786 C C . LEU A 1 350 ? 6.778 -7.442 -21.715 1.00 78.75 350 LEU A C 1
ATOM 2788 O O . LEU A 1 350 ? 7.876 -7.999 -21.739 1.00 78.75 350 LEU A O 1
ATOM 2792 N N . GLY A 1 351 ? 5.762 -7.815 -22.500 1.00 79.81 351 GLY A N 1
ATOM 2793 C CA . GLY A 1 351 ? 5.847 -8.896 -23.480 1.00 79.81 351 GLY A CA 1
ATOM 2794 C C . GLY A 1 351 ? 6.934 -8.645 -24.525 1.00 79.81 351 GLY A C 1
ATOM 2795 O O . GLY A 1 351 ? 7.755 -9.524 -24.791 1.00 79.81 351 GLY A O 1
ATOM 2796 N N . ASN A 1 352 ? 7.007 -7.422 -25.061 1.00 75.62 352 ASN A N 1
ATOM 2797 C CA . ASN A 1 352 ? 8.019 -7.032 -26.040 1.00 75.62 352 ASN A CA 1
ATOM 2798 C C . ASN A 1 352 ? 9.450 -7.085 -25.472 1.00 75.62 352 ASN A C 1
ATOM 2800 O O . ASN A 1 352 ? 10.340 -7.653 -26.108 1.00 75.62 352 ASN A O 1
ATOM 2804 N N . LEU A 1 353 ? 9.680 -6.548 -24.269 1.00 76.06 353 LEU A N 1
ATOM 2805 C CA . LEU A 1 353 ? 10.991 -6.555 -23.611 1.00 76.06 353 LEU A CA 1
ATOM 2806 C C . LEU A 1 353 ? 11.464 -7.983 -23.314 1.00 76.06 353 LEU A C 1
ATOM 2808 O O . LEU A 1 353 ? 12.604 -8.326 -23.629 1.00 76.06 353 LEU A O 1
ATOM 2812 N N . ILE A 1 354 ? 10.588 -8.840 -22.773 1.00 79.31 354 ILE A N 1
ATOM 2813 C CA . ILE A 1 354 ? 10.927 -10.241 -22.473 1.00 79.31 354 ILE A CA 1
ATOM 2814 C C . ILE A 1 354 ? 11.231 -11.018 -23.760 1.00 79.31 354 ILE A C 1
ATOM 2816 O O . ILE A 1 354 ? 12.208 -11.771 -23.812 1.00 79.31 354 ILE A O 1
ATOM 2820 N N . TYR A 1 355 ? 10.425 -10.831 -24.810 1.00 75.56 355 TYR A N 1
ATOM 2821 C CA . TYR A 1 355 ? 10.649 -11.471 -26.105 1.00 75.56 355 TYR A CA 1
ATOM 2822 C C . TYR A 1 355 ? 12.004 -11.066 -26.705 1.00 75.56 355 TYR A C 1
ATOM 2824 O O . TYR A 1 355 ? 12.805 -11.928 -27.076 1.00 75.56 355 TYR A O 1
ATOM 2832 N N . ASN A 1 356 ? 12.293 -9.762 -26.753 1.00 69.06 356 ASN A N 1
ATOM 2833 C CA . ASN A 1 356 ? 13.536 -9.230 -27.311 1.00 69.06 356 ASN A CA 1
ATOM 2834 C C . ASN A 1 356 ? 14.764 -9.690 -26.518 1.00 69.06 356 ASN A C 1
ATOM 2836 O O . ASN A 1 356 ? 15.750 -10.134 -27.111 1.00 69.06 356 ASN A O 1
ATOM 2840 N N . TYR A 1 357 ? 14.686 -9.671 -25.185 1.00 72.38 357 TYR A N 1
ATOM 2841 C CA . TYR A 1 357 ? 15.754 -10.175 -24.326 1.00 72.38 357 TYR A CA 1
ATOM 2842 C C . TYR A 1 357 ? 16.061 -11.657 -24.603 1.00 72.38 357 TYR A C 1
ATOM 2844 O O . TYR A 1 357 ? 17.222 -12.050 -24.740 1.00 72.38 357 TYR A O 1
ATOM 2852 N N . ASN A 1 358 ? 15.022 -12.485 -24.765 1.00 71.25 358 ASN A N 1
ATOM 2853 C CA . ASN A 1 358 ? 15.178 -13.911 -25.051 1.00 71.25 358 ASN A CA 1
ATOM 2854 C C . ASN A 1 358 ? 15.710 -14.204 -26.461 1.00 71.25 358 ASN A C 1
ATOM 2856 O O . ASN A 1 358 ? 16.514 -15.125 -26.614 1.00 71.25 358 ASN A O 1
ATOM 2860 N N . ARG A 1 359 ? 15.277 -13.451 -27.480 1.00 66.62 359 ARG A N 1
ATOM 2861 C CA . ARG A 1 359 ? 15.648 -13.699 -28.881 1.00 66.62 359 ARG A CA 1
ATOM 2862 C C . ARG A 1 359 ? 17.035 -13.173 -29.231 1.00 66.62 359 ARG A C 1
ATOM 2864 O O . ARG A 1 359 ? 17.776 -13.838 -29.952 1.00 66.62 359 ARG A O 1
ATOM 2871 N N . GLU A 1 360 ? 17.374 -11.980 -28.755 1.00 56.38 360 GLU A N 1
ATOM 2872 C CA . GLU A 1 360 ? 18.538 -11.240 -29.251 1.00 56.38 360 GLU A CA 1
ATOM 2873 C C . GLU A 1 360 ? 19.715 -11.198 -28.272 1.00 56.38 360 GLU A C 1
ATOM 2875 O O . GLU A 1 360 ? 20.765 -10.667 -28.627 1.00 56.38 360 GLU A O 1
ATOM 2880 N N . LYS A 1 361 ? 19.590 -11.822 -27.085 1.00 56.31 361 LYS A N 1
ATOM 2881 C CA . LYS A 1 361 ? 20.613 -11.781 -26.018 1.00 56.31 361 LYS A CA 1
ATOM 2882 C C . LYS A 1 361 ? 21.079 -10.339 -25.760 1.00 56.31 361 LYS A C 1
ATOM 2884 O O . LYS A 1 361 ? 22.279 -10.067 -25.733 1.00 56.31 361 LYS A O 1
ATOM 2889 N N . LEU A 1 362 ? 20.116 -9.419 -25.684 1.00 52.84 362 LEU A N 1
ATOM 2890 C CA . LEU A 1 362 ? 20.375 -7.979 -25.642 1.00 52.84 362 LEU A CA 1
ATOM 2891 C C . LEU A 1 362 ? 21.176 -7.569 -24.400 1.00 52.84 362 LEU A C 1
ATOM 2893 O O . LEU A 1 362 ? 21.175 -8.266 -23.385 1.00 52.84 362 LEU A O 1
ATOM 2897 N N . SER A 1 363 ? 21.861 -6.433 -24.543 1.00 55.69 363 SER A N 1
ATOM 2898 C CA . SER A 1 363 ? 22.727 -5.772 -23.562 1.00 55.69 363 SER A CA 1
ATOM 2899 C C . SER A 1 363 ? 22.018 -5.481 -22.231 1.00 55.69 363 SER A C 1
ATOM 2901 O O . SER A 1 363 ? 20.788 -5.421 -22.157 1.00 55.69 363 SER A O 1
ATOM 2903 N N . ASP A 1 364 ? 22.812 -5.207 -21.188 1.00 58.97 364 ASP A N 1
ATOM 2904 C CA . ASP A 1 364 ? 22.352 -4.727 -19.870 1.00 58.97 364 ASP A CA 1
ATOM 2905 C C . ASP A 1 364 ? 21.409 -3.505 -19.959 1.00 58.97 364 ASP A C 1
ATOM 2907 O O . ASP A 1 364 ? 20.626 -3.239 -19.049 1.00 58.97 364 ASP A O 1
ATOM 2911 N N . GLU A 1 365 ? 21.423 -2.797 -21.090 1.00 56.31 365 GLU A N 1
ATOM 2912 C CA . GLU A 1 365 ? 20.587 -1.637 -21.399 1.00 56.31 365 GLU A CA 1
ATOM 2913 C C . GLU A 1 365 ? 19.076 -1.949 -21.397 1.00 56.31 365 GLU A C 1
ATOM 2915 O O . GLU A 1 365 ? 18.272 -1.079 -21.065 1.00 56.31 365 GLU A O 1
ATOM 2920 N N . VAL A 1 366 ? 18.676 -3.190 -21.709 1.00 64.44 366 VAL A N 1
ATOM 2921 C CA . VAL A 1 366 ? 17.262 -3.631 -21.729 1.00 64.44 366 VAL A CA 1
ATOM 2922 C C . VAL A 1 366 ? 16.798 -4.146 -20.363 1.00 64.44 366 VAL A C 1
ATOM 2924 O O . VAL A 1 366 ? 15.602 -4.133 -20.063 1.00 64.44 366 VAL A O 1
ATOM 2927 N N . MET A 1 367 ? 17.736 -4.561 -19.507 1.00 73.31 367 MET A N 1
ATOM 2928 C CA . MET A 1 367 ? 17.421 -5.125 -18.194 1.00 73.31 367 MET A CA 1
ATOM 2929 C C . MET A 1 367 ? 16.844 -4.089 -17.238 1.00 73.31 367 MET A C 1
ATOM 2931 O O . MET A 1 367 ? 15.875 -4.387 -16.545 1.00 73.31 367 MET A O 1
ATOM 2935 N N . LEU A 1 368 ? 17.377 -2.866 -17.241 1.00 71.81 368 LEU A N 1
ATOM 2936 C CA . LEU A 1 368 ? 16.891 -1.805 -16.362 1.00 71.81 368 LEU A CA 1
ATOM 2937 C C . LEU A 1 368 ? 15.413 -1.439 -16.648 1.00 71.81 368 LEU A C 1
ATOM 2939 O O . LEU A 1 368 ? 14.604 -1.527 -15.726 1.00 71.81 368 LEU A O 1
ATOM 2943 N N . PRO A 1 369 ? 14.987 -1.125 -17.890 1.00 69.31 369 PRO A N 1
ATOM 2944 C CA . PRO A 1 369 ? 13.567 -0.918 -18.205 1.00 69.31 369 PRO A CA 1
ATOM 2945 C C . PRO A 1 369 ? 12.689 -2.118 -17.871 1.00 69.31 369 PRO A C 1
ATOM 2947 O O . PRO A 1 369 ? 11.580 -1.946 -17.368 1.00 69.31 369 PRO A O 1
ATOM 2950 N N . LEU A 1 370 ? 13.178 -3.330 -18.146 1.00 76.25 370 LEU A N 1
ATOM 2951 C CA . LEU A 1 370 ? 12.446 -4.555 -17.855 1.00 76.25 370 LEU A CA 1
ATOM 2952 C C . LEU A 1 370 ? 12.199 -4.712 -16.351 1.00 76.25 370 LEU A C 1
ATOM 2954 O O . LEU A 1 370 ? 11.088 -5.059 -15.963 1.00 76.25 370 LEU A O 1
ATOM 2958 N N . GLU A 1 371 ? 13.186 -4.401 -15.511 1.00 78.50 371 GLU A N 1
ATOM 2959 C CA . GLU A 1 371 ? 13.042 -4.402 -14.053 1.00 78.50 371 GLU A CA 1
ATOM 2960 C C . GLU A 1 371 ? 11.990 -3.398 -13.575 1.00 78.50 371 GLU A C 1
ATOM 2962 O O . GLU A 1 371 ? 11.128 -3.774 -12.786 1.00 78.50 371 GLU A O 1
ATOM 2967 N N . TYR A 1 372 ? 11.984 -2.165 -14.092 1.00 74.69 372 TYR A N 1
ATOM 2968 C CA . TYR A 1 372 ? 10.971 -1.165 -13.722 1.00 74.69 372 TYR A CA 1
ATOM 2969 C C . TYR A 1 372 ? 9.555 -1.574 -14.142 1.00 74.69 372 TYR A C 1
ATOM 2971 O O . TYR A 1 372 ? 8.618 -1.497 -13.345 1.00 74.69 372 TYR A O 1
ATOM 2979 N N . VAL A 1 373 ? 9.380 -2.034 -15.386 1.00 75.31 373 VAL A N 1
ATOM 2980 C CA . VAL A 1 373 ? 8.066 -2.481 -15.881 1.00 75.31 373 VAL A CA 1
ATOM 2981 C C . VAL A 1 373 ? 7.579 -3.688 -15.086 1.00 75.31 373 VAL A C 1
ATOM 2983 O O . VAL A 1 373 ? 6.399 -3.762 -14.740 1.00 75.31 373 VAL A O 1
ATOM 2986 N N . LEU A 1 374 ? 8.483 -4.616 -14.770 1.00 81.75 374 LEU A N 1
ATOM 2987 C CA . LEU A 1 374 ? 8.170 -5.801 -13.988 1.00 81.75 374 LEU A CA 1
ATOM 2988 C C . LEU A 1 374 ? 7.834 -5.453 -12.534 1.00 81.75 374 LEU A C 1
ATOM 2990 O O . LEU A 1 374 ? 6.866 -5.992 -12.008 1.00 81.75 374 LEU A O 1
ATOM 2994 N N . LEU A 1 375 ? 8.571 -4.539 -11.901 1.00 81.19 375 LEU A N 1
ATOM 2995 C CA . LEU A 1 375 ? 8.279 -4.048 -10.554 1.00 81.19 375 LEU A CA 1
ATOM 2996 C C . LEU A 1 375 ? 6.868 -3.454 -10.476 1.00 81.19 375 LEU A C 1
ATOM 2998 O O . LEU A 1 375 ? 6.099 -3.810 -9.586 1.00 81.19 375 LEU A O 1
ATOM 3002 N N . ASP A 1 376 ? 6.491 -2.609 -11.434 1.00 72.88 376 ASP A N 1
ATOM 3003 C CA . ASP A 1 376 ? 5.156 -2.005 -11.461 1.00 72.88 376 ASP A CA 1
ATOM 3004 C C . ASP A 1 376 ? 4.053 -3.032 -11.741 1.00 72.88 376 ASP A C 1
ATOM 3006 O O . ASP A 1 376 ? 2.988 -2.987 -11.117 1.00 72.88 376 ASP A O 1
ATOM 3010 N N . ALA A 1 377 ? 4.313 -4.001 -12.622 1.00 78.44 377 ALA A N 1
ATOM 3011 C CA . ALA A 1 377 ? 3.412 -5.124 -12.854 1.00 78.44 377 ALA A CA 1
ATOM 3012 C C . ALA A 1 377 ? 3.209 -5.972 -11.585 1.00 78.44 377 ALA A C 1
ATOM 3014 O O . ALA A 1 377 ? 2.069 -6.294 -11.247 1.00 78.44 377 ALA A O 1
ATOM 3015 N N . LEU A 1 378 ? 4.288 -6.293 -10.861 1.00 84.94 378 LEU A N 1
ATOM 3016 C CA . LEU A 1 378 ? 4.249 -7.041 -9.601 1.00 84.94 378 LEU A CA 1
ATOM 3017 C C . LEU A 1 378 ? 3.489 -6.259 -8.522 1.00 84.94 378 LEU A C 1
ATOM 3019 O O . LEU A 1 378 ? 2.552 -6.793 -7.931 1.00 84.94 378 LEU A O 1
ATOM 3023 N N . ASN A 1 379 ? 3.837 -4.987 -8.308 1.00 77.00 379 ASN A N 1
ATOM 3024 C CA . ASN A 1 379 ? 3.165 -4.114 -7.344 1.00 77.00 379 ASN A CA 1
ATOM 3025 C C . ASN A 1 379 ? 1.662 -4.027 -7.619 1.00 77.00 379 ASN A C 1
ATOM 3027 O O . ASN A 1 379 ? 0.857 -4.212 -6.708 1.00 77.00 379 ASN A O 1
ATOM 3031 N N . CYS A 1 380 ? 1.275 -3.798 -8.877 1.00 72.81 380 CYS A N 1
ATOM 3032 C CA . CYS A 1 380 ? -0.126 -3.755 -9.282 1.00 72.81 380 CYS A CA 1
ATOM 3033 C C . CYS A 1 380 ? -0.838 -5.082 -9.014 1.00 72.81 380 CYS A C 1
ATOM 3035 O O . CYS A 1 380 ? -1.895 -5.106 -8.379 1.00 72.81 380 CYS A O 1
ATOM 3037 N N . PHE A 1 381 ? -0.250 -6.186 -9.479 1.00 79.81 381 PHE A N 1
ATOM 3038 C CA . PHE A 1 381 ? -0.854 -7.503 -9.361 1.00 79.81 381 PHE A CA 1
ATOM 3039 C C . PHE A 1 381 ? -1.065 -7.881 -7.893 1.00 79.81 381 PHE A C 1
ATOM 3041 O O . PHE A 1 381 ? -2.186 -8.200 -7.497 1.00 79.81 381 PHE A O 1
ATOM 3048 N N . PHE A 1 382 ? -0.025 -7.788 -7.058 1.00 81.44 382 PHE A N 1
ATOM 3049 C CA . PHE A 1 382 ? -0.110 -8.200 -5.656 1.00 81.44 382 PHE A CA 1
ATOM 3050 C C . PHE A 1 382 ? -0.935 -7.241 -4.801 1.00 81.44 382 PHE A C 1
ATOM 3052 O O . PHE A 1 382 ? -1.667 -7.711 -3.930 1.00 81.44 382 PHE A O 1
ATOM 3059 N N . ALA A 1 383 ? -0.930 -5.933 -5.083 1.00 72.38 383 ALA A N 1
ATOM 3060 C CA . ALA A 1 383 ? -1.843 -5.000 -4.421 1.00 72.38 383 ALA A CA 1
ATOM 3061 C C . ALA A 1 383 ? -3.320 -5.375 -4.634 1.00 72.38 383 ALA A C 1
ATOM 3063 O O . ALA A 1 383 ? -4.162 -5.077 -3.788 1.00 72.38 383 ALA A O 1
ATOM 3064 N N . HIS A 1 384 ? -3.654 -6.037 -5.744 1.00 71.62 384 HIS A N 1
ATOM 3065 C CA . HIS A 1 384 ? -5.026 -6.414 -6.083 1.00 71.62 384 HIS A CA 1
ATOM 3066 C C . HIS A 1 384 ? -5.374 -7.856 -5.707 1.00 71.62 384 HIS A C 1
ATOM 3068 O O . HIS A 1 384 ? -6.396 -8.081 -5.051 1.00 71.62 384 HIS A O 1
ATOM 3074 N N . ALA A 1 385 ? -4.522 -8.818 -6.062 1.00 75.62 385 ALA A N 1
ATOM 3075 C CA . ALA A 1 385 ? -4.710 -10.228 -5.733 1.00 75.62 385 ALA A CA 1
ATOM 3076 C C . ALA A 1 385 ? -4.833 -10.418 -4.215 1.00 75.62 385 ALA A C 1
ATOM 3078 O O . ALA A 1 385 ? -5.786 -11.029 -3.734 1.00 75.62 385 ALA A O 1
ATOM 3079 N N . LEU A 1 386 ? -3.946 -9.780 -3.445 1.00 78.56 386 LEU A N 1
ATOM 3080 C CA . LEU A 1 386 ? -3.951 -9.887 -1.987 1.00 78.56 386 LEU A CA 1
ATOM 3081 C C . LEU A 1 386 ? -5.088 -9.079 -1.353 1.00 78.56 386 LEU A C 1
ATOM 3083 O O . LEU A 1 386 ? -5.594 -9.455 -0.300 1.00 78.56 386 LEU A O 1
ATOM 3087 N N . ASN A 1 387 ? -5.572 -8.010 -1.995 1.00 71.69 387 ASN A N 1
ATOM 3088 C CA . ASN A 1 387 ? -6.728 -7.269 -1.485 1.00 71.69 387 ASN A CA 1
ATOM 3089 C C . ASN A 1 387 ? -8.061 -8.023 -1.657 1.00 71.69 387 ASN A C 1
ATOM 3091 O O . ASN A 1 387 ? -9.038 -7.690 -0.984 1.00 71.69 387 ASN A O 1
ATOM 3095 N N . SER A 1 388 ? -8.102 -9.043 -2.512 1.00 67.38 388 SER A N 1
ATOM 3096 C CA . SER A 1 388 ? -9.294 -9.878 -2.714 1.00 67.38 388 SER A CA 1
ATOM 3097 C C . SER A 1 388 ? -9.401 -11.008 -1.682 1.00 67.38 388 SER A C 1
ATOM 3099 O O . SER A 1 388 ? -10.469 -11.593 -1.522 1.00 67.38 388 SER A O 1
ATOM 3101 N N . LEU A 1 389 ? -8.322 -11.279 -0.937 1.00 75.56 389 LEU A N 1
ATOM 3102 C CA . LEU A 1 389 ? -8.319 -12.268 0.137 1.00 75.56 389 LEU A CA 1
ATOM 3103 C C . LEU A 1 389 ? -9.273 -11.880 1.268 1.00 75.56 389 LEU A C 1
ATOM 3105 O O . LEU A 1 389 ? -9.548 -10.696 1.512 1.00 75.56 389 LEU A O 1
ATOM 3109 N N . TYR A 1 390 ? -9.725 -12.890 2.016 1.00 80.94 390 TYR A N 1
ATOM 3110 C CA . TYR A 1 390 ? -10.353 -12.654 3.309 1.00 80.94 390 TYR A CA 1
ATOM 3111 C C . TYR A 1 390 ? -9.430 -11.769 4.154 1.00 80.94 390 TYR A C 1
ATOM 3113 O O . TYR A 1 390 ? -8.229 -12.021 4.252 1.00 80.94 390 TYR A O 1
ATOM 3121 N N . TRP A 1 391 ? -9.971 -10.691 4.727 1.00 77.44 391 TRP A N 1
ATOM 3122 C CA . TRP A 1 391 ? -9.162 -9.625 5.322 1.00 77.44 391 TRP A CA 1
ATOM 3123 C C . TRP A 1 391 ? -8.215 -10.123 6.424 1.00 77.44 391 TRP A C 1
ATOM 3125 O O . TRP A 1 391 ? -7.153 -9.535 6.606 1.00 77.44 391 TRP A O 1
ATOM 3135 N N . PHE A 1 392 ? -8.569 -11.210 7.120 1.00 78.31 392 PHE A N 1
ATOM 3136 C CA . PHE A 1 392 ? -7.737 -11.816 8.161 1.00 78.31 392 PHE A CA 1
ATOM 3137 C C . PHE A 1 392 ? -6.459 -12.457 7.607 1.00 78.31 392 PHE A C 1
ATOM 3139 O O . PHE A 1 392 ? -5.432 -12.479 8.282 1.00 78.31 392 PHE A O 1
ATOM 3146 N N . PHE A 1 393 ? -6.518 -12.945 6.369 1.00 80.19 393 PHE A N 1
ATOM 3147 C CA . PHE A 1 393 ? -5.396 -13.576 5.685 1.00 80.19 393 PHE A CA 1
ATOM 3148 C C . PHE A 1 393 ? -4.542 -12.585 4.897 1.00 80.19 393 PHE A C 1
ATOM 3150 O O . PHE A 1 393 ? -3.513 -12.961 4.347 1.00 80.19 393 PHE A O 1
ATOM 3157 N N . LYS A 1 394 ? -4.927 -11.305 4.840 1.00 80.00 394 LYS A N 1
ATOM 3158 C CA . LYS A 1 394 ? -4.179 -10.308 4.073 1.00 80.00 394 LYS A CA 1
ATOM 3159 C C . LYS A 1 394 ? -2.783 -10.093 4.672 1.00 80.00 394 LYS A C 1
ATOM 3161 O O . LYS A 1 394 ? -2.682 -9.719 5.847 1.00 80.00 394 LYS A O 1
ATOM 3166 N N . PRO A 1 395 ? -1.706 -10.263 3.885 1.00 76.75 395 PRO A N 1
ATOM 3167 C CA . PRO A 1 395 ? -0.371 -9.886 4.326 1.00 76.75 395 PRO A CA 1
ATOM 3168 C C . PRO A 1 395 ? -0.286 -8.365 4.504 1.00 76.75 395 PRO A C 1
ATOM 3170 O O . PRO A 1 395 ? -0.998 -7.599 3.850 1.00 76.75 395 PRO A O 1
ATOM 3173 N N . ASN A 1 396 ? 0.584 -7.917 5.411 1.00 73.06 396 ASN A N 1
ATOM 3174 C CA . ASN A 1 396 ? 0.809 -6.487 5.616 1.00 73.06 396 ASN A CA 1
ATOM 3175 C C . ASN A 1 396 ? 1.693 -5.896 4.504 1.00 73.06 396 ASN A C 1
ATOM 3177 O O . ASN A 1 396 ? 2.329 -6.618 3.736 1.00 73.06 396 ASN A O 1
ATOM 3181 N N . GLY A 1 397 ? 1.755 -4.565 4.433 1.00 72.56 397 GLY A N 1
ATOM 3182 C CA . GLY A 1 397 ? 2.508 -3.874 3.385 1.00 72.56 397 GLY A CA 1
ATOM 3183 C C . GLY A 1 397 ? 4.004 -4.207 3.371 1.00 72.56 397 GLY A C 1
ATOM 3184 O O . GLY A 1 397 ? 4.591 -4.241 2.297 1.00 72.56 397 GLY A O 1
ATOM 3185 N N . ALA A 1 398 ? 4.615 -4.488 4.527 1.00 71.12 398 ALA A N 1
ATOM 3186 C CA . ALA A 1 398 ? 6.025 -4.873 4.611 1.00 71.12 398 ALA A CA 1
ATOM 3187 C C . ALA A 1 398 ? 6.283 -6.236 3.954 1.00 71.12 398 ALA A C 1
ATOM 3189 O O . ALA A 1 398 ? 7.137 -6.333 3.079 1.00 71.12 398 ALA A O 1
ATOM 3190 N N . VAL A 1 399 ? 5.471 -7.244 4.286 1.00 79.00 399 VAL A N 1
ATOM 3191 C CA . VAL A 1 399 ? 5.532 -8.578 3.670 1.00 79.00 399 VAL A CA 1
ATOM 3192 C C . VAL A 1 399 ? 5.305 -8.496 2.161 1.00 79.00 399 VAL A C 1
ATOM 3194 O O . VAL A 1 399 ? 6.003 -9.159 1.400 1.00 79.00 399 VAL A O 1
ATOM 3197 N N . VAL A 1 400 ? 4.360 -7.664 1.707 1.00 82.38 400 VAL A N 1
ATOM 3198 C CA . VAL A 1 400 ? 4.112 -7.473 0.268 1.00 82.38 400 VAL A CA 1
ATOM 3199 C C . VAL A 1 400 ? 5.311 -6.830 -0.429 1.00 82.38 400 VAL A C 1
ATOM 3201 O O . VAL A 1 400 ? 5.674 -7.275 -1.514 1.00 82.38 400 VAL A O 1
ATOM 3204 N N . ARG A 1 401 ? 5.956 -5.827 0.182 1.00 79.38 401 ARG A N 1
ATOM 3205 C CA . ARG A 1 401 ? 7.180 -5.221 -0.370 1.00 79.38 401 ARG A CA 1
ATOM 3206 C C . ARG A 1 401 ? 8.308 -6.243 -0.480 1.00 79.38 401 ARG A C 1
ATOM 3208 O O . ARG A 1 401 ? 8.869 -6.400 -1.557 1.00 79.38 401 ARG A O 1
ATOM 3215 N N . GLU A 1 402 ? 8.572 -6.999 0.584 1.00 83.38 402 GLU A N 1
ATOM 3216 C CA . GLU A 1 402 ? 9.596 -8.052 0.571 1.00 83.38 402 GLU A CA 1
ATOM 3217 C C . GLU A 1 402 ? 9.316 -9.128 -0.486 1.00 83.38 402 GLU A C 1
ATOM 3219 O O . GLU A 1 402 ? 10.232 -9.548 -1.195 1.00 83.38 402 GLU A O 1
ATOM 3224 N N . LEU A 1 403 ? 8.051 -9.544 -0.621 1.00 87.81 403 LEU A N 1
ATOM 3225 C CA . LEU A 1 403 ? 7.605 -10.476 -1.654 1.00 87.81 403 LEU A CA 1
ATOM 3226 C C . LEU A 1 403 ? 7.901 -9.928 -3.055 1.00 87.81 403 LEU A C 1
ATOM 3228 O O . LEU A 1 403 ? 8.464 -10.643 -3.884 1.00 87.81 403 LEU A O 1
ATOM 3232 N N . VAL A 1 404 ? 7.529 -8.675 -3.325 1.00 87.75 404 VAL A N 1
ATOM 3233 C CA . VAL A 1 404 ? 7.749 -8.032 -4.627 1.00 87.75 404 VAL A CA 1
ATOM 3234 C C . VAL A 1 404 ? 9.245 -7.903 -4.927 1.00 87.75 404 VAL A C 1
ATOM 3236 O O . VAL A 1 404 ? 9.673 -8.290 -6.014 1.00 87.75 404 VAL A O 1
ATOM 3239 N N . ASP A 1 405 ? 10.055 -7.463 -3.964 1.00 85.19 405 ASP A N 1
ATOM 3240 C CA . ASP A 1 405 ? 11.509 -7.326 -4.120 1.00 85.19 405 ASP A CA 1
ATOM 3241 C C . ASP A 1 405 ? 12.200 -8.682 -4.339 1.00 85.19 405 ASP A C 1
ATOM 3243 O O . ASP A 1 405 ? 13.163 -8.813 -5.106 1.00 85.19 405 ASP A O 1
ATOM 3247 N N . PHE A 1 406 ? 11.728 -9.731 -3.661 1.00 90.25 406 PHE A N 1
ATOM 3248 C CA . PHE A 1 406 ? 12.199 -11.097 -3.874 1.00 90.25 406 PHE A CA 1
ATOM 3249 C C . PHE A 1 406 ? 11.820 -11.616 -5.266 1.00 90.25 406 PHE A C 1
ATOM 3251 O O . PHE A 1 406 ? 12.658 -12.202 -5.962 1.00 90.25 406 PHE A O 1
ATOM 3258 N N . LEU A 1 407 ? 10.578 -11.387 -5.695 1.00 90.81 407 LEU A N 1
ATOM 3259 C CA . LEU A 1 407 ? 10.088 -11.804 -7.006 1.00 90.81 407 LEU A CA 1
ATOM 3260 C C . LEU A 1 407 ? 10.795 -11.078 -8.142 1.00 90.81 407 LEU A C 1
ATOM 3262 O O . LEU A 1 407 ? 11.184 -11.730 -9.107 1.00 90.81 407 LEU A O 1
ATOM 3266 N N . LEU A 1 408 ? 11.038 -9.774 -8.013 1.00 88.62 408 LEU A N 1
ATOM 3267 C CA . LEU A 1 408 ? 11.795 -9.000 -8.993 1.00 88.62 408 LEU A CA 1
ATOM 3268 C C . LEU A 1 408 ? 13.186 -9.615 -9.217 1.00 88.62 408 LEU A C 1
ATOM 3270 O O . LEU A 1 408 ? 13.569 -9.909 -10.352 1.00 88.62 408 LEU A O 1
ATOM 3274 N N . ARG A 1 409 ? 13.910 -9.908 -8.127 1.00 88.06 409 ARG A N 1
ATOM 3275 C CA . ARG A 1 409 ? 15.225 -10.570 -8.182 1.00 88.06 409 ARG A CA 1
ATOM 3276 C C . ARG A 1 409 ? 15.148 -11.974 -8.781 1.00 88.06 409 ARG A C 1
ATOM 3278 O O . ARG A 1 409 ? 15.978 -12.325 -9.618 1.00 88.06 409 ARG A O 1
ATOM 3285 N N . SER A 1 410 ? 14.155 -12.766 -8.386 1.00 89.19 410 SER A N 1
ATOM 3286 C CA . SER A 1 410 ? 13.976 -14.140 -8.876 1.00 89.19 410 SER A CA 1
ATOM 3287 C C . SER A 1 410 ? 13.646 -14.177 -10.368 1.00 89.19 410 SER A C 1
ATOM 3289 O O . SER A 1 410 ? 14.197 -14.983 -11.114 1.00 89.19 410 SER A O 1
ATOM 3291 N N . MET A 1 411 ? 12.801 -13.260 -10.834 1.00 86.94 411 MET A N 1
ATOM 3292 C CA . MET A 1 411 ? 12.449 -13.127 -12.246 1.00 86.94 411 MET A CA 1
ATOM 3293 C C . MET A 1 411 ? 13.634 -12.636 -13.083 1.00 86.94 411 MET A C 1
ATOM 3295 O O . MET A 1 411 ? 13.859 -13.155 -14.175 1.00 86.94 411 MET A O 1
ATOM 3299 N N . LYS A 1 412 ? 14.451 -11.713 -12.555 1.00 83.69 412 LYS A N 1
ATOM 3300 C CA . LYS A 1 412 ? 15.722 -11.308 -13.176 1.00 83.69 412 LYS A CA 1
ATOM 3301 C C . LYS A 1 412 ? 16.665 -12.499 -13.348 1.00 83.69 412 LYS A C 1
ATOM 3303 O O . LYS A 1 412 ? 17.153 -12.742 -14.449 1.00 83.69 412 LYS A O 1
ATOM 3308 N N . GLN A 1 413 ? 16.888 -13.284 -12.292 1.00 83.38 413 GLN A N 1
ATOM 3309 C CA . GLN A 1 413 ? 17.734 -14.482 -12.373 1.00 83.38 413 GLN A CA 1
ATOM 3310 C C . GLN A 1 413 ? 17.184 -15.506 -13.373 1.00 83.38 413 GLN A C 1
ATOM 3312 O O . GLN A 1 413 ? 17.951 -16.059 -14.167 1.00 83.38 413 GLN A O 1
ATOM 3317 N N . ARG A 1 414 ? 15.857 -15.692 -13.394 1.00 85.50 414 ARG A N 1
ATOM 3318 C CA . ARG A 1 414 ? 15.170 -16.557 -14.357 1.00 85.50 414 ARG A CA 1
ATOM 3319 C C . ARG A 1 414 ? 15.435 -16.134 -15.797 1.00 85.50 414 ARG A C 1
ATOM 3321 O O . ARG A 1 414 ? 15.646 -16.992 -16.647 1.00 85.50 414 ARG A O 1
ATOM 3328 N N . LEU A 1 415 ? 15.438 -14.835 -16.078 1.00 78.88 415 LEU A N 1
ATOM 3329 C CA . LEU A 1 415 ? 15.736 -14.310 -17.408 1.00 78.88 415 LEU A CA 1
ATOM 3330 C C . LEU A 1 415 ? 17.219 -14.484 -17.769 1.00 78.88 415 LEU A C 1
ATOM 3332 O O . LEU A 1 415 ? 17.521 -14.904 -18.885 1.00 78.88 415 LEU A O 1
ATOM 3336 N N . CYS A 1 416 ? 18.147 -14.243 -16.842 1.00 75.81 416 CYS A N 1
ATOM 3337 C CA . CYS A 1 416 ? 19.584 -14.302 -17.132 1.00 75.81 416 CYS A CA 1
ATOM 3338 C C . CYS A 1 416 ? 20.156 -15.733 -17.208 1.00 75.81 416 CYS A C 1
ATOM 3340 O O . CYS A 1 416 ? 21.150 -15.959 -17.897 1.00 75.81 416 CYS A O 1
ATOM 3342 N N . SER A 1 417 ? 19.562 -16.714 -16.516 1.00 77.12 417 SER A N 1
ATOM 3343 C CA . SER A 1 417 ? 20.117 -18.071 -16.389 1.00 77.12 417 SER A CA 1
ATOM 3344 C C . SER A 1 417 ? 19.400 -19.100 -17.278 1.00 77.12 417 SER A C 1
ATOM 3346 O O . SER A 1 417 ? 18.212 -19.354 -17.070 1.00 77.12 417 SER A O 1
ATOM 3348 N N . PRO A 1 418 ? 20.100 -19.786 -18.210 1.00 71.38 418 PRO A N 1
ATOM 3349 C CA . PRO A 1 418 ? 19.504 -20.819 -19.065 1.00 71.38 418 PRO A CA 1
ATOM 3350 C C . PRO A 1 418 ? 18.813 -21.949 -18.291 1.00 71.38 418 PRO A C 1
ATOM 3352 O O . PRO A 1 418 ? 17.768 -22.430 -18.718 1.00 71.38 418 PRO A O 1
ATOM 3355 N N . LEU A 1 419 ? 19.371 -22.346 -17.141 1.00 69.06 419 LEU A N 1
ATOM 3356 C CA . LEU A 1 419 ? 18.801 -23.391 -16.288 1.00 69.06 419 LEU A CA 1
ATOM 3357 C C . LEU A 1 419 ? 17.522 -22.919 -15.592 1.00 69.06 419 LEU A C 1
ATOM 3359 O O . LEU A 1 419 ? 16.570 -23.683 -15.474 1.00 69.06 419 LEU A O 1
ATOM 3363 N N . GLN A 1 420 ? 17.475 -21.657 -15.157 1.00 74.12 420 GLN A N 1
ATOM 3364 C CA . GLN A 1 420 ? 16.294 -21.130 -14.476 1.00 74.12 420 GLN A CA 1
ATOM 3365 C C . GLN A 1 420 ? 15.145 -20.804 -15.439 1.00 74.12 420 GLN A C 1
ATOM 3367 O O . GLN A 1 420 ? 13.992 -20.870 -15.023 1.00 74.12 420 GLN A O 1
ATOM 3372 N N . LYS A 1 421 ? 15.413 -20.529 -16.727 1.00 73.25 421 LYS A N 1
ATOM 3373 C CA . LYS A 1 421 ? 14.362 -20.323 -17.749 1.00 73.25 421 LYS A CA 1
ATOM 3374 C C . LYS A 1 421 ? 13.383 -21.493 -17.866 1.00 73.25 421 LYS A C 1
ATOM 3376 O O . LYS A 1 421 ? 12.229 -21.272 -18.226 1.00 73.25 421 LYS A O 1
ATOM 3381 N N . LEU A 1 422 ? 13.841 -22.709 -17.562 1.00 74.62 422 LEU A N 1
ATOM 3382 C CA . LEU A 1 422 ? 13.038 -23.931 -17.618 1.00 74.62 422 LEU A CA 1
ATOM 3383 C C . LEU A 1 422 ? 12.036 -24.047 -16.461 1.00 74.62 422 LEU A C 1
ATOM 3385 O O . LEU A 1 422 ? 11.100 -24.834 -16.559 1.00 74.62 422 LEU A O 1
ATOM 3389 N N . LEU A 1 423 ? 12.208 -23.274 -15.383 1.00 82.56 423 LEU A N 1
ATOM 3390 C CA . LEU A 1 423 ? 11.266 -23.277 -14.268 1.00 82.56 423 LEU A CA 1
ATOM 3391 C C . LEU A 1 423 ? 9.962 -22.571 -14.678 1.00 82.56 423 LEU A C 1
ATOM 3393 O O . LEU A 1 423 ? 10.015 -21.424 -15.161 1.00 82.56 423 LEU A O 1
ATOM 3397 N N . PRO A 1 424 ? 8.795 -23.210 -14.464 1.00 88.88 424 PRO A N 1
ATOM 3398 C CA . PRO A 1 424 ? 7.500 -22.563 -14.612 1.00 88.88 424 PRO A CA 1
ATOM 3399 C C . PRO A 1 424 ? 7.415 -21.307 -13.742 1.00 88.88 424 PRO A C 1
ATOM 3401 O O . PRO A 1 424 ? 7.810 -21.312 -12.575 1.00 88.88 424 PRO A O 1
ATOM 3404 N N . VAL A 1 425 ? 6.874 -20.216 -14.294 1.00 90.69 425 VAL A N 1
ATOM 3405 C CA . VAL A 1 425 ? 6.713 -18.961 -13.538 1.00 90.69 425 VAL A CA 1
ATOM 3406 C C . VAL A 1 425 ? 5.804 -19.154 -12.318 1.00 90.69 425 VA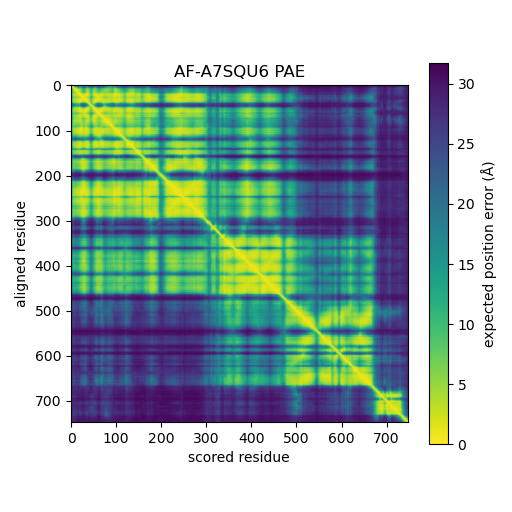L A C 1
ATOM 3408 O O . VAL A 1 425 ? 6.055 -18.554 -11.275 1.00 90.69 425 VAL A O 1
ATOM 3411 N N . LYS A 1 426 ? 4.817 -20.060 -12.419 1.00 94.06 426 LYS A N 1
ATOM 3412 C CA . LYS A 1 426 ? 3.962 -20.492 -11.305 1.00 94.06 426 LYS A CA 1
ATOM 3413 C C . LYS A 1 426 ? 4.799 -20.915 -10.098 1.00 94.06 426 LYS A C 1
ATOM 3415 O O . LYS A 1 426 ? 4.549 -20.425 -9.003 1.00 94.06 426 LYS A O 1
ATOM 3420 N N . ASP A 1 427 ? 5.798 -21.772 -10.294 1.00 93.38 427 ASP A N 1
ATOM 3421 C CA . ASP A 1 427 ? 6.576 -22.359 -9.197 1.00 93.38 427 ASP A CA 1
ATOM 3422 C C . ASP A 1 427 ? 7.473 -21.318 -8.524 1.00 93.38 427 ASP A C 1
ATOM 3424 O O . ASP A 1 427 ? 7.621 -21.307 -7.302 1.00 93.38 427 ASP A O 1
ATOM 3428 N N . VAL A 1 428 ? 8.032 -20.394 -9.315 1.00 92.19 428 VAL A N 1
ATOM 3429 C CA . VAL A 1 428 ? 8.808 -19.256 -8.798 1.00 92.19 428 VAL A CA 1
ATOM 3430 C C . VAL A 1 428 ? 7.929 -18.373 -7.913 1.00 92.19 428 VAL A C 1
ATOM 3432 O O . VAL A 1 428 ? 8.332 -18.009 -6.806 1.00 92.19 428 VAL A O 1
ATOM 3435 N N . VAL A 1 429 ? 6.715 -18.065 -8.378 1.00 93.50 429 VAL A N 1
ATOM 3436 C CA . VAL A 1 429 ? 5.764 -17.225 -7.643 1.00 93.50 429 VAL A CA 1
ATOM 3437 C C . VAL A 1 429 ? 5.234 -17.926 -6.401 1.00 93.50 429 VAL A C 1
ATOM 3439 O O . VAL A 1 429 ? 5.234 -17.334 -5.325 1.00 93.50 429 VAL A O 1
ATOM 3442 N N . PHE A 1 430 ? 4.846 -19.194 -6.520 1.00 94.69 430 PHE A N 1
ATOM 3443 C CA . PHE A 1 430 ? 4.347 -19.990 -5.406 1.00 94.69 430 PHE A CA 1
ATOM 3444 C C . PHE A 1 430 ? 5.399 -20.139 -4.306 1.00 94.69 430 PHE A C 1
ATOM 3446 O O . PHE A 1 430 ? 5.093 -19.918 -3.139 1.00 94.69 430 PHE A O 1
ATOM 3453 N N . LYS A 1 431 ? 6.662 -20.408 -4.658 1.00 93.25 431 LYS A N 1
ATOM 3454 C CA . LYS A 1 431 ? 7.755 -20.487 -3.680 1.00 93.25 431 LYS A CA 1
ATOM 3455 C C . LYS A 1 431 ? 7.960 -19.166 -2.933 1.00 93.25 431 LYS A C 1
ATOM 3457 O O . LYS A 1 431 ? 8.137 -19.177 -1.717 1.00 93.25 431 LYS A O 1
ATOM 3462 N N . ALA A 1 432 ? 7.924 -18.035 -3.639 1.00 93.25 432 ALA A N 1
ATOM 3463 C CA . ALA A 1 432 ? 8.046 -16.718 -3.013 1.00 93.25 432 ALA A CA 1
ATOM 3464 C C . ALA A 1 432 ? 6.871 -16.433 -2.063 1.00 93.25 432 ALA A C 1
ATOM 3466 O O . ALA A 1 432 ? 7.062 -16.004 -0.926 1.00 93.25 432 ALA A O 1
ATOM 3467 N N . LEU A 1 433 ? 5.652 -16.739 -2.508 1.00 92.12 433 LEU A N 1
ATOM 3468 C CA . LEU A 1 433 ? 4.439 -16.641 -1.704 1.00 92.12 433 LEU A CA 1
ATOM 3469 C C . LEU A 1 433 ? 4.494 -17.535 -0.460 1.00 92.12 433 LEU A C 1
ATOM 3471 O O . LEU A 1 433 ? 4.152 -17.090 0.631 1.00 92.12 433 LEU A O 1
ATOM 3475 N N . GLN A 1 434 ? 4.971 -18.770 -0.591 1.00 92.38 434 GLN A N 1
ATOM 3476 C CA . GLN A 1 434 ? 5.130 -19.692 0.530 1.00 92.38 434 GLN A CA 1
ATOM 3477 C C . GLN A 1 434 ? 6.170 -19.175 1.533 1.00 92.38 434 GLN A C 1
ATOM 3479 O O . GLN A 1 434 ? 5.959 -19.247 2.740 1.00 92.38 434 GLN A O 1
ATOM 3484 N N . GLN A 1 435 ? 7.267 -18.594 1.047 1.00 90.44 435 GLN A N 1
ATOM 3485 C CA . GLN A 1 435 ? 8.322 -18.048 1.896 1.00 90.44 435 GLN A CA 1
ATOM 3486 C C . GLN A 1 435 ? 7.871 -16.811 2.688 1.00 90.44 435 GLN A C 1
ATOM 3488 O O . GLN A 1 435 ? 8.217 -16.687 3.862 1.00 90.44 435 GLN A O 1
ATOM 3493 N N . HIS A 1 436 ? 7.112 -15.903 2.068 1.00 87.44 436 HIS A N 1
ATOM 3494 C CA . HIS A 1 436 ? 6.779 -14.608 2.673 1.00 87.44 436 HIS A CA 1
ATOM 3495 C C . HIS A 1 436 ? 5.362 -14.542 3.264 1.00 87.44 436 HIS A C 1
ATOM 3497 O O . HIS A 1 436 ? 5.132 -13.801 4.217 1.00 87.44 436 HIS A O 1
ATOM 3503 N N . CYS A 1 437 ? 4.401 -15.311 2.746 1.00 86.44 437 CYS A N 1
ATOM 3504 C CA . CYS A 1 437 ? 2.980 -15.162 3.079 1.00 86.44 437 CYS A CA 1
ATOM 3505 C C . CYS A 1 437 ? 2.343 -16.377 3.773 1.00 86.44 437 CYS A C 1
ATOM 3507 O O . CYS A 1 437 ? 1.229 -16.231 4.275 1.00 86.44 437 CYS A O 1
ATOM 3509 N N . ALA A 1 438 ? 3.008 -17.537 3.867 1.00 84.50 438 ALA A N 1
ATOM 3510 C CA . ALA A 1 438 ? 2.405 -18.769 4.412 1.00 84.50 438 ALA A CA 1
ATOM 3511 C C . ALA A 1 438 ? 1.976 -18.682 5.886 1.00 84.50 438 ALA A C 1
ATOM 3513 O O . ALA A 1 438 ? 1.133 -19.450 6.339 1.00 84.50 438 ALA A O 1
ATOM 3514 N N . THR A 1 439 ? 2.526 -17.737 6.653 1.00 78.75 439 THR A N 1
ATOM 3515 C CA . THR A 1 439 ? 2.103 -17.502 8.045 1.00 78.75 439 THR A CA 1
ATOM 3516 C C . THR A 1 439 ? 0.750 -16.797 8.147 1.00 78.75 439 THR A C 1
ATOM 3518 O O . THR A 1 439 ? 0.132 -16.805 9.211 1.00 78.75 439 THR A O 1
ATOM 3521 N N . THR A 1 440 ? 0.297 -16.167 7.062 1.00 76.19 440 THR A N 1
ATOM 3522 C CA . THR A 1 440 ? -0.926 -15.355 7.019 1.00 76.19 440 THR A CA 1
ATOM 3523 C C . THR A 1 440 ? -1.951 -15.859 6.016 1.00 76.19 440 THR A C 1
ATOM 3525 O O . THR A 1 440 ? -3.139 -15.717 6.273 1.00 76.19 440 THR A O 1
ATOM 3528 N N . VAL A 1 441 ? -1.518 -16.449 4.902 1.00 84.56 441 VAL A N 1
ATOM 3529 C CA . VAL A 1 441 ? -2.387 -16.846 3.793 1.00 84.56 441 VAL A CA 1
ATOM 3530 C C . VAL A 1 441 ? -2.441 -18.375 3.691 1.00 84.56 441 VAL A C 1
ATOM 3532 O O . VAL A 1 441 ? -1.379 -19.002 3.683 1.00 84.56 441 VAL A O 1
ATOM 3535 N N . PRO A 1 442 ? -3.639 -18.985 3.587 1.00 87.06 442 PRO A N 1
ATOM 3536 C CA . PRO A 1 442 ? -3.788 -20.419 3.355 1.00 87.06 442 PRO A CA 1
ATOM 3537 C C . PRO A 1 442 ? -3.113 -20.877 2.060 1.00 87.06 442 PRO A C 1
ATOM 3539 O O . PRO A 1 442 ? -3.147 -20.181 1.048 1.00 87.06 442 PRO A O 1
ATOM 3542 N N . GLU A 1 443 ? -2.558 -22.088 2.062 1.00 90.62 443 GLU A N 1
ATOM 3543 C CA . GLU A 1 443 ? -1.842 -22.649 0.908 1.00 90.62 443 GLU A CA 1
ATOM 3544 C C . GLU A 1 443 ? -2.699 -22.712 -0.368 1.00 90.62 443 GLU A C 1
ATOM 3546 O O . GLU A 1 443 ? -2.210 -22.386 -1.448 1.00 90.62 443 GLU A O 1
ATOM 3551 N N . SER A 1 444 ? -3.995 -23.022 -0.245 1.00 87.69 444 SER A N 1
ATOM 3552 C CA . SER A 1 444 ? -4.938 -23.021 -1.373 1.00 87.69 444 SER A CA 1
ATOM 3553 C C . SER A 1 444 ? -5.056 -21.650 -2.043 1.00 87.69 444 SER A C 1
ATOM 3555 O O . SER A 1 444 ? -5.120 -21.551 -3.267 1.00 87.69 444 SER A O 1
ATOM 3557 N N . ASP A 1 445 ? -5.053 -20.577 -1.248 1.00 85.38 445 ASP A N 1
ATOM 3558 C CA . ASP A 1 445 ? -5.108 -19.209 -1.759 1.00 85.38 445 ASP A CA 1
ATOM 3559 C C . ASP A 1 445 ? -3.772 -18.806 -2.394 1.00 85.38 445 ASP A C 1
ATOM 3561 O O . ASP A 1 445 ? -3.763 -18.141 -3.432 1.00 85.38 445 ASP A O 1
ATOM 3565 N N . LEU A 1 446 ? -2.643 -19.253 -1.830 1.00 90.69 446 LEU A N 1
ATOM 3566 C CA . LEU A 1 446 ? -1.323 -19.055 -2.436 1.00 90.69 446 LEU A CA 1
ATOM 3567 C C . LEU A 1 446 ? -1.230 -19.719 -3.813 1.00 90.69 446 LEU A C 1
ATOM 3569 O O . LEU A 1 446 ? -0.736 -19.103 -4.760 1.00 90.69 446 LEU A O 1
ATOM 3573 N N . GLU A 1 447 ? -1.728 -20.950 -3.940 1.00 90.06 447 GLU A N 1
ATOM 3574 C CA . GLU A 1 447 ? -1.739 -21.664 -5.214 1.00 90.06 447 GLU A CA 1
ATOM 3575 C C . GLU A 1 447 ? -2.639 -20.963 -6.239 1.00 90.06 447 GLU A C 1
ATOM 3577 O O . GLU A 1 447 ? -2.228 -20.754 -7.384 1.00 90.06 447 GLU A O 1
ATOM 3582 N N . ASN A 1 448 ? -3.829 -20.523 -5.821 1.00 84.81 448 ASN A N 1
ATOM 3583 C CA . ASN A 1 448 ? -4.734 -19.751 -6.668 1.00 84.81 448 ASN A CA 1
ATOM 3584 C C . ASN A 1 448 ? -4.072 -18.465 -7.180 1.00 84.81 448 ASN A C 1
ATOM 3586 O O . ASN A 1 448 ? -4.100 -18.198 -8.381 1.00 84.81 448 ASN A O 1
ATOM 3590 N N . ILE A 1 449 ? -3.418 -17.694 -6.306 1.00 87.12 449 ILE A N 1
ATOM 3591 C CA . ILE A 1 449 ? -2.710 -16.467 -6.697 1.00 87.12 449 ILE A CA 1
ATOM 3592 C C . ILE A 1 449 ? -1.575 -16.776 -7.684 1.00 87.12 449 ILE A C 1
ATOM 3594 O O . ILE A 1 449 ? -1.423 -16.065 -8.679 1.00 87.12 449 ILE A O 1
ATOM 3598 N N . ALA A 1 450 ? -0.798 -17.838 -7.450 1.00 90.94 450 ALA A N 1
ATOM 3599 C CA . ALA A 1 450 ? 0.282 -18.241 -8.350 1.00 90.94 450 ALA A CA 1
ATOM 3600 C C . ALA A 1 450 ? -0.238 -18.663 -9.737 1.00 90.94 450 ALA A C 1
ATOM 3602 O O . ALA A 1 450 ? 0.344 -18.276 -10.751 1.00 90.94 450 ALA A O 1
ATOM 3603 N N . ASN A 1 451 ? -1.357 -19.394 -9.795 1.00 87.25 451 ASN A N 1
ATOM 3604 C CA . ASN A 1 451 ? -2.023 -19.763 -11.049 1.00 87.25 451 ASN A CA 1
ATOM 3605 C C . ASN A 1 451 ? -2.508 -18.523 -11.816 1.00 87.25 451 ASN A C 1
ATOM 3607 O O . ASN A 1 451 ? -2.275 -18.405 -13.019 1.00 87.25 451 ASN A O 1
ATOM 3611 N N . LEU A 1 452 ? -3.141 -17.576 -11.115 1.00 84.94 452 LEU A N 1
ATOM 3612 C CA . LEU A 1 452 ? -3.614 -16.320 -11.702 1.00 84.94 452 LEU A CA 1
ATOM 3613 C C . LEU A 1 452 ? -2.463 -15.480 -12.259 1.00 84.94 452 LEU A C 1
ATOM 3615 O O . LEU A 1 452 ? -2.581 -14.915 -13.349 1.00 84.94 452 LEU A O 1
ATOM 3619 N N . PHE A 1 453 ? -1.342 -15.417 -11.535 1.00 88.44 453 PHE A N 1
ATOM 3620 C CA . PHE A 1 453 ? -0.152 -14.720 -12.00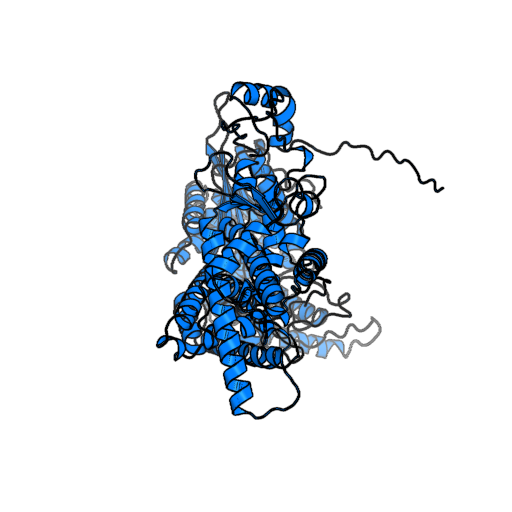8 1.00 88.44 453 PHE A CA 1
ATOM 3621 C C . PHE A 1 453 ? 0.405 -15.383 -13.265 1.00 88.44 453 PHE A C 1
ATOM 3623 O O . PHE A 1 453 ? 0.677 -14.689 -14.241 1.00 88.44 453 PHE A O 1
ATOM 3630 N N . ALA A 1 454 ? 0.548 -16.711 -13.260 1.00 89.69 454 ALA A N 1
ATOM 3631 C CA . ALA A 1 454 ? 1.083 -17.458 -14.393 1.00 89.69 454 ALA A CA 1
ATOM 3632 C C . ALA A 1 454 ? 0.239 -17.257 -15.658 1.00 89.69 454 ALA A C 1
ATOM 3634 O O . ALA A 1 454 ? 0.782 -16.873 -16.688 1.00 89.69 454 ALA A O 1
ATOM 3635 N N . ALA A 1 455 ? -1.088 -17.383 -15.552 1.00 86.00 455 ALA A N 1
ATOM 3636 C CA . ALA A 1 455 ? -1.994 -17.125 -16.670 1.00 86.00 455 ALA A CA 1
ATOM 3637 C C . ALA A 1 455 ? -1.878 -15.681 -17.194 1.00 86.00 455 ALA A C 1
ATOM 3639 O O . ALA A 1 455 ? -1.820 -15.452 -18.402 1.00 86.00 455 ALA A O 1
ATOM 3640 N N . SER A 1 456 ? -1.791 -14.700 -16.289 1.00 84.75 456 SER A N 1
ATOM 3641 C CA . SER A 1 456 ? -1.611 -13.290 -16.665 1.00 84.75 456 SER A CA 1
ATOM 3642 C C . SER A 1 456 ? -0.266 -13.057 -17.362 1.00 84.75 456 SER A C 1
ATOM 3644 O O . SER A 1 456 ? -0.189 -12.299 -18.324 1.00 84.75 456 SER A O 1
ATOM 3646 N N . TYR A 1 457 ? 0.793 -13.715 -16.889 1.00 87.31 457 TYR A N 1
ATOM 3647 C CA . TYR A 1 457 ? 2.134 -13.629 -17.457 1.00 87.31 457 TYR A CA 1
ATOM 3648 C C . TYR A 1 457 ? 2.204 -14.248 -18.856 1.00 87.31 457 TYR A C 1
ATOM 3650 O O . TYR A 1 457 ? 2.739 -13.617 -19.765 1.00 87.31 457 TYR A O 1
ATOM 3658 N N . ASP A 1 458 ? 1.612 -15.425 -19.058 1.00 86.06 458 ASP A N 1
ATOM 3659 C CA . ASP A 1 458 ? 1.581 -16.097 -20.361 1.00 86.06 458 ASP A CA 1
ATOM 3660 C C . ASP A 1 458 ? 0.792 -15.283 -21.400 1.00 86.06 458 ASP A C 1
ATOM 3662 O O . ASP A 1 458 ? 1.250 -15.109 -22.533 1.00 86.06 458 ASP A O 1
ATOM 3666 N N . ASN A 1 459 ? -0.331 -14.679 -20.995 1.00 82.81 459 ASN A N 1
ATOM 3667 C CA . ASN A 1 459 ? -1.083 -13.745 -21.838 1.00 82.81 459 ASN A CA 1
ATOM 3668 C C . ASN A 1 459 ? -0.230 -12.534 -22.254 1.00 82.81 459 ASN A C 1
ATOM 3670 O O . ASN A 1 459 ? -0.249 -12.136 -23.419 1.00 82.81 459 ASN A O 1
ATOM 3674 N N . CYS A 1 460 ? 0.562 -11.969 -21.336 1.00 81.94 460 CYS A N 1
ATOM 3675 C CA . CYS A 1 460 ? 1.488 -10.881 -21.665 1.00 81.94 460 CYS A CA 1
ATOM 3676 C C . CYS A 1 460 ? 2.546 -11.301 -22.690 1.00 81.94 460 CYS A C 1
ATOM 3678 O O . CYS A 1 460 ? 2.883 -10.515 -23.575 1.00 81.94 460 CYS A O 1
ATOM 3680 N N . LEU A 1 461 ? 3.077 -12.523 -22.590 1.00 80.44 461 LEU A N 1
ATOM 3681 C CA . LEU A 1 461 ? 4.063 -13.023 -23.550 1.00 80.44 461 LEU A CA 1
ATOM 3682 C C . LEU A 1 461 ? 3.466 -13.180 -24.954 1.00 80.44 461 LEU A C 1
ATOM 3684 O O . LEU A 1 461 ? 4.122 -12.808 -25.927 1.00 80.44 461 LEU A O 1
ATOM 3688 N N . ALA A 1 462 ? 2.219 -13.648 -25.059 1.00 78.62 462 ALA A N 1
ATOM 3689 C CA . ALA A 1 462 ? 1.518 -13.784 -26.337 1.00 78.62 462 ALA A CA 1
ATOM 3690 C C . ALA A 1 462 ? 1.294 -12.430 -27.043 1.00 78.62 462 ALA A C 1
ATOM 3692 O O . ALA A 1 462 ? 1.374 -12.342 -28.266 1.00 78.62 462 ALA A O 1
ATOM 3693 N N . LEU A 1 463 ? 1.081 -11.347 -26.285 1.00 70.81 463 LEU A N 1
ATOM 3694 C CA . LEU A 1 463 ? 0.924 -9.992 -26.835 1.00 70.81 463 LEU A CA 1
ATOM 3695 C C . LEU A 1 463 ? 2.219 -9.407 -27.428 1.00 70.81 463 LEU A C 1
ATOM 3697 O O . LEU A 1 463 ? 2.154 -8.472 -28.226 1.00 70.81 463 LEU A O 1
ATOM 3701 N N . GLY A 1 464 ? 3.394 -9.929 -27.063 1.00 63.38 464 GLY A N 1
ATOM 3702 C CA . GLY A 1 464 ? 4.677 -9.456 -27.594 1.00 63.38 464 GLY A CA 1
ATOM 3703 C C . GLY A 1 464 ? 4.938 -9.854 -29.055 1.00 63.38 464 GLY A C 1
ATOM 3704 O O . GLY A 1 464 ? 5.716 -9.194 -29.743 1.00 63.38 464 GLY A O 1
ATOM 3705 N N . GLU A 1 465 ? 4.284 -10.912 -29.538 1.00 52.94 465 GLU A N 1
ATOM 3706 C CA . GLU A 1 465 ? 4.525 -11.539 -30.846 1.00 52.94 465 GLU A CA 1
ATOM 3707 C C . GLU A 1 465 ? 4.011 -10.717 -32.064 1.00 52.94 465 GLU A C 1
ATOM 3709 O O . GLU A 1 465 ? 4.756 -10.582 -33.041 1.00 52.94 465 GLU A O 1
ATOM 3714 N N . PRO A 1 466 ? 2.814 -10.080 -32.035 1.00 46.19 466 PRO A N 1
ATOM 3715 C CA . PRO A 1 466 ? 2.224 -9.381 -33.191 1.00 46.19 466 PRO A CA 1
ATOM 3716 C C . PRO A 1 466 ? 2.779 -7.978 -33.492 1.00 46.19 466 PRO A C 1
ATOM 3718 O O . PRO A 1 466 ? 2.664 -7.508 -34.623 1.00 46.19 466 PRO A O 1
ATOM 3721 N N . MET A 1 467 ? 3.426 -7.286 -32.542 1.00 48.00 467 MET A N 1
ATOM 3722 C CA . MET A 1 467 ? 4.009 -5.948 -32.804 1.00 48.00 467 MET A CA 1
ATOM 3723 C C . MET A 1 467 ? 5.223 -5.984 -33.757 1.00 48.00 467 MET A C 1
ATOM 3725 O O . MET A 1 467 ? 5.828 -4.956 -34.059 1.00 48.00 467 MET A O 1
ATOM 3729 N N . LEU A 1 468 ? 5.600 -7.171 -34.239 1.00 41.69 468 LEU A N 1
ATOM 3730 C CA . LEU A 1 468 ? 6.683 -7.399 -35.192 1.00 41.69 468 LEU A CA 1
ATOM 3731 C C . LEU A 1 468 ? 6.217 -7.481 -36.653 1.00 41.69 468 LEU A C 1
ATOM 3733 O O . LEU A 1 468 ? 7.076 -7.423 -37.531 1.00 41.69 468 LEU A O 1
ATOM 3737 N N . THR A 1 469 ? 4.915 -7.630 -36.924 1.00 36.00 469 THR A N 1
ATOM 3738 C CA . THR A 1 469 ? 4.396 -7.876 -38.285 1.00 36.00 469 THR A CA 1
ATOM 3739 C C . THR A 1 469 ? 3.846 -6.633 -38.986 1.00 36.00 469 THR A C 1
ATOM 3741 O O . THR A 1 469 ? 3.469 -6.716 -40.151 1.00 36.00 469 THR A O 1
ATOM 3744 N N . GLY A 1 470 ? 3.811 -5.478 -38.314 1.00 34.16 470 GLY A N 1
ATOM 3745 C CA . GLY A 1 470 ? 3.587 -4.188 -38.972 1.00 34.16 470 GLY A CA 1
ATOM 3746 C C . GLY A 1 470 ? 4.865 -3.694 -39.666 1.00 34.16 470 GLY A C 1
ATOM 3747 O O . GLY A 1 470 ? 5.959 -3.964 -39.159 1.00 34.16 470 GLY A O 1
ATOM 3748 N N . PRO A 1 471 ? 4.767 -2.977 -40.801 1.00 28.55 471 PRO A N 1
ATOM 3749 C CA . PRO A 1 471 ? 5.918 -2.384 -41.466 1.00 28.55 471 PRO A CA 1
ATOM 3750 C C . PRO A 1 471 ? 6.427 -1.227 -40.602 1.00 28.55 471 PRO A C 1
ATOM 3752 O O . PRO A 1 471 ? 6.003 -0.089 -40.748 1.00 28.55 471 PRO A O 1
ATOM 3755 N N . ILE A 1 472 ? 7.294 -1.534 -39.642 1.00 34.78 472 ILE A N 1
ATOM 3756 C CA . ILE A 1 472 ? 8.064 -0.533 -38.911 1.00 34.78 472 ILE A CA 1
ATOM 3757 C C . ILE A 1 472 ? 9.528 -0.876 -39.141 1.00 34.78 472 ILE A C 1
ATOM 3759 O O . ILE A 1 472 ? 10.070 -1.853 -38.614 1.00 34.78 472 ILE A O 1
ATOM 3763 N N . GLU A 1 473 ? 10.113 -0.086 -40.028 1.00 33.38 473 GLU A N 1
ATOM 3764 C CA . GLU A 1 473 ? 11.518 -0.058 -40.389 1.00 33.38 473 GLU A CA 1
ATOM 3765 C C . GLU A 1 473 ? 12.402 0.210 -39.156 1.00 33.38 473 GLU A C 1
ATOM 3767 O O . GLU A 1 473 ? 12.021 0.926 -38.231 1.00 33.38 473 GLU A O 1
ATOM 3772 N N . GLY A 1 474 ? 13.617 -0.347 -39.150 1.00 37.72 474 GLY A N 1
ATOM 3773 C CA . GLY A 1 474 ? 14.695 0.106 -38.264 1.00 37.72 474 GLY A CA 1
ATOM 3774 C C . GLY A 1 474 ? 15.030 -0.805 -37.076 1.00 37.72 474 GLY A C 1
ATOM 3775 O O . GLY A 1 474 ? 14.233 -1.051 -36.175 1.00 37.72 474 GLY A O 1
ATOM 3776 N N . PHE A 1 475 ? 16.283 -1.256 -37.071 1.00 39.00 475 PHE A N 1
ATOM 3777 C CA . PHE A 1 475 ? 16.926 -2.216 -36.165 1.00 39.00 475 PHE A CA 1
ATOM 3778 C C . PHE A 1 475 ? 16.969 -1.788 -34.679 1.00 39.00 475 PHE A C 1
ATOM 3780 O O . PHE A 1 475 ? 17.076 -2.651 -33.816 1.00 39.00 475 PHE A O 1
ATOM 3787 N N . ASP A 1 476 ? 16.789 -0.499 -34.370 1.00 43.41 476 ASP A N 1
ATOM 3788 C CA . ASP A 1 476 ? 16.972 0.055 -33.015 1.00 43.41 476 ASP A CA 1
ATOM 3789 C C . ASP A 1 476 ? 15.678 0.597 -32.372 1.00 43.41 476 ASP A C 1
ATOM 3791 O O . ASP A 1 476 ? 15.673 1.013 -31.217 1.00 43.41 476 ASP A O 1
ATOM 3795 N N . ALA A 1 477 ? 14.536 0.555 -33.071 1.00 45.00 477 ALA A N 1
ATOM 3796 C CA . ALA A 1 477 ? 13.302 1.155 -32.556 1.00 45.00 477 ALA A CA 1
ATOM 3797 C C . ALA A 1 477 ? 12.616 0.382 -31.434 1.00 45.00 477 ALA A C 1
ATOM 3799 O O . ALA A 1 477 ? 11.918 0.991 -30.634 1.00 45.00 477 ALA A O 1
ATOM 3800 N N . LYS A 1 478 ? 12.809 -0.933 -31.327 1.00 54.72 478 LYS A N 1
ATOM 3801 C CA . LYS A 1 478 ? 11.972 -1.771 -30.453 1.00 54.72 478 LYS A CA 1
ATOM 3802 C C . LYS A 1 478 ? 12.355 -1.679 -28.964 1.00 54.72 478 LYS A C 1
ATOM 3804 O O . LYS A 1 478 ? 11.458 -1.427 -28.161 1.00 54.72 478 LYS A O 1
ATOM 3809 N N . PRO A 1 479 ? 13.642 -1.801 -28.572 1.00 51.78 479 PRO A N 1
ATOM 3810 C CA . PRO A 1 479 ? 14.047 -1.650 -27.172 1.00 51.78 479 PRO A CA 1
ATOM 3811 C C . PRO A 1 479 ? 13.986 -0.193 -26.707 1.00 51.78 479 PRO A C 1
ATOM 3813 O O . PRO A 1 479 ? 13.553 0.070 -25.590 1.00 51.78 479 PRO A O 1
ATOM 3816 N N . GLU A 1 480 ? 14.359 0.750 -27.577 1.00 54.78 480 GLU A N 1
ATOM 3817 C CA . GLU A 1 480 ? 14.268 2.183 -27.296 1.00 54.78 480 GLU A CA 1
ATOM 3818 C C . GLU A 1 480 ? 12.822 2.628 -27.091 1.00 54.78 480 GLU A C 1
ATOM 3820 O O . GLU A 1 480 ? 12.520 3.289 -26.112 1.00 54.78 480 GLU A O 1
ATOM 3825 N N . TRP A 1 481 ? 11.887 2.228 -27.954 1.00 59.09 481 TRP A N 1
ATOM 3826 C CA . TRP A 1 481 ? 10.469 2.553 -27.782 1.00 59.09 481 TRP A CA 1
ATOM 3827 C C . TRP A 1 481 ? 9.914 2.033 -26.450 1.00 59.09 481 TRP A C 1
ATOM 3829 O O . TRP A 1 481 ? 9.254 2.773 -25.718 1.00 59.09 481 TRP A O 1
ATOM 3839 N N . ALA A 1 482 ? 10.241 0.787 -26.094 1.00 55.81 482 ALA A N 1
ATOM 3840 C CA . ALA A 1 482 ? 9.851 0.199 -24.818 1.00 55.81 482 ALA A CA 1
ATOM 3841 C C . ALA A 1 482 ? 10.479 0.946 -23.624 1.00 55.81 482 ALA A C 1
ATOM 3843 O O . ALA A 1 482 ? 9.779 1.249 -22.658 1.00 55.81 482 ALA A O 1
ATOM 3844 N N . PHE A 1 483 ? 11.764 1.308 -23.719 1.00 58.81 483 PHE A N 1
ATOM 3845 C CA . PHE A 1 483 ? 12.479 2.159 -22.759 1.00 58.81 483 PHE A CA 1
ATOM 3846 C C . PHE A 1 483 ? 11.783 3.519 -22.583 1.00 58.81 483 PHE A C 1
ATOM 3848 O O . PHE A 1 483 ? 11.498 3.942 -21.461 1.00 58.81 483 PHE A O 1
ATOM 3855 N N . ASN A 1 484 ? 11.443 4.177 -23.690 1.00 58.56 484 ASN A N 1
ATOM 3856 C CA . ASN A 1 484 ? 10.869 5.520 -23.733 1.00 58.56 484 ASN A CA 1
ATOM 3857 C C . ASN A 1 484 ? 9.482 5.570 -23.086 1.00 58.56 484 ASN A C 1
ATOM 3859 O O . ASN A 1 484 ? 9.180 6.449 -22.274 1.00 58.56 484 ASN A O 1
ATOM 3863 N N . ILE A 1 485 ? 8.629 4.607 -23.424 1.00 57.12 485 ILE A N 1
ATOM 3864 C CA . ILE A 1 485 ? 7.272 4.567 -22.891 1.00 57.12 485 ILE A CA 1
ATOM 3865 C C . ILE A 1 485 ? 7.274 4.147 -21.417 1.00 57.12 485 ILE A C 1
ATOM 3867 O O . ILE A 1 485 ? 6.555 4.746 -20.615 1.00 57.12 485 ILE A O 1
ATOM 3871 N N . ALA A 1 486 ? 8.079 3.149 -21.044 1.00 56.78 486 ALA A N 1
ATOM 3872 C CA . ALA A 1 486 ? 8.079 2.623 -19.684 1.00 56.78 486 ALA A CA 1
ATOM 3873 C C . ALA A 1 486 ? 8.771 3.531 -18.671 1.00 56.78 486 ALA A C 1
ATOM 3875 O O . ALA A 1 486 ? 8.227 3.793 -17.600 1.00 56.78 486 ALA A O 1
ATOM 3876 N N . LEU A 1 487 ? 9.989 3.965 -18.988 1.00 58.88 487 LEU A N 1
ATOM 3877 C CA . LEU A 1 487 ? 10.908 4.532 -18.011 1.00 58.88 487 LEU A CA 1
ATOM 3878 C C . LEU A 1 487 ? 10.862 6.056 -18.040 1.00 58.88 487 LEU A C 1
ATOM 3880 O O . LEU A 1 487 ? 10.650 6.706 -17.013 1.00 58.88 487 LEU A O 1
ATOM 3884 N N . CYS A 1 488 ? 10.975 6.634 -19.234 1.00 59.09 488 CYS A N 1
ATOM 3885 C CA . CYS A 1 488 ? 11.092 8.074 -19.380 1.00 59.09 488 CYS A CA 1
ATOM 3886 C C . CYS A 1 488 ? 9.837 8.821 -18.934 1.00 59.09 488 CYS A C 1
ATOM 3888 O O . CYS A 1 488 ? 9.942 9.786 -18.188 1.00 59.09 488 CYS A O 1
ATOM 3890 N N . SER A 1 489 ? 8.640 8.360 -19.307 1.00 55.09 489 SER A N 1
ATOM 3891 C CA . SER A 1 489 ? 7.395 9.017 -18.876 1.00 55.09 489 SER A CA 1
ATOM 3892 C C . SER A 1 489 ? 7.166 8.959 -17.359 1.00 55.09 489 SER A C 1
ATOM 3894 O O . SER A 1 489 ? 6.483 9.826 -16.816 1.00 55.09 489 SER A O 1
ATOM 3896 N N . ARG A 1 490 ? 7.728 7.959 -16.665 1.00 56.62 490 ARG A N 1
ATOM 3897 C CA . ARG A 1 490 ? 7.561 7.776 -15.213 1.00 56.62 490 ARG A CA 1
ATOM 3898 C C . ARG A 1 490 ? 8.576 8.586 -14.414 1.00 56.62 490 ARG A C 1
ATOM 3900 O O . ARG A 1 490 ? 8.202 9.246 -13.449 1.00 56.62 490 ARG A O 1
ATOM 3907 N N . ILE A 1 491 ? 9.835 8.586 -14.845 1.00 58.41 491 ILE A N 1
ATOM 3908 C CA . ILE A 1 491 ? 10.924 9.265 -14.134 1.00 58.41 491 ILE A CA 1
ATOM 3909 C C . ILE A 1 491 ? 11.054 10.737 -14.574 1.00 58.41 491 ILE A C 1
ATOM 3911 O O . ILE A 1 491 ? 11.607 11.539 -13.827 1.00 58.41 491 ILE A O 1
ATOM 3915 N N . ALA A 1 492 ? 10.471 11.151 -15.712 1.00 59.66 492 ALA A N 1
ATOM 3916 C CA . ALA A 1 492 ? 10.534 12.533 -16.216 1.00 59.66 492 ALA A CA 1
ATOM 3917 C C . ALA A 1 492 ? 10.149 13.589 -15.181 1.00 59.66 492 ALA A C 1
ATOM 3919 O O . ALA A 1 492 ? 10.859 14.580 -15.037 1.00 59.66 492 ALA A O 1
ATOM 3920 N N . ASN A 1 493 ? 9.072 13.374 -14.421 1.00 56.72 493 ASN A N 1
ATOM 3921 C CA . ASN A 1 493 ? 8.669 14.322 -13.382 1.00 56.72 493 ASN A CA 1
ATOM 3922 C C . ASN A 1 493 ? 9.688 14.388 -12.242 1.00 56.72 493 ASN A C 1
ATOM 3924 O O . ASN A 1 493 ? 10.027 15.478 -11.788 1.00 56.72 493 ASN A O 1
ATOM 3928 N N . SER A 1 494 ? 10.215 13.243 -11.806 1.00 58.44 494 SER A N 1
ATOM 3929 C CA . SER A 1 494 ? 11.229 13.185 -10.751 1.00 58.44 494 SER A CA 1
ATOM 3930 C C . SER A 1 494 ? 12.566 13.778 -11.199 1.00 58.44 494 SER A C 1
ATOM 3932 O O . SER A 1 494 ? 13.206 14.473 -10.414 1.00 58.44 494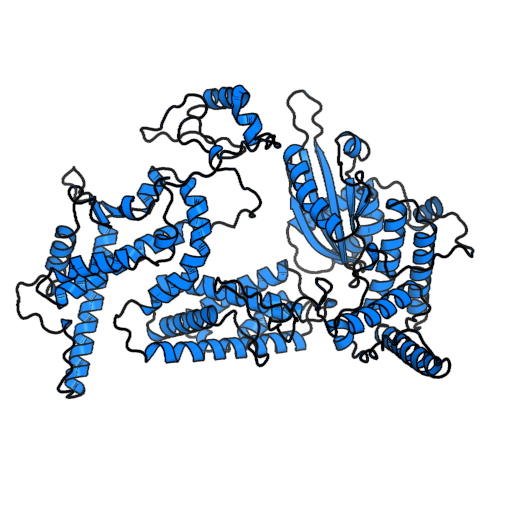 SER A O 1
ATOM 3934 N N . ILE A 1 495 ? 12.982 13.545 -12.448 1.00 63.34 495 ILE A N 1
ATOM 3935 C CA . ILE A 1 495 ? 14.168 14.174 -13.041 1.00 63.34 495 ILE A CA 1
ATOM 3936 C C . ILE A 1 495 ? 13.942 15.674 -13.159 1.00 63.34 495 ILE A C 1
ATOM 3938 O O . ILE A 1 495 ? 14.786 16.421 -12.687 1.00 63.34 495 ILE A O 1
ATOM 3942 N N . ARG A 1 496 ? 12.803 16.135 -13.691 1.00 62.31 496 ARG A N 1
ATOM 3943 C CA . ARG A 1 496 ? 12.485 17.568 -13.801 1.00 62.31 496 ARG A CA 1
ATOM 3944 C C . ARG A 1 496 ? 12.532 18.262 -12.441 1.00 62.31 496 ARG A C 1
ATOM 3946 O O . ARG A 1 496 ? 13.153 19.311 -12.312 1.00 62.31 496 ARG A O 1
ATOM 3953 N N . GLN A 1 497 ? 11.920 17.660 -11.421 1.00 58.88 497 GLN A N 1
ATOM 3954 C CA . GLN A 1 497 ? 11.957 18.191 -10.058 1.00 58.88 497 GLN A CA 1
ATOM 3955 C C . GLN A 1 497 ? 13.391 18.277 -9.527 1.00 58.88 497 GLN A C 1
ATOM 3957 O O . GLN A 1 497 ? 13.739 19.273 -8.910 1.00 58.88 497 GLN A O 1
ATOM 3962 N N . LYS A 1 498 ? 14.238 17.278 -9.797 1.00 63.16 498 LYS 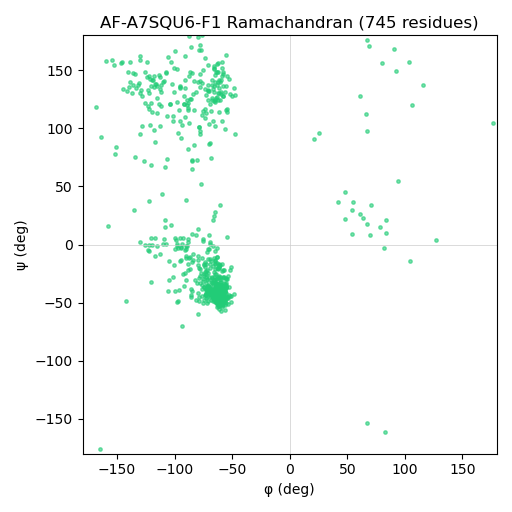A N 1
ATOM 3963 C CA . LYS A 1 498 ? 15.634 17.262 -9.330 1.00 63.16 498 LYS A CA 1
ATOM 3964 C C . LYS A 1 498 ? 16.577 18.130 -10.149 1.00 63.16 498 LYS A C 1
ATOM 3966 O O . LYS A 1 498 ? 17.546 18.636 -9.596 1.00 63.16 498 LYS A O 1
ATOM 3971 N N . TRP A 1 499 ? 16.293 18.318 -11.434 1.00 69.00 499 TRP A N 1
ATOM 3972 C CA . TRP A 1 499 ? 17.120 19.060 -12.383 1.00 69.00 499 TRP A CA 1
ATOM 3973 C C . TRP A 1 499 ? 17.381 20.490 -11.911 1.00 69.00 499 TRP A C 1
ATOM 3975 O O . TRP A 1 499 ? 18.512 20.972 -11.980 1.00 69.00 499 TRP A O 1
ATOM 3985 N N . LYS A 1 500 ? 16.350 21.126 -11.340 1.00 61.59 500 LYS A N 1
ATOM 3986 C CA . LYS A 1 500 ? 16.421 22.445 -10.691 1.00 61.59 500 LYS A CA 1
ATOM 3987 C C . LYS A 1 500 ? 17.478 22.525 -9.587 1.00 61.59 500 LYS A C 1
ATOM 3989 O O . LYS A 1 500 ? 18.038 23.587 -9.346 1.00 61.59 500 LYS A O 1
ATOM 3994 N N . PHE A 1 501 ? 17.773 21.410 -8.922 1.00 60.19 501 PHE A N 1
ATOM 3995 C CA . PHE A 1 501 ? 18.663 21.367 -7.761 1.00 60.19 501 PHE A CA 1
ATOM 3996 C C . PHE A 1 501 ? 20.116 21.021 -8.106 1.00 60.19 501 PHE A C 1
ATOM 3998 O O . PHE A 1 501 ? 20.970 21.035 -7.219 1.00 60.19 501 PHE A O 1
ATOM 4005 N N . LEU A 1 502 ? 20.423 20.744 -9.376 1.00 60.34 502 LEU A N 1
ATOM 4006 C CA . LEU A 1 502 ? 21.774 20.401 -9.818 1.00 60.34 502 LEU A CA 1
ATOM 4007 C C . LEU A 1 502 ? 22.651 21.638 -9.981 1.00 60.34 502 LEU A C 1
ATOM 4009 O O . LEU A 1 502 ? 22.207 22.668 -10.491 1.00 60.34 502 LEU A O 1
ATOM 4013 N N . SER A 1 503 ? 23.917 21.530 -9.569 1.00 65.88 503 SER A N 1
ATOM 4014 C CA . SER A 1 503 ? 24.913 22.558 -9.877 1.00 65.88 503 SER A CA 1
ATOM 4015 C C . SER A 1 503 ? 25.167 22.608 -11.386 1.00 65.88 503 SER A C 1
ATOM 4017 O O . SER A 1 503 ? 25.021 21.596 -12.074 1.00 65.88 503 SER A O 1
ATOM 4019 N N . SER A 1 504 ? 25.587 23.760 -11.911 1.00 65.00 504 SER A N 1
ATOM 4020 C CA . SER A 1 504 ? 25.941 23.903 -13.332 1.00 65.00 504 SER A CA 1
ATOM 4021 C C . SER A 1 504 ? 27.001 22.882 -13.758 1.00 65.00 504 SER A C 1
ATOM 4023 O O . SER A 1 504 ? 26.902 22.296 -14.831 1.00 65.00 504 SER A O 1
ATOM 4025 N N . THR A 1 505 ? 27.944 22.575 -12.865 1.00 71.31 505 THR A N 1
ATOM 4026 C CA . THR A 1 505 ? 28.973 21.547 -13.055 1.00 71.31 505 THR A CA 1
ATOM 4027 C C . THR A 1 505 ? 28.387 20.140 -13.179 1.00 71.31 505 THR A C 1
ATOM 4029 O O . THR A 1 505 ? 28.845 19.350 -14.002 1.00 71.31 505 THR A O 1
ATOM 4032 N N . ASP A 1 506 ? 27.378 19.797 -12.375 1.00 70.81 506 ASP A N 1
ATOM 4033 C CA . ASP A 1 506 ? 26.739 18.477 -12.435 1.00 70.81 506 ASP A CA 1
ATOM 4034 C C . ASP A 1 506 ? 25.828 18.364 -13.669 1.00 70.81 506 ASP A C 1
ATOM 4036 O O . ASP A 1 506 ? 25.829 17.330 -14.338 1.00 70.81 506 ASP A O 1
ATOM 4040 N N . LYS A 1 507 ? 25.136 19.451 -14.048 1.00 73.56 507 LYS A N 1
ATOM 4041 C CA . LYS A 1 507 ? 24.386 19.540 -15.313 1.00 73.56 507 LYS A CA 1
ATOM 4042 C C . LYS A 1 507 ? 25.312 19.353 -16.520 1.00 73.56 507 LYS A C 1
ATOM 4044 O O . LYS A 1 507 ? 25.006 18.559 -17.405 1.00 73.56 507 LYS A O 1
ATOM 4049 N N . GLU A 1 508 ? 26.469 20.017 -16.545 1.00 75.31 508 GLU A N 1
ATOM 4050 C CA . GLU A 1 508 ? 27.442 19.880 -17.637 1.00 75.31 508 GLU A CA 1
ATOM 4051 C C . GLU A 1 508 ? 28.044 18.469 -17.695 1.00 75.31 508 GLU A C 1
ATOM 4053 O O . GLU A 1 508 ? 28.178 17.898 -18.777 1.00 75.31 508 GLU A O 1
ATOM 4058 N N . LYS A 1 509 ? 28.334 17.848 -16.545 1.00 78.38 509 LYS A N 1
ATOM 4059 C CA . LYS A 1 509 ? 28.771 16.444 -16.487 1.00 78.38 509 LYS A CA 1
ATOM 4060 C C . LYS A 1 509 ? 27.719 15.485 -17.038 1.00 78.38 509 LYS A C 1
ATOM 4062 O O . LYS A 1 509 ? 28.074 14.571 -17.775 1.00 78.38 509 LYS A O 1
ATOM 4067 N N . LEU A 1 510 ? 26.440 15.674 -16.724 1.00 74.44 510 LEU A N 1
ATOM 4068 C CA . LEU A 1 510 ? 25.353 14.819 -17.219 1.00 74.44 510 LEU A CA 1
ATOM 4069 C C . LEU A 1 510 ? 25.135 14.959 -18.720 1.00 74.44 510 LEU A C 1
ATOM 4071 O O . LEU A 1 510 ? 24.959 13.966 -19.423 1.00 74.44 510 LEU A O 1
ATOM 4075 N N . LEU A 1 511 ? 25.197 16.193 -19.207 1.00 78.06 511 LEU A N 1
ATOM 4076 C CA . LEU A 1 511 ? 25.009 16.522 -20.612 1.00 78.06 511 LEU A CA 1
ATOM 4077 C C . LEU A 1 511 ? 26.268 16.298 -21.451 1.00 78.06 511 LEU A C 1
ATOM 4079 O O . LEU A 1 511 ? 26.267 16.672 -22.620 1.00 78.06 511 LEU A O 1
ATOM 4083 N N . SER A 1 512 ? 27.326 15.688 -20.903 1.00 84.00 512 SER A N 1
ATOM 4084 C CA . SER A 1 512 ? 28.580 15.444 -21.617 1.00 84.00 512 SER A CA 1
ATOM 4085 C C . SER A 1 512 ? 29.021 13.977 -21.653 1.00 84.00 512 SER A C 1
ATOM 4087 O O . SER A 1 512 ? 28.881 13.217 -20.691 1.00 84.00 512 SER A O 1
ATOM 4089 N N . PHE A 1 513 ? 29.614 13.585 -22.780 1.00 83.94 513 PHE A N 1
ATOM 4090 C CA . PHE A 1 513 ? 30.406 12.370 -22.929 1.00 83.94 513 PHE A CA 1
ATOM 4091 C C . PHE A 1 513 ? 31.836 12.717 -23.317 1.00 83.94 513 PHE A C 1
ATOM 4093 O O . PHE A 1 513 ? 32.082 13.601 -24.141 1.00 83.94 513 PHE A O 1
ATOM 4100 N N . LYS A 1 514 ? 32.784 11.964 -22.757 1.00 82.62 514 LYS A N 1
ATOM 4101 C CA . LYS A 1 514 ? 34.163 11.985 -23.237 1.00 82.62 514 LYS A CA 1
ATOM 4102 C C . LYS A 1 514 ? 34.261 11.306 -24.605 1.00 82.62 514 LYS A C 1
ATOM 4104 O O . LYS A 1 514 ? 33.446 10.441 -24.942 1.00 82.62 514 LYS A O 1
ATOM 4109 N N . ARG A 1 515 ? 35.275 11.679 -25.387 1.00 80.56 515 ARG A N 1
ATOM 4110 C CA . ARG A 1 515 ? 35.511 11.162 -26.742 1.00 80.56 515 ARG A CA 1
ATOM 4111 C C . ARG A 1 515 ? 35.616 9.640 -26.811 1.00 80.56 515 ARG A C 1
ATOM 4113 O O . ARG A 1 515 ? 35.218 9.071 -27.828 1.00 80.56 515 ARG A O 1
ATOM 4120 N N . GLU A 1 516 ? 36.142 8.989 -25.778 1.00 81.06 516 GLU A N 1
ATOM 4121 C CA . GLU A 1 516 ? 36.330 7.533 -25.754 1.00 81.06 516 GLU A CA 1
ATOM 4122 C C . GLU A 1 516 ? 34.974 6.826 -25.827 1.00 81.06 516 GLU A C 1
ATOM 4124 O O . GLU A 1 516 ? 34.764 5.990 -26.700 1.00 81.06 516 GLU A O 1
ATOM 4129 N N . VAL A 1 517 ? 34.007 7.268 -25.015 1.00 79.62 517 VAL A N 1
ATOM 4130 C CA . VAL A 1 517 ? 32.642 6.715 -24.990 1.00 79.62 517 VAL A CA 1
ATOM 4131 C C . VAL A 1 517 ? 31.953 6.886 -26.346 1.00 79.62 517 VAL A C 1
ATOM 4133 O O . VAL A 1 517 ? 31.321 5.963 -26.858 1.00 79.62 517 VAL A O 1
ATOM 4136 N N . VAL A 1 518 ? 32.110 8.061 -26.964 1.00 81.25 518 VAL A N 1
ATOM 4137 C CA . VAL A 1 518 ? 31.565 8.342 -28.302 1.00 81.25 518 VAL A CA 1
ATOM 4138 C C . VAL A 1 518 ? 32.218 7.440 -29.348 1.00 81.25 518 VAL A C 1
ATOM 4140 O O . VAL A 1 518 ? 31.536 6.886 -30.205 1.00 81.25 518 VAL A O 1
ATOM 4143 N N . THR A 1 519 ? 33.536 7.270 -29.269 1.00 82.44 519 THR A N 1
ATOM 4144 C CA . THR A 1 519 ? 34.304 6.421 -30.181 1.00 82.44 519 THR A CA 1
ATOM 4145 C C . THR A 1 519 ? 33.851 4.970 -30.095 1.00 82.44 519 THR A C 1
ATOM 4147 O O . THR A 1 519 ? 33.571 4.369 -31.131 1.00 82.44 519 THR A O 1
ATOM 4150 N N . ASP A 1 520 ? 33.714 4.426 -28.890 1.00 81.69 520 ASP A N 1
ATOM 4151 C CA . ASP A 1 520 ? 33.276 3.046 -28.679 1.00 81.69 520 ASP A CA 1
ATOM 4152 C C . ASP A 1 520 ? 31.868 2.811 -29.240 1.00 81.69 520 ASP A C 1
ATOM 4154 O O . ASP A 1 520 ? 31.628 1.823 -29.942 1.00 81.69 520 ASP A O 1
ATOM 4158 N N . LEU A 1 521 ? 30.954 3.761 -29.024 1.00 80.00 521 LEU A N 1
ATOM 4159 C CA . LEU A 1 521 ? 29.588 3.692 -29.540 1.00 80.00 521 LEU A CA 1
ATOM 4160 C C . LEU A 1 521 ? 29.537 3.776 -31.074 1.00 80.00 521 LEU A C 1
ATOM 4162 O O . LEU A 1 521 ? 28.807 3.006 -31.708 1.00 80.00 521 LEU A O 1
ATOM 4166 N N . VAL A 1 522 ? 30.341 4.648 -31.693 1.00 83.56 522 VAL A N 1
ATOM 4167 C CA . VAL A 1 522 ? 30.488 4.738 -33.160 1.00 83.56 522 VAL A CA 1
ATOM 4168 C C . VAL A 1 522 ? 31.018 3.419 -33.728 1.00 83.56 522 VAL A C 1
ATOM 4170 O O . VAL A 1 522 ? 30.483 2.904 -34.714 1.00 83.56 522 VAL A O 1
ATOM 4173 N N . GLN A 1 523 ? 32.041 2.834 -33.094 1.00 83.19 523 GLN A N 1
ATOM 4174 C CA . GLN A 1 523 ? 32.612 1.558 -33.522 1.00 83.19 523 GLN A CA 1
ATOM 4175 C C . GLN A 1 523 ? 31.605 0.412 -33.434 1.00 83.19 523 GLN A C 1
ATOM 4177 O O . GLN A 1 523 ? 31.477 -0.373 -34.379 1.00 83.19 523 GLN A O 1
ATOM 4182 N N . ASP A 1 524 ? 30.892 0.307 -32.314 1.00 77.44 524 ASP A N 1
ATOM 4183 C CA . ASP A 1 524 ? 29.878 -0.721 -32.108 1.00 77.44 524 ASP A CA 1
ATOM 4184 C C . ASP A 1 524 ? 28.730 -0.590 -33.120 1.00 77.44 524 ASP A C 1
ATOM 4186 O O . ASP A 1 524 ? 28.334 -1.575 -33.747 1.00 77.44 524 ASP A O 1
ATOM 4190 N N . THR A 1 525 ? 28.253 0.636 -33.356 1.00 76.06 525 THR A N 1
ATOM 4191 C CA . THR A 1 525 ? 27.190 0.920 -34.334 1.00 76.06 525 THR A CA 1
ATOM 4192 C C . THR A 1 525 ? 27.611 0.530 -35.744 1.00 76.06 525 THR A C 1
ATOM 4194 O O . THR A 1 525 ? 26.892 -0.204 -36.420 1.00 76.06 525 THR A O 1
ATOM 4197 N N . PHE A 1 526 ? 28.814 0.922 -36.169 1.00 79.69 526 PHE A N 1
ATOM 4198 C CA . PHE A 1 526 ? 29.335 0.548 -37.480 1.00 79.69 526 PHE A CA 1
ATOM 4199 C C . PHE A 1 526 ? 29.418 -0.977 -37.651 1.00 79.69 526 PHE A C 1
ATOM 4201 O O . PHE A 1 526 ? 28.949 -1.517 -38.655 1.00 79.69 526 PHE A O 1
ATOM 4208 N N . ARG A 1 527 ? 29.966 -1.701 -36.663 1.00 76.75 527 ARG A N 1
ATOM 4209 C CA . ARG A 1 527 ? 30.085 -3.171 -36.716 1.00 76.75 527 ARG A CA 1
ATOM 4210 C C . ARG A 1 527 ? 28.716 -3.850 -36.816 1.00 76.75 527 ARG A C 1
ATOM 4212 O O . ARG A 1 527 ? 28.543 -4.728 -37.665 1.00 76.75 527 ARG A O 1
ATOM 4219 N N . LYS A 1 528 ? 27.747 -3.441 -35.988 1.00 70.94 528 LYS A N 1
ATOM 4220 C CA . LYS A 1 528 ? 26.382 -3.997 -35.979 1.00 70.94 528 LYS A CA 1
ATOM 4221 C C . LYS A 1 528 ? 25.659 -3.742 -37.302 1.00 70.94 528 LYS A C 1
ATOM 4223 O O . LYS A 1 528 ? 25.139 -4.686 -37.902 1.00 70.94 528 LYS A O 1
ATOM 4228 N N . THR A 1 529 ? 25.717 -2.512 -37.807 1.00 70.69 529 THR A N 1
ATOM 4229 C CA . THR A 1 529 ? 25.109 -2.129 -39.087 1.00 70.69 529 THR A CA 1
ATOM 4230 C C . THR A 1 529 ? 25.723 -2.892 -40.260 1.00 70.69 529 THR A C 1
ATOM 4232 O O . THR A 1 529 ? 25.004 -3.442 -41.095 1.00 70.69 529 THR A O 1
ATOM 4235 N N . MET A 1 530 ? 27.051 -3.027 -40.308 1.00 73.31 530 MET A N 1
ATOM 4236 C CA . MET A 1 530 ? 27.716 -3.776 -41.380 1.00 73.31 530 MET A CA 1
ATOM 4237 C C . MET A 1 530 ? 27.396 -5.277 -41.335 1.00 73.31 530 MET A C 1
ATOM 4239 O O . MET A 1 530 ? 27.149 -5.883 -42.380 1.00 73.31 530 MET A O 1
ATOM 4243 N N . ALA A 1 531 ? 27.327 -5.881 -40.145 1.00 67.69 531 ALA A N 1
ATOM 4244 C CA . ALA A 1 531 ? 26.915 -7.277 -39.989 1.00 67.69 531 ALA A CA 1
ATOM 4245 C C . ALA A 1 531 ? 25.469 -7.514 -40.465 1.00 67.69 531 ALA A C 1
ATOM 4247 O O . ALA A 1 531 ? 25.178 -8.534 -41.096 1.00 67.69 531 ALA A O 1
ATOM 4248 N N . MET A 1 532 ? 24.566 -6.564 -40.207 1.00 65.94 532 MET A N 1
ATOM 4249 C CA . MET A 1 532 ? 23.185 -6.602 -40.691 1.00 65.94 532 MET A CA 1
ATOM 4250 C C . MET A 1 532 ? 23.124 -6.542 -42.222 1.00 65.94 532 MET A C 1
ATOM 4252 O O . MET A 1 532 ? 22.480 -7.394 -42.836 1.00 65.94 532 MET A O 1
ATOM 4256 N N . ILE A 1 533 ? 23.844 -5.604 -42.844 1.00 65.94 533 ILE A N 1
ATOM 4257 C CA . ILE A 1 533 ? 23.913 -5.460 -44.308 1.00 65.94 533 ILE A CA 1
ATOM 4258 C C . ILE A 1 533 ? 24.366 -6.771 -44.966 1.00 65.94 533 ILE A C 1
ATOM 4260 O O . ILE A 1 533 ? 23.796 -7.196 -45.973 1.00 65.94 533 ILE A O 1
ATOM 4264 N N . VAL A 1 534 ? 25.352 -7.458 -44.380 1.00 65.25 534 VAL A N 1
ATOM 4265 C CA . VAL A 1 534 ? 25.801 -8.777 -44.857 1.00 65.25 534 VAL A CA 1
ATOM 4266 C C . VAL A 1 534 ? 24.688 -9.825 -44.737 1.00 65.25 534 VAL A C 1
ATOM 4268 O O . VAL A 1 534 ? 24.443 -10.561 -45.692 1.00 65.25 534 VAL A O 1
ATOM 4271 N N . ARG A 1 535 ? 23.970 -9.879 -43.606 1.00 63.06 535 ARG A N 1
ATOM 4272 C CA . ARG A 1 535 ? 22.858 -10.827 -43.395 1.00 63.06 535 ARG A CA 1
ATOM 4273 C C . ARG A 1 535 ? 21.703 -10.614 -44.376 1.00 63.06 535 ARG A C 1
ATOM 4275 O O . ARG A 1 535 ? 21.180 -11.598 -44.898 1.00 63.06 535 ARG A O 1
ATOM 4282 N N . VAL A 1 536 ? 21.322 -9.362 -44.638 1.00 61.62 536 VAL A N 1
ATOM 4283 C CA . VAL A 1 536 ? 20.254 -9.016 -45.594 1.00 61.62 536 VAL A CA 1
ATOM 4284 C C . VAL A 1 536 ? 20.653 -9.436 -47.010 1.00 61.62 536 VAL A C 1
ATOM 4286 O O . VAL A 1 536 ? 19.903 -10.166 -47.654 1.00 61.62 536 VAL A O 1
ATOM 4289 N N . ARG A 1 537 ? 21.884 -9.121 -47.444 1.00 60.09 537 ARG A N 1
ATOM 4290 C CA . ARG A 1 537 ? 22.421 -9.566 -48.747 1.00 60.09 537 ARG A CA 1
ATOM 4291 C C . ARG A 1 537 ? 22.441 -11.090 -48.901 1.00 60.09 537 ARG A C 1
ATOM 4293 O O . ARG A 1 537 ? 22.173 -11.602 -49.986 1.00 60.09 537 ARG A O 1
ATOM 4300 N N . CYS A 1 538 ? 22.772 -11.829 -47.841 1.00 53.59 538 CYS A N 1
ATOM 4301 C CA . CYS A 1 538 ? 22.746 -13.294 -47.864 1.00 53.59 538 CYS A CA 1
ATOM 4302 C C . CYS A 1 538 ? 21.317 -13.847 -47.989 1.00 53.59 538 CYS A C 1
ATOM 4304 O O . CYS A 1 538 ? 21.105 -14.791 -48.750 1.00 53.59 538 CYS A O 1
ATOM 4306 N N . LYS A 1 539 ? 20.334 -13.243 -47.303 1.00 55.66 539 LYS A N 1
ATOM 4307 C CA . LYS A 1 539 ? 18.916 -13.621 -47.424 1.00 55.66 539 LYS A CA 1
ATOM 4308 C C . LYS A 1 539 ? 18.355 -13.332 -48.819 1.00 55.66 539 LYS A C 1
ATOM 4310 O O . LYS A 1 539 ? 17.740 -14.220 -49.404 1.00 55.66 539 LYS A O 1
ATOM 4315 N N . GLU A 1 540 ? 18.631 -12.160 -49.389 1.00 55.56 540 GLU A N 1
ATOM 4316 C CA . GLU A 1 540 ? 18.202 -11.804 -50.753 1.00 55.56 540 GLU A CA 1
ATOM 4317 C C . GLU A 1 540 ? 18.775 -12.761 -51.811 1.00 55.56 540 GLU A C 1
ATOM 4319 O O . GLU A 1 540 ? 18.045 -13.219 -52.692 1.00 55.56 540 GLU A O 1
ATOM 4324 N N . LYS A 1 541 ? 20.054 -13.152 -51.680 1.00 52.59 541 LYS A N 1
ATOM 4325 C CA . LYS A 1 541 ? 20.676 -14.168 -52.549 1.00 52.59 541 LYS A CA 1
ATOM 4326 C C . LYS A 1 541 ? 20.041 -15.554 -52.412 1.00 52.59 541 LYS A C 1
ATOM 4328 O O . LYS A 1 541 ? 19.983 -16.276 -53.400 1.00 52.59 541 LYS A O 1
ATOM 4333 N N . SER A 1 542 ? 19.571 -15.925 -51.220 1.00 48.62 542 SER A N 1
ATOM 4334 C CA . SER A 1 542 ? 18.925 -17.225 -50.985 1.00 48.62 542 SER A CA 1
ATOM 4335 C C . SER A 1 542 ? 17.474 -17.312 -51.473 1.00 48.62 542 SER A C 1
ATOM 4337 O O . SER A 1 542 ? 16.996 -18.417 -51.704 1.00 48.62 542 SER A O 1
ATOM 4339 N N . MET A 1 543 ? 16.774 -16.181 -51.649 1.00 42.47 543 MET A N 1
ATOM 4340 C CA . MET A 1 543 ? 15.325 -16.165 -51.922 1.00 42.47 543 MET A CA 1
ATOM 4341 C C . MET A 1 543 ? 14.916 -15.722 -53.342 1.00 42.47 543 MET A C 1
ATOM 4343 O O . MET A 1 543 ? 13.725 -15.671 -53.622 1.00 42.47 543 MET A O 1
ATOM 4347 N N . SER A 1 544 ? 15.857 -15.393 -54.239 1.00 41.41 544 SER A N 1
ATOM 4348 C CA . SER A 1 544 ? 15.596 -14.916 -55.619 1.00 41.41 544 SER A CA 1
ATOM 4349 C C . SER A 1 544 ? 14.443 -13.899 -55.750 1.00 41.41 544 SER A C 1
ATOM 435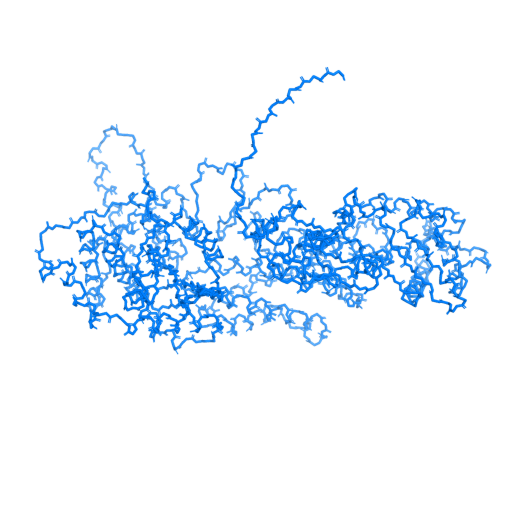1 O O . SER A 1 544 ? 13.681 -13.924 -56.720 1.00 41.41 544 SER A O 1
ATOM 4353 N N . ILE A 1 545 ? 14.278 -13.004 -54.774 1.00 42.00 545 ILE A N 1
ATOM 4354 C CA . ILE A 1 545 ? 13.215 -11.998 -54.807 1.00 42.00 545 ILE A CA 1
ATOM 4355 C C . ILE A 1 545 ? 13.670 -10.882 -55.751 1.00 42.00 545 ILE A C 1
ATOM 4357 O O . ILE A 1 545 ? 14.492 -10.040 -55.397 1.00 42.00 545 ILE A O 1
ATOM 4361 N N . LYS A 1 546 ? 13.156 -10.883 -56.984 1.00 37.53 546 LYS A N 1
ATOM 4362 C CA . LYS A 1 546 ? 13.259 -9.730 -57.885 1.00 37.53 546 LYS A CA 1
ATOM 4363 C C . LYS A 1 546 ? 12.291 -8.653 -57.390 1.00 37.53 546 LYS A C 1
ATOM 4365 O O . LYS A 1 546 ? 11.087 -8.879 -57.420 1.00 37.53 546 LYS A O 1
ATOM 4370 N N . GLY A 1 547 ? 12.812 -7.495 -56.978 1.00 41.53 547 GLY A N 1
ATOM 4371 C CA . GLY A 1 547 ? 12.009 -6.267 -56.872 1.00 41.53 547 GLY A CA 1
ATOM 4372 C C . GLY A 1 547 ? 12.023 -5.504 -55.545 1.00 41.53 547 GLY A C 1
ATOM 4373 O O . GLY A 1 547 ? 11.325 -4.507 -55.452 1.00 41.53 547 GLY A O 1
ATOM 4374 N N . SER A 1 548 ? 12.806 -5.900 -54.540 1.00 38.62 548 SER A N 1
ATOM 4375 C CA . SER A 1 548 ? 12.940 -5.135 -53.289 1.00 38.62 548 SER A CA 1
ATOM 4376 C C . SER A 1 548 ? 14.411 -5.030 -52.900 1.00 38.62 548 SER A C 1
ATOM 4378 O O . SER A 1 548 ? 14.868 -5.740 -52.010 1.00 38.62 548 SER A O 1
ATOM 4380 N N . SER A 1 549 ? 15.183 -4.182 -53.579 1.00 42.56 549 SER A N 1
ATOM 4381 C CA . SER A 1 549 ? 16.491 -3.788 -53.052 1.00 42.56 549 SER A CA 1
ATOM 4382 C C . SER A 1 549 ? 16.259 -2.773 -51.940 1.00 42.56 549 SER A C 1
ATOM 4384 O O . SER A 1 549 ? 15.812 -1.663 -52.227 1.00 42.56 549 SER A O 1
ATOM 4386 N N . ALA A 1 550 ? 16.539 -3.136 -50.686 1.00 52.34 550 ALA A N 1
ATOM 4387 C CA . ALA A 1 550 ? 16.537 -2.150 -49.611 1.00 52.34 550 ALA A CA 1
ATOM 4388 C C . ALA A 1 550 ? 17.552 -1.028 -49.956 1.00 52.34 550 ALA A C 1
ATOM 4390 O O . ALA A 1 550 ? 18.701 -1.355 -50.276 1.00 52.34 550 ALA A O 1
ATOM 4391 N N . PRO A 1 551 ? 17.156 0.260 -49.931 1.00 48.34 551 PRO A N 1
ATOM 4392 C CA . PRO A 1 551 ? 17.922 1.364 -50.529 1.00 48.34 551 PRO A CA 1
ATOM 4393 C C . PRO A 1 551 ? 19.402 1.414 -50.075 1.00 48.34 551 PRO A C 1
ATOM 4395 O O . PRO A 1 551 ? 20.340 1.401 -50.874 1.00 48.34 551 PRO A O 1
ATOM 4398 N N . PHE A 1 552 ? 19.656 1.233 -48.776 1.00 58.97 552 PHE A N 1
ATOM 4399 C CA . PHE A 1 552 ? 20.988 1.305 -48.150 1.00 58.97 552 PHE A CA 1
ATOM 4400 C C . PHE A 1 552 ? 22.000 0.196 -48.545 1.00 58.97 552 PHE A C 1
ATOM 4402 O O . PHE A 1 552 ? 23.146 0.167 -48.063 1.00 58.97 552 PHE A O 1
ATOM 4409 N N . LEU A 1 553 ? 21.622 -0.761 -49.400 1.00 59.41 553 LEU A N 1
ATOM 4410 C CA . LEU A 1 553 ? 22.434 -1.941 -49.704 1.00 59.41 553 LEU A CA 1
ATOM 4411 C C . LEU A 1 553 ? 23.561 -1.703 -50.710 1.00 59.41 553 LEU A C 1
ATOM 4413 O O . LEU A 1 553 ? 24.504 -2.501 -50.705 1.00 59.41 553 LEU A O 1
ATOM 4417 N N . ALA A 1 554 ? 23.570 -0.641 -51.515 1.00 62.84 554 ALA A N 1
ATOM 4418 C CA . ALA A 1 554 ? 24.583 -0.448 -52.559 1.00 62.84 554 ALA A CA 1
ATOM 4419 C C . ALA A 1 554 ? 25.256 0.935 -52.500 1.00 62.84 554 ALA A C 1
ATOM 4421 O O . ALA A 1 554 ? 24.729 1.917 -52.997 1.00 62.84 554 ALA A O 1
ATOM 4422 N N . CYS A 1 555 ? 26.477 0.989 -51.954 1.00 75.81 555 CYS A N 1
ATOM 4423 C CA . CYS A 1 555 ? 27.403 2.091 -52.219 1.00 75.81 555 CYS A CA 1
ATOM 4424 C C . CYS A 1 555 ? 28.378 1.649 -53.317 1.00 75.81 555 CYS A C 1
ATOM 4426 O O . CYS A 1 555 ? 29.016 0.601 -53.173 1.00 75.81 555 CYS A O 1
ATOM 4428 N N . GLN A 1 556 ? 28.436 2.408 -54.414 1.00 71.94 556 GLN A N 1
ATOM 4429 C CA . GLN A 1 556 ? 29.320 2.143 -55.557 1.00 71.94 556 GLN A CA 1
ATOM 4430 C C . GLN A 1 556 ? 30.648 2.912 -55.470 1.00 71.94 556 GLN A C 1
ATOM 4432 O O . GLN A 1 556 ? 31.595 2.588 -56.181 1.00 71.94 556 GLN A O 1
ATOM 4437 N N . ASP A 1 557 ? 30.740 3.903 -54.580 1.00 81.00 557 ASP A N 1
ATOM 4438 C CA . ASP A 1 557 ? 31.963 4.664 -54.356 1.00 81.00 557 ASP A CA 1
ATOM 4439 C C . ASP A 1 557 ? 32.849 3.978 -53.308 1.00 81.00 557 ASP A C 1
ATOM 4441 O O . ASP A 1 557 ? 32.622 4.070 -52.102 1.00 81.00 557 ASP A O 1
ATOM 4445 N N . HIS A 1 558 ? 33.917 3.333 -53.774 1.00 76.25 558 HIS A N 1
ATOM 4446 C CA . HIS A 1 558 ? 34.902 2.663 -52.924 1.00 76.25 558 HIS A CA 1
ATOM 4447 C C . HIS A 1 558 ? 35.666 3.601 -51.977 1.00 76.25 558 HIS A C 1
ATOM 4449 O O . HIS A 1 558 ? 36.289 3.120 -51.031 1.00 76.25 558 HIS A O 1
ATOM 4455 N N . ARG A 1 559 ? 35.636 4.920 -52.215 1.00 81.50 559 ARG A N 1
ATOM 4456 C CA . ARG A 1 559 ? 36.231 5.933 -51.330 1.00 81.50 559 ARG A CA 1
ATOM 4457 C C . ARG A 1 559 ? 35.239 6.460 -50.294 1.00 81.50 559 ARG A C 1
ATOM 4459 O O . ARG A 1 559 ? 35.633 7.230 -49.420 1.00 81.50 559 ARG A O 1
ATOM 4466 N N . CYS A 1 560 ? 33.975 6.040 -50.358 1.00 84.44 560 CYS A N 1
ATOM 4467 C CA . CYS A 1 560 ? 32.959 6.473 -49.417 1.00 84.44 560 CYS A CA 1
ATOM 4468 C C . CYS A 1 560 ? 33.294 6.009 -47.994 1.00 84.44 560 CYS A C 1
ATOM 4470 O O . CYS A 1 560 ? 33.627 4.845 -47.750 1.00 84.44 560 CYS A O 1
ATOM 4472 N N . ALA A 1 561 ? 33.104 6.912 -47.029 1.00 87.06 561 ALA A N 1
ATOM 4473 C CA . ALA A 1 561 ? 33.365 6.656 -45.618 1.00 87.06 561 ALA A CA 1
ATOM 4474 C C . ALA A 1 561 ? 32.587 5.449 -45.058 1.00 87.06 561 ALA A C 1
ATOM 4476 O O . ALA A 1 561 ? 33.035 4.846 -44.089 1.00 87.06 561 ALA A O 1
ATOM 4477 N N . CYS A 1 562 ? 31.477 5.047 -45.691 1.00 84.94 562 CYS A N 1
ATOM 4478 C CA . CYS A 1 562 ? 30.658 3.904 -45.276 1.00 84.94 562 CYS A CA 1
ATOM 4479 C C . CYS A 1 562 ? 31.353 2.531 -45.393 1.00 84.94 562 CYS A C 1
ATOM 4481 O O . CYS A 1 562 ? 30.813 1.535 -44.912 1.00 84.94 562 CYS A O 1
ATOM 4483 N N . HIS A 1 563 ? 32.514 2.447 -46.054 1.00 83.62 563 HIS A N 1
ATOM 4484 C CA . HIS A 1 563 ? 33.215 1.182 -46.290 1.00 83.62 563 HIS A CA 1
ATOM 4485 C C . HIS A 1 563 ? 34.228 0.806 -45.206 1.00 83.62 563 HIS A C 1
ATOM 4487 O O . HIS A 1 563 ? 34.516 -0.380 -45.047 1.00 83.62 563 HIS A O 1
ATOM 4493 N N . SER A 1 564 ? 34.764 1.776 -44.463 1.00 86.81 564 SER A N 1
ATOM 4494 C CA . SER A 1 564 ? 35.777 1.532 -43.434 1.00 86.81 564 SER A CA 1
ATOM 4495 C C . SER A 1 564 ? 35.411 2.221 -42.127 1.00 86.81 564 SER A C 1
ATOM 4497 O O . SER A 1 564 ? 34.984 3.373 -42.106 1.00 86.81 564 SER A O 1
ATOM 4499 N N . LEU A 1 565 ? 35.635 1.511 -41.021 1.00 85.38 565 LEU A N 1
ATOM 4500 C CA . LEU A 1 565 ? 35.393 2.026 -39.681 1.00 85.38 565 LEU A CA 1
ATOM 4501 C C . LEU A 1 565 ? 36.202 3.300 -39.410 1.00 85.38 565 LEU A C 1
ATOM 4503 O O . LEU A 1 565 ? 35.660 4.262 -38.879 1.00 85.38 565 LEU A O 1
ATOM 4507 N N . SER A 1 566 ? 37.481 3.328 -39.797 1.00 83.81 566 SER A N 1
ATOM 4508 C CA . SER A 1 566 ? 38.354 4.479 -39.540 1.00 83.81 566 SER A CA 1
ATOM 4509 C C . SER A 1 566 ? 37.899 5.721 -40.306 1.00 83.81 566 SER A C 1
ATOM 4511 O O . SER A 1 566 ? 37.866 6.818 -39.750 1.00 83.81 566 SER A O 1
ATOM 4513 N N . THR A 1 567 ? 37.485 5.548 -41.564 1.00 87.19 567 THR A N 1
ATOM 4514 C CA . THR A 1 567 ? 36.977 6.644 -42.395 1.00 87.19 567 THR A CA 1
ATOM 4515 C C . THR A 1 567 ? 35.597 7.096 -41.950 1.00 87.19 567 THR A C 1
ATOM 4517 O O . THR A 1 567 ? 35.338 8.294 -41.955 1.00 87.19 567 THR A O 1
ATOM 4520 N N . PHE A 1 568 ? 34.725 6.170 -41.535 1.00 87.94 568 PHE A N 1
ATOM 4521 C CA . PHE A 1 568 ? 33.419 6.510 -40.978 1.00 87.94 568 PHE A CA 1
ATOM 4522 C C . PHE A 1 568 ? 33.563 7.275 -39.668 1.00 87.94 568 PHE A C 1
ATOM 4524 O O . PHE A 1 568 ? 32.946 8.316 -39.515 1.00 87.94 568 PHE A O 1
ATOM 4531 N N . GLN A 1 569 ? 34.413 6.813 -38.752 1.00 84.88 569 GLN A N 1
ATOM 4532 C CA . GLN A 1 569 ? 34.634 7.478 -37.473 1.00 84.88 569 GLN A CA 1
ATOM 4533 C C . GLN A 1 569 ? 35.176 8.899 -37.663 1.00 84.88 569 GLN A C 1
ATOM 4535 O O . GLN A 1 569 ? 34.682 9.830 -37.031 1.00 84.88 569 GLN A O 1
ATOM 4540 N N . PHE A 1 570 ? 36.153 9.080 -38.558 1.00 83.75 570 PHE A N 1
ATOM 4541 C CA . PHE A 1 570 ? 36.642 10.410 -38.913 1.00 83.75 570 PHE A CA 1
ATOM 4542 C C . PHE A 1 570 ? 35.523 11.265 -39.518 1.00 83.75 570 PHE A C 1
ATOM 4544 O O . PHE A 1 570 ? 35.271 12.369 -39.050 1.00 83.75 570 PHE A O 1
ATOM 4551 N N . ASN A 1 571 ? 34.800 10.730 -40.505 1.00 86.31 571 ASN A N 1
ATOM 4552 C CA . ASN A 1 571 ? 33.698 11.428 -41.158 1.00 86.31 571 ASN A CA 1
ATOM 4553 C C . ASN A 1 571 ? 32.583 11.811 -40.171 1.00 86.31 571 ASN A C 1
ATOM 4555 O O . ASN A 1 571 ? 32.091 12.929 -40.235 1.00 86.31 571 ASN A O 1
ATOM 4559 N N . PHE A 1 572 ? 32.216 10.935 -39.239 1.00 85.06 572 PHE A N 1
ATOM 4560 C CA . PHE A 1 572 ? 31.213 11.203 -38.216 1.00 85.06 572 PHE A CA 1
ATOM 4561 C C . PHE A 1 572 ? 31.664 12.335 -37.292 1.00 85.06 572 PHE A C 1
ATOM 4563 O O . PHE A 1 572 ? 30.978 13.344 -37.185 1.00 85.06 572 PHE A O 1
ATOM 4570 N N . LEU A 1 573 ? 32.861 12.221 -36.704 1.00 78.88 573 LEU A N 1
ATOM 4571 C CA . LEU A 1 573 ? 33.389 13.234 -35.786 1.00 78.88 573 LEU A CA 1
ATOM 4572 C C . LEU A 1 573 ? 33.602 14.597 -36.459 1.00 78.88 573 LEU A C 1
ATOM 4574 O O . LEU A 1 573 ? 33.371 15.622 -35.829 1.00 78.88 573 LEU A O 1
ATOM 4578 N N . SER A 1 574 ? 34.022 14.626 -37.726 1.00 77.06 574 SER A N 1
ATOM 4579 C CA . SER A 1 574 ? 34.207 15.872 -38.483 1.00 77.06 574 SER A CA 1
ATOM 4580 C C . SER A 1 574 ? 32.897 16.535 -38.910 1.00 77.06 574 SER A C 1
ATOM 4582 O O . SER A 1 574 ? 32.894 17.737 -39.157 1.00 77.06 574 SER A O 1
ATOM 4584 N N . ASN A 1 575 ? 31.806 15.771 -39.010 1.00 76.88 575 ASN A N 1
ATOM 4585 C CA . ASN A 1 575 ? 30.473 16.299 -39.303 1.00 76.88 575 ASN A CA 1
ATOM 4586 C C . ASN A 1 575 ? 29.655 16.581 -38.037 1.00 76.88 575 ASN A C 1
ATOM 4588 O O . ASN A 1 575 ? 28.545 17.098 -38.151 1.00 76.88 575 ASN A O 1
ATOM 4592 N N . LEU A 1 576 ? 30.188 16.294 -36.841 1.00 71.25 576 LEU A N 1
ATOM 4593 C CA . LEU A 1 576 ? 29.604 16.814 -35.612 1.00 71.25 576 LEU A CA 1
ATOM 4594 C C . LEU A 1 576 ? 29.760 18.342 -35.618 1.00 71.25 576 LEU A C 1
ATOM 4596 O O . LEU A 1 576 ? 30.883 18.845 -35.731 1.00 71.25 576 LEU A O 1
ATOM 4600 N N . PRO A 1 577 ? 28.667 19.103 -35.497 1.00 64.12 577 PRO A N 1
ATOM 4601 C CA . PRO A 1 577 ? 28.746 20.553 -35.506 1.00 64.12 577 PRO A CA 1
ATOM 4602 C C . PRO A 1 577 ? 29.580 21.063 -34.321 1.00 64.12 577 PRO A C 1
ATOM 4604 O O . PRO A 1 577 ? 29.411 20.666 -33.163 1.00 64.12 577 PRO A O 1
ATOM 4607 N N . THR A 1 578 ? 30.532 21.941 -34.639 1.00 58.25 578 THR A N 1
ATOM 4608 C CA . THR A 1 578 ? 31.404 22.619 -33.675 1.00 58.25 578 THR A CA 1
ATOM 4609 C C . THR A 1 578 ? 30.667 23.786 -33.012 1.00 58.25 578 THR A C 1
ATOM 4611 O O . THR A 1 578 ? 29.605 24.212 -33.467 1.00 58.25 578 THR A O 1
ATOM 4614 N N . ALA A 1 579 ? 31.236 24.344 -31.937 1.00 49.75 579 ALA A N 1
ATOM 4615 C CA . ALA A 1 579 ? 30.623 25.423 -31.150 1.00 49.75 579 ALA A CA 1
ATOM 4616 C C . ALA A 1 579 ? 30.147 26.650 -31.970 1.00 49.75 579 ALA A C 1
ATOM 4618 O O . ALA A 1 579 ? 29.251 27.363 -31.528 1.00 49.75 579 ALA A O 1
ATOM 4619 N N . SER A 1 580 ? 30.685 26.884 -33.175 1.00 46.78 580 SER A N 1
ATOM 4620 C CA . SER A 1 580 ? 30.269 27.974 -34.073 1.00 46.78 580 SER A CA 1
ATOM 4621 C C . SER A 1 580 ? 28.913 27.756 -34.762 1.00 46.78 580 SER A C 1
ATOM 4623 O O . SER A 1 580 ? 28.298 28.733 -35.178 1.00 46.78 580 SER A O 1
ATOM 4625 N N . ARG A 1 581 ? 28.417 26.510 -34.841 1.00 53.88 581 ARG A N 1
ATOM 4626 C CA . ARG A 1 581 ? 27.061 26.148 -35.312 1.00 53.88 581 ARG A CA 1
ATOM 4627 C C . ARG A 1 581 ? 26.144 25.687 -34.173 1.00 53.88 581 ARG A C 1
ATOM 4629 O O . ARG A 1 581 ? 25.099 25.093 -34.412 1.00 53.88 581 ARG A O 1
ATOM 4636 N N . ALA A 1 582 ? 26.527 25.958 -32.921 1.00 54.38 582 ALA A N 1
ATOM 4637 C CA . ALA A 1 582 ? 25.820 25.449 -31.749 1.00 54.38 582 ALA A CA 1
ATOM 4638 C C . ALA A 1 582 ? 24.338 25.848 -31.718 1.00 54.38 582 ALA A C 1
ATOM 4640 O O . ALA A 1 582 ? 23.526 25.054 -31.282 1.00 54.38 582 ALA A O 1
ATOM 4641 N N . LYS A 1 583 ? 23.949 27.023 -32.228 1.00 58.44 583 LYS A N 1
ATOM 4642 C CA . LYS A 1 583 ? 22.546 27.480 -32.192 1.00 58.44 583 LYS A CA 1
ATOM 4643 C C . LYS A 1 583 ? 21.570 26.621 -33.009 1.00 58.44 583 LYS A C 1
ATOM 4645 O O . LYS A 1 583 ? 20.375 26.716 -32.776 1.00 58.44 583 LYS A O 1
ATOM 4650 N N . GLU A 1 584 ? 22.073 25.794 -33.921 1.00 60.25 584 GLU A N 1
ATOM 4651 C CA . GLU A 1 584 ? 21.270 25.022 -34.881 1.00 60.25 584 GLU A CA 1
ATOM 4652 C C . GLU A 1 584 ? 21.423 23.504 -34.688 1.00 60.25 584 GLU A C 1
ATOM 4654 O O . GLU A 1 584 ? 20.913 22.728 -35.486 1.00 60.25 584 GLU A O 1
ATOM 4659 N N . SER A 1 585 ? 22.139 23.052 -33.648 1.00 66.31 585 SER A N 1
ATOM 4660 C CA . SER A 1 585 ? 22.376 21.623 -33.422 1.00 66.31 585 SER A CA 1
ATOM 4661 C C . SER A 1 585 ? 22.102 21.166 -31.996 1.00 66.31 585 SER A C 1
ATOM 4663 O O . SER A 1 585 ? 22.559 21.759 -31.017 1.00 66.31 585 SER A O 1
ATOM 4665 N N . HIS A 1 586 ? 21.448 20.011 -31.913 1.00 70.31 586 HIS A N 1
ATOM 4666 C CA . HIS A 1 586 ? 21.171 19.234 -30.712 1.00 70.31 586 HIS A CA 1
ATOM 4667 C C . HIS A 1 586 ? 22.419 18.680 -30.003 1.00 70.31 586 HIS A C 1
ATOM 4669 O O . HIS A 1 586 ? 22.408 18.498 -28.783 1.00 70.31 586 HIS A O 1
ATOM 4675 N N . LEU A 1 587 ? 23.490 18.400 -30.750 1.00 74.44 587 LEU A N 1
ATOM 4676 C CA . LEU A 1 587 ? 24.773 17.924 -30.229 1.00 74.44 587 LEU A CA 1
ATOM 4677 C C . LEU A 1 587 ? 25.874 18.908 -30.603 1.00 74.44 587 LEU A C 1
ATOM 4679 O O . LEU A 1 587 ? 25.945 19.365 -31.740 1.00 74.44 587 LEU A O 1
ATOM 4683 N N . VAL A 1 588 ? 26.752 19.207 -29.655 1.00 75.38 588 VAL A N 1
ATOM 4684 C CA . VAL A 1 588 ? 27.880 20.119 -29.843 1.00 75.38 588 VAL A CA 1
ATOM 4685 C C . VAL A 1 588 ? 29.150 19.393 -29.451 1.00 75.38 588 VAL A C 1
ATOM 4687 O O . VAL A 1 588 ? 29.286 18.940 -28.315 1.00 75.38 588 VAL A O 1
ATOM 4690 N N . TYR A 1 589 ? 30.093 19.296 -30.382 1.00 76.06 589 TYR A N 1
ATOM 4691 C CA . TYR A 1 589 ? 31.423 18.782 -30.084 1.00 76.06 589 TYR A CA 1
ATOM 4692 C C . TYR A 1 589 ? 32.351 19.938 -29.708 1.00 76.06 589 TYR A C 1
ATOM 4694 O O . TYR A 1 589 ? 32.554 20.869 -30.494 1.00 76.06 589 TYR A O 1
ATOM 4702 N N . LYS A 1 590 ? 32.911 19.886 -28.496 1.00 72.94 590 LYS A N 1
ATOM 4703 C CA . LYS A 1 590 ? 33.926 20.819 -28.000 1.00 72.94 590 LYS A CA 1
ATOM 4704 C C . LYS A 1 590 ? 35.300 20.138 -28.090 1.00 72.94 590 LYS A C 1
ATOM 4706 O O . LYS A 1 590 ? 35.579 19.244 -27.289 1.00 72.94 590 LYS A O 1
ATOM 4711 N N . PRO A 1 591 ? 36.163 20.521 -29.047 1.00 63.62 591 PRO A N 1
ATOM 4712 C CA . PRO A 1 591 ? 37.553 20.075 -29.051 1.00 63.62 591 PRO A CA 1
ATOM 4713 C C . PRO A 1 591 ? 38.270 20.649 -27.821 1.00 63.62 591 PRO A C 1
ATOM 4715 O O . PRO A 1 591 ? 38.046 21.813 -27.481 1.00 63.62 591 PRO A O 1
ATOM 4718 N N . SER A 1 592 ? 39.139 19.879 -27.161 1.00 58.44 592 SER A N 1
ATOM 4719 C CA . SER A 1 592 ? 40.044 20.448 -26.158 1.00 58.44 592 SER A CA 1
ATOM 4720 C C . SER A 1 592 ? 40.933 21.503 -26.822 1.00 58.44 592 SER A C 1
ATOM 4722 O O . SER A 1 592 ? 41.524 21.253 -27.871 1.00 58.44 592 SER A O 1
ATOM 4724 N N . GLY A 1 593 ? 41.033 22.692 -26.221 1.00 51.97 593 GLY A N 1
ATOM 4725 C CA . GLY A 1 593 ? 41.888 23.779 -26.721 1.00 51.97 593 GLY A CA 1
ATOM 4726 C C . GLY A 1 593 ? 43.390 23.458 -26.693 1.00 51.97 593 GLY A C 1
ATOM 4727 O O . GLY A 1 593 ? 44.175 24.155 -27.329 1.00 51.97 593 GLY A O 1
ATOM 4728 N N . CYS A 1 594 ? 43.782 22.388 -25.999 1.00 43.75 594 CYS A N 1
ATOM 4729 C CA . CYS A 1 594 ? 45.122 21.812 -26.013 1.00 43.75 594 CYS A CA 1
ATOM 4730 C C . CYS A 1 594 ? 45.100 20.558 -26.898 1.00 43.75 594 CYS A C 1
ATOM 4732 O O . CYS A 1 594 ? 44.132 19.792 -26.849 1.00 43.75 594 CYS A O 1
ATOM 4734 N N . GLY A 1 595 ? 46.131 20.362 -27.725 1.00 46.25 595 GLY A N 1
ATOM 4735 C CA . GLY A 1 595 ? 46.255 19.315 -28.756 1.00 46.25 595 GLY A CA 1
ATOM 4736 C C . GLY A 1 595 ? 46.312 17.865 -28.250 1.00 46.25 595 GLY A C 1
ATOM 4737 O O . GLY A 1 595 ? 46.877 17.005 -28.919 1.00 46.25 595 GLY A O 1
ATOM 4738 N N . ASP A 1 596 ? 45.708 17.593 -27.098 1.00 45.00 596 ASP A N 1
ATOM 4739 C CA . ASP A 1 596 ? 45.865 16.393 -26.281 1.00 45.00 596 ASP A CA 1
ATOM 4740 C C . ASP A 1 596 ? 44.796 15.332 -26.620 1.00 45.00 596 ASP A C 1
ATOM 4742 O O . ASP A 1 596 ? 44.768 14.245 -26.055 1.00 45.00 596 ASP A O 1
ATOM 4746 N N . GLY A 1 597 ? 43.911 15.620 -27.581 1.00 51.38 597 GLY A N 1
ATOM 4747 C CA . GLY A 1 597 ? 42.958 14.655 -28.136 1.00 51.38 597 GLY A CA 1
ATOM 4748 C C . GLY A 1 597 ? 41.674 14.425 -27.324 1.00 51.38 597 GLY A C 1
ATOM 4749 O O . GLY A 1 597 ? 40.792 13.718 -27.828 1.00 51.38 597 GLY A O 1
ATOM 4750 N N . GLU A 1 598 ? 41.517 15.051 -26.154 1.00 58.25 598 GLU A N 1
ATOM 4751 C CA . GLU A 1 598 ? 40.358 14.915 -25.255 1.00 58.25 598 GLU A CA 1
ATOM 4752 C C . GLU A 1 598 ? 39.196 15.861 -25.623 1.00 58.25 598 GLU A C 1
ATOM 4754 O O . GLU A 1 598 ? 38.912 16.852 -24.957 1.00 58.25 598 GLU A O 1
ATOM 4759 N N . GLY A 1 599 ? 38.485 15.572 -26.713 1.00 69.94 599 GLY A N 1
ATOM 4760 C CA . GLY A 1 599 ? 37.240 16.289 -27.020 1.00 69.94 599 GLY A CA 1
ATOM 4761 C C . GLY A 1 599 ? 36.062 15.847 -26.142 1.00 69.94 599 GLY A C 1
ATOM 4762 O O . GLY A 1 599 ? 35.966 14.682 -25.755 1.00 69.94 599 GLY A O 1
ATOM 4763 N N . ILE A 1 600 ? 35.123 16.758 -25.883 1.00 78.44 600 ILE A N 1
ATOM 4764 C CA . ILE A 1 600 ? 33.887 16.480 -25.141 1.00 78.44 600 ILE A CA 1
ATOM 4765 C C . ILE A 1 600 ? 32.692 16.668 -26.077 1.00 78.44 600 ILE A C 1
ATOM 4767 O O . ILE A 1 600 ? 32.530 17.720 -26.695 1.00 78.44 600 ILE A O 1
ATOM 4771 N N . LEU A 1 601 ? 31.839 15.649 -26.177 1.00 83.00 601 LEU A N 1
ATOM 4772 C CA . LEU A 1 601 ? 30.543 15.760 -26.839 1.00 83.00 601 LEU A CA 1
ATOM 4773 C C . LEU A 1 601 ? 29.505 16.206 -25.812 1.00 83.00 601 LEU A C 1
ATOM 4775 O O . LEU A 1 601 ? 29.337 15.539 -24.796 1.00 83.00 601 LEU A O 1
ATOM 4779 N N . THR A 1 602 ? 28.803 17.301 -26.081 1.00 79.56 602 THR A N 1
ATOM 4780 C CA . THR A 1 602 ? 27.770 17.854 -25.197 1.00 79.56 602 THR A CA 1
ATOM 4781 C C . THR A 1 602 ? 26.404 17.902 -25.870 1.00 79.56 602 THR A C 1
ATOM 4783 O O . THR A 1 602 ? 26.315 18.249 -27.047 1.00 79.56 602 THR A O 1
ATOM 4786 N N . LEU A 1 603 ? 25.337 17.607 -25.127 1.00 76.19 603 LEU A N 1
ATOM 4787 C CA . LEU A 1 603 ? 23.976 17.968 -25.519 1.00 76.19 603 LEU A CA 1
ATOM 4788 C C . LEU A 1 603 ? 23.800 19.480 -25.405 1.00 76.19 603 LEU A C 1
ATOM 4790 O O . LEU A 1 603 ? 24.147 20.080 -24.387 1.00 76.19 603 LEU A O 1
ATOM 4794 N N . ASN A 1 604 ? 23.246 20.091 -26.444 1.00 75.75 604 ASN A N 1
ATOM 4795 C CA . ASN A 1 604 ? 22.999 21.520 -26.440 1.00 75.75 604 ASN A CA 1
ATOM 4796 C C . ASN A 1 604 ? 21.798 21.871 -25.559 1.00 75.75 604 ASN A C 1
ATOM 4798 O O . ASN A 1 604 ? 20.662 21.536 -25.887 1.00 75.75 604 ASN A O 1
ATOM 4802 N N . SER A 1 605 ? 22.049 22.596 -24.473 1.00 69.69 605 SER A N 1
ATOM 4803 C CA . SER A 1 605 ? 21.023 22.999 -23.514 1.00 69.69 605 SER A CA 1
ATOM 4804 C C . SER A 1 605 ? 19.890 23.822 -24.129 1.00 69.69 605 SER A C 1
ATOM 4806 O O . SER A 1 605 ? 18.771 23.710 -23.652 1.00 69.69 605 SER A O 1
ATOM 4808 N N . VAL A 1 606 ? 20.135 24.579 -25.204 1.00 70.50 606 VAL A N 1
ATOM 4809 C CA . VAL A 1 606 ? 19.121 25.438 -25.851 1.00 70.50 606 VAL A CA 1
ATOM 4810 C C . VAL A 1 606 ? 17.918 24.642 -26.371 1.00 70.50 606 VAL A C 1
ATOM 4812 O O . VAL A 1 606 ? 16.805 25.146 -26.371 1.00 70.50 606 VAL A O 1
ATOM 4815 N N . PHE A 1 607 ? 18.121 23.387 -26.779 1.00 68.56 607 PHE A N 1
ATOM 4816 C CA . PHE A 1 607 ? 17.045 22.541 -27.311 1.00 68.56 607 PHE A CA 1
ATOM 4817 C C . PHE A 1 607 ? 16.326 21.718 -26.243 1.00 68.56 607 PHE A C 1
ATOM 4819 O O . PHE A 1 607 ? 15.340 21.043 -26.532 1.00 68.56 607 PHE A O 1
ATOM 4826 N N . TYR A 1 608 ? 16.863 21.699 -25.026 1.00 70.69 608 TYR A N 1
ATOM 4827 C CA . TYR A 1 608 ? 16.440 20.770 -23.983 1.00 70.69 608 TYR A CA 1
ATOM 4828 C C . TYR A 1 608 ? 16.141 21.461 -22.662 1.00 70.69 608 TYR A C 1
ATOM 4830 O O . TYR A 1 608 ? 15.810 20.771 -21.699 1.00 70.69 608 TYR A O 1
ATOM 4838 N N . MET A 1 609 ? 16.247 22.789 -22.617 1.00 71.44 609 MET A N 1
ATOM 4839 C CA . MET A 1 609 ? 15.892 23.614 -21.475 1.00 71.44 609 MET A CA 1
ATOM 4840 C C . MET A 1 609 ? 14.829 24.643 -21.871 1.00 71.44 609 MET A C 1
ATOM 4842 O O . MET A 1 609 ? 14.839 25.116 -23.004 1.00 71.44 609 MET A O 1
ATOM 4846 N N . ASP A 1 610 ? 13.907 24.954 -20.961 1.00 70.38 610 ASP A N 1
ATOM 4847 C CA . ASP A 1 610 ? 12.987 26.085 -21.120 1.00 70.38 610 ASP A CA 1
ATOM 4848 C C . ASP A 1 610 ? 13.661 27.423 -20.767 1.00 70.38 610 ASP A C 1
ATOM 4850 O O . ASP A 1 610 ? 14.834 27.471 -20.382 1.00 70.38 610 ASP A O 1
ATOM 4854 N N . ASP A 1 611 ? 12.909 28.517 -20.902 1.00 68.62 611 ASP A N 1
ATOM 4855 C CA . ASP A 1 611 ? 13.374 29.878 -20.607 1.00 68.62 611 ASP A CA 1
ATOM 4856 C C . ASP A 1 611 ? 13.793 30.070 -19.134 1.00 68.62 611 ASP A C 1
ATOM 4858 O O . ASP A 1 611 ? 14.519 31.012 -18.815 1.00 68.62 611 ASP A O 1
ATOM 4862 N N . GLU A 1 612 ? 13.374 29.171 -18.233 1.00 64.38 612 GLU A N 1
ATOM 4863 C CA . GLU A 1 612 ? 13.766 29.148 -16.818 1.00 64.38 612 GLU A CA 1
ATOM 4864 C C . GLU A 1 612 ? 15.028 28.293 -16.567 1.00 64.38 612 GLU A C 1
ATOM 4866 O O . GLU A 1 612 ? 15.512 28.215 -15.437 1.00 64.38 612 GLU A O 1
ATOM 4871 N N . GLY A 1 613 ? 15.593 27.659 -17.603 1.00 63.41 613 GLY A N 1
ATOM 4872 C CA . GLY A 1 613 ? 16.757 26.773 -17.494 1.00 63.41 613 GLY A CA 1
ATOM 4873 C C . GLY A 1 613 ? 16.428 25.366 -16.975 1.00 63.41 613 GLY A C 1
ATOM 4874 O O . GLY A 1 613 ? 17.337 24.614 -16.579 1.00 63.41 613 GLY A O 1
ATOM 4875 N N . ASP A 1 614 ? 15.147 24.984 -16.968 1.00 64.69 614 ASP A N 1
ATOM 4876 C CA . ASP A 1 614 ? 14.691 23.654 -16.572 1.00 64.69 614 ASP A CA 1
ATOM 4877 C C . ASP A 1 614 ? 14.698 22.681 -17.741 1.00 64.69 614 ASP A C 1
ATOM 4879 O O . ASP A 1 614 ? 14.328 23.034 -18.853 1.00 64.69 614 ASP A O 1
ATOM 4883 N N . ALA A 1 615 ? 15.014 21.407 -17.485 1.00 63.94 615 ALA A N 1
ATOM 4884 C CA . ALA A 1 615 ? 14.900 20.370 -18.504 1.00 63.94 615 ALA A CA 1
ATOM 4885 C C . ALA A 1 615 ? 13.464 20.258 -19.051 1.00 63.94 615 ALA A C 1
ATOM 4887 O O . ALA A 1 615 ? 12.509 20.044 -18.294 1.00 63.94 615 ALA A O 1
ATOM 4888 N N . LEU A 1 616 ? 13.335 20.307 -20.380 1.00 62.06 616 LEU A N 1
ATOM 4889 C CA . LEU A 1 616 ? 12.067 20.133 -21.076 1.00 62.06 616 LEU A CA 1
ATOM 4890 C C . LEU A 1 616 ? 11.509 18.732 -20.819 1.00 62.06 616 LEU A C 1
ATOM 4892 O O . LEU A 1 616 ? 12.135 17.706 -21.100 1.00 62.06 616 LEU A O 1
ATOM 4896 N N . HIS A 1 617 ? 10.278 18.700 -20.318 1.00 61.69 617 HIS A N 1
ATOM 4897 C CA . HIS A 1 617 ? 9.555 17.468 -20.013 1.00 61.69 617 HIS A CA 1
ATOM 4898 C C . HIS A 1 617 ? 9.431 16.541 -21.242 1.00 61.69 617 HIS A C 1
ATOM 4900 O O . HIS A 1 617 ? 9.526 15.319 -21.110 1.00 61.69 617 HIS A O 1
ATOM 4906 N N . GLU A 1 618 ? 9.304 17.112 -22.443 1.00 61.47 618 GLU A N 1
ATOM 4907 C CA . GLU A 1 618 ? 9.172 16.363 -23.699 1.00 61.47 618 GLU A CA 1
ATOM 4908 C C . GLU A 1 618 ? 10.494 15.738 -24.187 1.00 61.47 618 GLU A C 1
ATOM 4910 O O . GLU A 1 618 ? 10.485 14.608 -24.686 1.00 61.47 618 GLU A O 1
ATOM 4915 N N . PHE A 1 619 ? 11.650 16.363 -23.907 1.00 63.00 619 PHE A N 1
ATOM 4916 C CA . PHE A 1 619 ? 12.963 15.768 -24.197 1.00 63.00 619 PHE A CA 1
ATOM 4917 C C . PHE A 1 619 ? 13.157 14.447 -23.450 1.00 63.00 619 PHE A C 1
ATOM 4919 O O . PHE A 1 619 ? 13.604 13.451 -24.038 1.00 63.00 619 PHE A O 1
ATOM 4926 N N . ILE A 1 620 ? 12.782 14.429 -22.165 1.00 60.78 620 ILE A N 1
ATOM 4927 C CA . ILE A 1 620 ? 12.848 13.217 -21.353 1.00 60.78 620 ILE A CA 1
ATOM 4928 C C . ILE A 1 620 ? 11.856 12.194 -21.909 1.00 60.78 620 ILE A C 1
ATOM 4930 O O . ILE A 1 620 ? 12.252 11.057 -22.116 1.00 60.78 620 ILE A O 1
ATOM 4934 N N . ARG A 1 621 ? 10.623 12.587 -22.262 1.00 54.12 621 ARG A N 1
ATOM 4935 C CA . ARG A 1 621 ? 9.574 11.688 -22.793 1.00 54.12 621 ARG A CA 1
ATOM 4936 C C . ARG A 1 621 ? 9.780 11.168 -24.217 1.00 54.12 621 ARG A C 1
ATOM 4938 O O . ARG A 1 621 ? 9.015 10.301 -24.631 1.00 54.12 621 ARG A O 1
ATOM 4945 N N . LEU A 1 622 ? 10.800 11.638 -24.937 1.00 54.91 622 LEU A N 1
ATOM 4946 C CA . LEU A 1 622 ? 11.064 11.281 -26.340 1.00 54.91 622 LEU A CA 1
ATOM 4947 C C . LEU A 1 622 ? 9.944 11.656 -27.317 1.00 54.91 622 LEU A C 1
ATOM 4949 O O . LEU A 1 622 ? 9.855 11.071 -28.391 1.00 54.91 622 LEU A O 1
ATOM 4953 N N . ALA A 1 623 ? 9.157 12.679 -26.990 1.00 51.75 623 ALA A N 1
ATOM 4954 C CA . ALA A 1 623 ? 8.152 13.247 -27.886 1.00 51.75 623 ALA A CA 1
ATOM 4955 C C . ALA A 1 623 ? 8.727 14.390 -28.743 1.00 51.75 623 ALA A C 1
ATOM 4957 O O . ALA A 1 623 ? 8.066 15.397 -28.959 1.00 51.75 623 ALA A O 1
ATOM 4958 N N . ASN A 1 624 ? 9.973 14.259 -29.203 1.00 59.16 624 ASN A N 1
ATOM 4959 C CA . ASN A 1 624 ? 10.601 15.281 -30.036 1.00 59.16 624 ASN A CA 1
ATOM 4960 C C . ASN A 1 624 ? 10.676 14.769 -31.476 1.00 59.16 624 ASN A C 1
ATOM 4962 O O . ASN A 1 624 ? 11.759 14.398 -31.927 1.00 59.16 624 ASN A O 1
ATOM 4966 N N . GLU A 1 625 ? 9.534 14.724 -32.171 1.00 59.94 625 GLU A N 1
ATOM 4967 C CA . GLU A 1 625 ? 9.504 14.565 -33.639 1.00 59.94 625 GLU A CA 1
ATOM 4968 C C . GLU A 1 625 ? 10.493 15.556 -34.276 1.00 59.94 625 GLU A C 1
ATOM 4970 O O . GLU A 1 625 ? 11.382 15.143 -35.006 1.00 59.94 625 GLU A O 1
ATOM 4975 N N . GLU A 1 626 ? 10.518 16.797 -33.782 1.00 60.31 626 GLU A N 1
ATOM 4976 C CA . GLU A 1 626 ? 11.444 17.860 -34.197 1.00 60.31 626 GLU A CA 1
ATOM 4977 C C . GLU A 1 626 ? 12.944 17.500 -34.105 1.00 60.31 626 GLU A C 1
ATOM 4979 O O . GLU A 1 626 ? 13.734 17.909 -34.958 1.00 60.31 626 GLU A O 1
ATOM 4984 N N . VAL A 1 627 ? 13.370 16.722 -33.096 1.00 63.88 627 VAL A N 1
ATOM 4985 C CA . VAL A 1 627 ? 14.779 16.280 -32.974 1.00 63.88 627 VAL A CA 1
ATOM 4986 C C . VAL A 1 627 ? 15.101 15.248 -34.048 1.00 63.88 627 VAL A C 1
ATOM 4988 O O . VAL A 1 627 ? 16.195 15.262 -34.614 1.00 63.88 627 VAL A O 1
ATOM 4991 N N . TRP A 1 628 ? 14.168 14.330 -34.306 1.00 70.00 628 TRP A N 1
ATOM 4992 C CA . TRP A 1 628 ? 14.360 13.286 -35.305 1.00 70.00 628 TRP A CA 1
ATOM 4993 C C . TRP A 1 628 ? 14.277 13.844 -36.717 1.00 70.00 628 TRP A C 1
ATOM 4995 O O . TRP A 1 628 ? 15.140 13.493 -37.514 1.00 70.00 628 TRP A O 1
ATOM 5005 N N . ASP A 1 629 ? 13.360 14.774 -36.972 1.00 68.38 629 ASP A N 1
ATOM 5006 C CA . ASP A 1 629 ? 13.243 15.501 -38.235 1.00 68.38 629 ASP A CA 1
ATOM 5007 C C . ASP A 1 629 ? 14.542 16.261 -38.543 1.00 68.38 629 ASP A C 1
ATOM 5009 O O . ASP A 1 629 ? 15.090 16.146 -39.637 1.00 68.38 629 ASP A O 1
ATOM 5013 N N . SER A 1 630 ? 15.119 16.940 -37.543 1.00 67.44 630 SER A N 1
ATOM 5014 C CA . SER A 1 630 ? 16.398 17.656 -37.687 1.00 67.44 630 SER A CA 1
ATOM 5015 C C . SER A 1 630 ? 17.584 16.716 -37.956 1.00 67.44 630 SER A C 1
ATOM 5017 O O . SER A 1 630 ? 18.475 17.019 -38.754 1.00 67.44 630 SER A O 1
ATOM 5019 N N . ILE A 1 631 ? 17.630 15.555 -37.287 1.00 71.38 631 ILE A N 1
ATOM 5020 C CA . ILE A 1 631 ? 18.661 14.532 -37.532 1.00 71.38 631 ILE A CA 1
ATOM 5021 C C . ILE A 1 631 ? 18.479 13.916 -38.921 1.00 71.38 631 ILE A C 1
ATOM 5023 O O . ILE A 1 631 ? 19.469 13.644 -39.604 1.00 71.38 631 ILE A O 1
ATOM 5027 N N . GLU A 1 632 ? 17.239 13.678 -39.336 1.00 72.38 632 GLU A N 1
ATOM 5028 C CA . GLU A 1 632 ? 16.918 13.111 -40.635 1.00 72.38 632 GLU A CA 1
ATOM 5029 C C . GLU A 1 632 ? 17.308 14.070 -41.762 1.00 72.38 632 GLU A C 1
ATOM 5031 O O . GLU A 1 632 ? 18.021 13.652 -42.670 1.00 72.38 632 GLU A O 1
ATOM 5036 N N . GLU A 1 633 ? 16.977 15.358 -41.653 1.00 74.06 633 GLU A N 1
ATOM 5037 C CA . GLU A 1 633 ? 17.383 16.399 -42.604 1.00 74.06 633 GLU A CA 1
ATOM 5038 C C . GLU A 1 633 ? 18.916 16.490 -42.733 1.00 74.06 633 GLU A C 1
ATOM 5040 O O . GLU A 1 633 ? 19.464 16.481 -43.841 1.00 74.06 633 GLU A O 1
ATOM 5045 N N . LEU A 1 634 ? 19.640 16.472 -41.603 1.00 74.19 634 LEU A N 1
ATOM 5046 C CA . LEU A 1 634 ? 21.105 16.420 -41.601 1.00 74.19 634 LEU A CA 1
ATOM 5047 C C . LEU A 1 634 ? 21.622 15.175 -42.331 1.00 74.19 634 LEU A C 1
ATOM 5049 O O . LEU A 1 634 ? 22.565 15.260 -43.121 1.00 74.19 634 LEU A O 1
ATOM 5053 N N . CYS A 1 635 ? 21.025 14.012 -42.074 1.00 76.62 635 CYS A N 1
ATOM 5054 C CA . CYS A 1 635 ? 21.449 12.761 -42.690 1.00 76.62 635 CYS A CA 1
ATOM 5055 C C . CYS A 1 635 ? 21.114 12.720 -44.184 1.00 76.62 635 CYS A C 1
ATOM 5057 O O . CYS A 1 635 ? 21.940 12.249 -44.959 1.00 76.62 635 CYS A O 1
ATOM 5059 N N . GLN A 1 636 ? 19.977 13.262 -44.618 1.00 78.38 636 GLN A N 1
ATOM 5060 C CA . GLN A 1 636 ? 19.578 13.324 -46.029 1.00 78.38 636 GLN A CA 1
ATOM 5061 C C . GLN A 1 636 ? 20.562 14.143 -46.889 1.00 78.38 636 GLN A C 1
ATOM 5063 O O . GLN A 1 636 ? 20.640 13.933 -48.100 1.00 78.38 636 GLN A O 1
ATOM 5068 N N . SER A 1 637 ? 21.391 15.001 -46.278 1.00 77.62 637 SER A N 1
ATOM 5069 C CA . SER A 1 637 ? 22.450 15.743 -46.978 1.00 77.62 637 SER A CA 1
ATOM 5070 C C . SER A 1 637 ? 23.574 14.862 -47.560 1.00 77.62 637 SER A C 1
ATOM 5072 O O . SER A 1 637 ? 24.278 15.287 -48.482 1.00 77.62 637 SER A O 1
ATOM 5074 N N . PHE A 1 638 ? 23.765 13.626 -47.074 1.00 81.50 638 PHE A N 1
ATOM 5075 C CA . PHE A 1 638 ? 24.802 12.737 -47.609 1.00 81.50 638 PHE A CA 1
ATOM 5076 C C . PHE A 1 638 ? 24.331 12.049 -48.892 1.00 81.50 638 PHE A C 1
ATOM 5078 O O . PHE A 1 638 ? 23.302 11.396 -48.907 1.00 81.50 638 PHE A O 1
ATOM 5085 N N . GLN A 1 639 ? 25.130 12.058 -49.958 1.00 82.06 639 GLN A N 1
ATOM 5086 C CA . GLN A 1 639 ? 24.746 11.422 -51.233 1.00 82.06 639 GLN A CA 1
ATOM 5087 C C . GLN A 1 639 ? 24.691 9.880 -51.202 1.00 82.06 639 GLN A C 1
ATOM 5089 O O . GLN A 1 639 ? 24.203 9.256 -52.138 1.00 82.06 639 GLN A O 1
ATOM 5094 N N . CYS A 1 640 ? 25.228 9.243 -50.158 1.00 84.81 640 CYS A N 1
ATOM 5095 C CA . CYS A 1 640 ? 25.280 7.787 -50.036 1.00 84.81 640 CYS A CA 1
ATOM 5096 C C . CYS A 1 640 ? 24.272 7.307 -48.993 1.00 84.81 640 CYS A C 1
ATOM 5098 O O . CYS A 1 640 ? 24.518 7.480 -47.805 1.00 84.81 640 CYS A O 1
ATOM 5100 N N . GLU A 1 641 ? 23.209 6.619 -49.409 1.00 79.62 641 GLU A N 1
ATOM 5101 C CA . GLU A 1 641 ? 22.146 6.105 -48.523 1.00 79.62 641 GLU A CA 1
ATOM 5102 C C . GLU A 1 641 ? 22.677 5.213 -47.387 1.00 79.62 641 GLU A C 1
ATOM 5104 O O . GLU A 1 641 ? 22.198 5.263 -46.255 1.00 79.62 641 GLU A O 1
ATOM 5109 N N . ARG A 1 642 ? 23.740 4.433 -47.639 1.00 80.81 642 ARG A N 1
ATOM 5110 C CA . ARG A 1 642 ? 24.405 3.660 -46.574 1.00 80.81 642 ARG A CA 1
ATOM 5111 C C . ARG A 1 642 ? 25.077 4.567 -45.543 1.00 80.81 642 ARG A C 1
ATOM 5113 O O . ARG A 1 642 ? 25.075 4.256 -44.355 1.00 80.81 642 ARG A O 1
ATOM 5120 N N . LEU A 1 643 ? 25.697 5.653 -45.999 1.00 83.31 643 LEU A N 1
ATOM 5121 C CA . LEU A 1 643 ? 26.325 6.636 -45.124 1.00 83.31 643 LEU A CA 1
ATOM 5122 C C . LEU A 1 643 ? 25.264 7.426 -44.347 1.00 83.31 643 LEU A C 1
ATOM 5124 O O . LEU A 1 643 ? 25.439 7.592 -43.144 1.00 83.31 643 LEU A O 1
ATOM 5128 N N . GLN A 1 644 ? 24.156 7.815 -44.994 1.00 82.25 644 GLN A N 1
ATOM 5129 C CA . GLN A 1 644 ? 22.992 8.427 -44.338 1.00 82.25 644 GLN A CA 1
ATOM 5130 C C . GLN A 1 644 ? 22.506 7.546 -43.179 1.00 82.25 644 GLN A C 1
ATOM 5132 O O . GLN A 1 644 ? 22.423 8.002 -42.042 1.00 82.25 644 GLN A O 1
ATOM 5137 N N . PHE A 1 645 ? 22.289 6.252 -43.443 1.00 77.81 645 PHE A N 1
ATOM 5138 C CA . PHE A 1 645 ? 21.829 5.297 -42.435 1.00 77.81 645 PHE A CA 1
ATOM 5139 C C . PHE A 1 645 ? 22.825 5.121 -41.278 1.00 77.81 645 PHE A C 1
ATOM 5141 O O . PHE A 1 645 ? 22.427 5.069 -40.115 1.00 77.81 645 PHE A O 1
ATOM 5148 N N . LEU A 1 646 ? 24.128 5.045 -41.574 1.00 79.25 646 LEU A N 1
ATOM 5149 C CA . LEU A 1 646 ? 25.169 4.941 -40.547 1.00 79.25 646 LEU A CA 1
ATOM 5150 C C . LEU A 1 646 ? 25.209 6.176 -39.636 1.00 79.25 646 LEU A C 1
ATOM 5152 O O . LEU A 1 646 ? 25.327 6.021 -38.419 1.00 79.25 646 LEU A O 1
ATOM 5156 N N . HIS A 1 647 ? 25.099 7.382 -40.202 1.00 82.19 647 HIS A N 1
ATOM 5157 C CA . HIS A 1 647 ? 25.004 8.620 -39.423 1.00 82.19 647 HIS A CA 1
ATOM 5158 C C . HIS A 1 647 ? 23.742 8.629 -38.567 1.00 82.19 647 HIS A C 1
ATOM 5160 O O . HIS A 1 647 ? 23.852 8.784 -37.353 1.00 82.19 647 HIS A O 1
ATOM 5166 N N . TYR A 1 648 ? 22.581 8.362 -39.166 1.00 77.19 648 TYR A N 1
ATOM 5167 C CA . TYR A 1 648 ? 21.293 8.335 -38.474 1.00 77.19 648 TYR A CA 1
ATOM 5168 C C . TYR A 1 648 ? 21.299 7.369 -37.279 1.00 77.19 648 TYR A C 1
ATOM 5170 O O . TYR A 1 648 ? 20.999 7.764 -36.151 1.00 77.19 648 TYR A O 1
ATOM 5178 N N . ALA A 1 649 ? 21.739 6.122 -37.488 1.00 73.56 649 ALA A N 1
ATOM 5179 C CA . ALA A 1 649 ? 21.838 5.118 -36.427 1.00 73.56 649 ALA A CA 1
ATOM 5180 C C . ALA A 1 649 ? 22.803 5.543 -35.306 1.00 73.56 649 ALA A C 1
ATOM 5182 O O . ALA A 1 649 ? 22.538 5.323 -34.125 1.00 73.56 649 ALA A O 1
ATOM 5183 N N . THR A 1 650 ? 23.915 6.192 -35.657 1.00 79.81 650 THR A N 1
ATOM 5184 C CA . THR A 1 650 ? 24.909 6.645 -34.675 1.00 79.81 650 THR A CA 1
ATOM 5185 C C . THR A 1 650 ? 24.390 7.824 -33.848 1.00 79.81 650 THR A C 1
ATOM 5187 O O . THR A 1 650 ? 24.498 7.799 -32.621 1.00 79.81 650 THR A O 1
ATOM 5190 N N . TYR A 1 651 ? 23.776 8.827 -34.487 1.00 77.69 651 TYR A N 1
ATOM 5191 C CA . TYR A 1 651 ? 23.136 9.960 -33.807 1.00 77.69 651 TYR A CA 1
ATOM 5192 C C . TYR A 1 651 ? 22.063 9.493 -32.829 1.00 77.69 651 TYR A C 1
ATOM 5194 O O . TYR A 1 651 ? 22.049 9.895 -31.664 1.00 77.69 651 TYR A O 1
ATOM 5202 N N . ARG A 1 652 ? 21.211 8.577 -33.285 1.00 73.81 652 ARG A N 1
ATOM 5203 C CA . ARG A 1 652 ? 20.146 7.987 -32.486 1.00 73.81 652 ARG A CA 1
ATOM 5204 C C . ARG A 1 652 ? 20.665 7.305 -31.220 1.00 73.81 652 ARG A C 1
ATOM 5206 O O . ARG A 1 652 ? 20.199 7.609 -30.121 1.00 73.81 652 ARG A O 1
ATOM 5213 N N . ARG A 1 653 ? 21.685 6.454 -31.354 1.00 74.50 653 ARG A N 1
ATOM 5214 C CA . ARG A 1 653 ? 22.285 5.746 -30.215 1.00 74.50 653 ARG A CA 1
ATOM 5215 C C . ARG A 1 653 ? 22.997 6.680 -29.237 1.00 74.50 653 ARG A C 1
ATOM 5217 O O . ARG A 1 653 ? 22.955 6.429 -28.036 1.00 74.50 653 ARG A O 1
ATOM 5224 N N . LEU A 1 654 ? 23.600 7.773 -29.710 1.00 76.69 654 LEU A N 1
ATOM 5225 C CA . LEU A 1 654 ? 24.177 8.798 -28.829 1.00 76.69 654 LEU A CA 1
ATOM 5226 C C . LEU A 1 654 ? 23.103 9.511 -28.003 1.00 76.69 654 LEU A C 1
ATOM 5228 O O . LEU A 1 654 ? 23.263 9.659 -26.792 1.00 76.69 654 LEU A O 1
ATOM 5232 N N . VAL A 1 655 ? 21.999 9.922 -28.635 1.00 74.69 655 VAL A N 1
ATOM 5233 C CA . VAL A 1 655 ? 20.868 10.557 -27.939 1.00 74.69 655 VAL A CA 1
ATOM 5234 C C . VAL A 1 655 ? 20.277 9.612 -26.889 1.00 74.69 655 VAL A C 1
ATOM 5236 O O . VAL A 1 655 ? 20.015 10.044 -25.765 1.00 74.69 655 VAL A O 1
ATOM 5239 N N . LEU A 1 656 ? 20.122 8.323 -27.211 1.00 71.00 656 LEU A N 1
ATOM 5240 C CA . LEU A 1 656 ? 19.689 7.313 -26.244 1.00 71.00 656 LEU A CA 1
ATOM 5241 C C . LEU A 1 656 ? 20.673 7.187 -25.073 1.00 71.00 656 LEU A C 1
ATOM 5243 O O . LEU A 1 656 ? 20.250 7.224 -23.919 1.00 71.00 656 LEU A O 1
ATOM 5247 N N . ALA A 1 657 ? 21.975 7.083 -25.351 1.00 74.38 657 ALA A N 1
ATOM 5248 C CA . ALA A 1 657 ? 23.002 6.938 -24.323 1.00 74.38 657 ALA A CA 1
ATOM 5249 C C . ALA A 1 657 ? 22.995 8.111 -23.328 1.00 74.38 657 ALA A C 1
ATOM 5251 O O . ALA A 1 657 ? 23.101 7.895 -22.120 1.00 74.38 657 ALA A O 1
ATOM 5252 N N . PHE A 1 658 ? 22.799 9.348 -23.800 1.00 76.50 658 PHE A N 1
ATOM 5253 C CA . PHE A 1 658 ? 22.658 10.505 -22.911 1.00 76.50 658 PHE A CA 1
ATOM 5254 C C . PHE A 1 658 ? 21.439 10.384 -21.993 1.00 76.50 658 PHE A C 1
ATOM 5256 O O . PHE A 1 658 ? 21.533 10.656 -20.797 1.00 76.50 658 PHE A O 1
ATOM 5263 N N . LYS A 1 659 ? 20.296 9.942 -22.526 1.00 71.50 659 LYS A N 1
ATOM 5264 C CA . LYS A 1 659 ? 19.078 9.740 -21.727 1.00 71.50 659 LYS A CA 1
ATOM 5265 C C . LYS A 1 659 ? 19.264 8.632 -20.702 1.00 71.50 659 LYS A C 1
ATOM 5267 O O . LYS A 1 659 ? 18.883 8.804 -19.548 1.00 71.50 659 LYS A O 1
ATOM 5272 N N . MET A 1 660 ? 19.901 7.531 -21.094 1.00 68.19 660 MET A N 1
ATOM 5273 C CA . MET A 1 660 ? 20.245 6.441 -20.185 1.00 68.19 660 MET A CA 1
ATOM 5274 C C . MET A 1 660 ? 21.152 6.904 -19.053 1.00 68.19 660 MET A C 1
ATOM 5276 O O . MET A 1 660 ? 20.875 6.573 -17.908 1.00 68.19 660 MET A O 1
ATOM 5280 N N . LYS A 1 661 ? 22.174 7.712 -19.348 1.00 75.62 661 LYS A N 1
ATOM 5281 C CA . LYS A 1 661 ? 23.047 8.298 -18.328 1.00 75.62 661 LYS A CA 1
ATOM 5282 C C . LYS A 1 661 ? 22.257 9.152 -17.334 1.00 75.62 661 LYS A C 1
ATOM 5284 O O . LYS A 1 661 ? 22.378 8.955 -16.130 1.00 75.62 661 LYS A O 1
ATOM 5289 N N . ILE A 1 662 ? 21.392 10.042 -17.833 1.00 72.81 662 ILE A N 1
ATOM 5290 C CA . ILE A 1 662 ? 20.512 10.870 -16.991 1.00 72.81 662 ILE A CA 1
ATOM 5291 C C . ILE A 1 662 ? 19.580 9.996 -16.143 1.00 72.81 662 ILE A C 1
ATOM 5293 O O . ILE A 1 662 ? 19.307 10.320 -14.997 1.00 72.81 662 ILE A O 1
ATOM 5297 N N . ILE A 1 663 ? 19.082 8.881 -16.669 1.00 64.19 663 ILE A N 1
ATOM 5298 C CA . ILE A 1 663 ? 18.185 8.007 -15.910 1.00 64.19 663 ILE A CA 1
ATOM 5299 C C . ILE A 1 663 ? 18.950 7.170 -14.881 1.00 64.19 663 ILE A C 1
ATOM 5301 O O . ILE A 1 663 ? 18.509 7.088 -13.742 1.00 64.19 663 ILE A O 1
ATOM 5305 N N . GLN A 1 664 ? 20.090 6.581 -15.237 1.00 65.56 664 GLN A N 1
ATOM 5306 C CA . GLN A 1 664 ? 20.904 5.758 -14.337 1.00 65.56 664 GLN A CA 1
ATOM 5307 C C . GLN A 1 664 ? 21.449 6.569 -13.161 1.00 65.56 664 GLN A C 1
ATOM 5309 O O . GLN A 1 664 ? 21.374 6.110 -12.027 1.00 65.56 664 GLN A O 1
ATOM 5314 N N . GLU A 1 665 ? 21.918 7.797 -13.397 1.00 66.88 665 GLU A N 1
ATOM 5315 C CA . GLU A 1 665 ? 22.399 8.662 -12.313 1.00 66.88 665 GLU A CA 1
ATOM 5316 C C . GLU A 1 665 ? 21.267 9.139 -11.371 1.00 66.88 665 GLU A C 1
ATOM 5318 O O . GLU A 1 665 ? 21.549 9.601 -10.267 1.00 66.88 665 GLU A O 1
ATOM 5323 N N . TYR A 1 666 ? 19.987 8.997 -11.755 1.00 60.97 666 TYR A N 1
ATOM 5324 C CA . TYR A 1 666 ? 18.830 9.487 -10.980 1.00 60.97 666 TYR A CA 1
ATOM 5325 C C . TYR A 1 666 ? 17.787 8.422 -10.599 1.00 60.97 666 TYR A C 1
ATOM 5327 O O . TYR A 1 666 ? 16.840 8.744 -9.869 1.00 60.97 666 TYR A O 1
ATOM 5335 N N . GLY A 1 667 ? 17.951 7.180 -11.061 1.00 49.03 667 GLY A N 1
ATOM 5336 C CA . GLY A 1 667 ? 17.024 6.059 -10.872 1.00 49.03 667 GLY A CA 1
ATOM 5337 C C . GLY A 1 667 ? 16.987 5.493 -9.448 1.00 49.03 667 GLY A C 1
ATOM 5338 O O . GLY A 1 667 ? 15.964 4.937 -9.055 1.00 49.03 667 GLY A O 1
ATOM 5339 N N . ASP A 1 668 ? 18.040 5.718 -8.654 1.00 40.72 668 ASP A N 1
ATOM 5340 C CA . ASP A 1 668 ? 18.204 5.178 -7.289 1.00 40.72 668 ASP A CA 1
ATOM 5341 C C . ASP A 1 668 ? 17.604 6.047 -6.171 1.00 40.72 668 ASP A C 1
ATOM 5343 O O . ASP A 1 668 ? 17.718 5.744 -4.982 1.00 40.72 668 ASP A O 1
ATOM 5347 N N . ILE A 1 669 ? 16.960 7.161 -6.505 1.00 36.62 669 ILE A N 1
ATOM 5348 C CA . ILE A 1 669 ? 16.481 8.090 -5.483 1.00 36.62 669 ILE A CA 1
ATOM 5349 C C . ILE A 1 669 ? 15.050 7.727 -5.083 1.00 36.62 669 ILE A C 1
ATOM 5351 O O . ILE A 1 669 ? 14.103 7.979 -5.835 1.00 36.62 669 ILE A O 1
ATOM 5355 N N . GLN A 1 670 ? 14.905 7.219 -3.856 1.00 32.19 670 GLN A N 1
ATOM 5356 C CA . GLN A 1 670 ? 13.621 7.118 -3.164 1.00 32.19 670 GLN A CA 1
ATOM 5357 C C . GLN A 1 670 ? 12.863 8.448 -3.259 1.00 32.19 670 GLN A C 1
ATOM 5359 O O . GLN A 1 670 ? 13.402 9.520 -2.975 1.00 32.19 670 GLN A O 1
ATOM 5364 N N . LEU A 1 671 ? 11.604 8.368 -3.688 1.00 32.91 671 LEU A N 1
ATOM 5365 C CA . LEU A 1 671 ? 10.687 9.498 -3.737 1.00 32.91 671 LEU A CA 1
ATOM 5366 C C . LEU A 1 671 ? 10.607 10.129 -2.341 1.00 32.91 671 LEU A C 1
ATOM 5368 O O . LEU A 1 671 ? 10.116 9.500 -1.403 1.00 32.91 671 LEU A O 1
ATOM 5372 N N . LEU A 1 672 ? 11.048 11.383 -2.200 1.00 25.36 672 LEU A N 1
ATOM 5373 C CA . LEU A 1 672 ? 10.553 12.199 -1.098 1.00 25.36 672 LEU A CA 1
ATOM 5374 C C . LEU A 1 672 ? 9.032 12.327 -1.290 1.00 25.36 672 LEU A C 1
ATOM 5376 O O . LEU A 1 672 ? 8.592 12.562 -2.420 1.00 25.36 672 LEU A O 1
ATOM 5380 N N . PRO A 1 673 ? 8.222 12.154 -0.232 1.00 25.17 673 PRO A N 1
ATOM 5381 C CA . PRO A 1 673 ? 6.777 12.295 -0.328 1.00 25.17 673 PRO A CA 1
ATOM 5382 C C . PRO A 1 673 ? 6.414 13.641 -0.967 1.00 25.17 673 PRO A C 1
ATOM 5384 O O . PRO A 1 673 ? 7.042 14.655 -0.657 1.00 25.17 673 PRO A O 1
ATOM 5387 N N . GLU A 1 674 ? 5.373 13.663 -1.806 1.00 28.59 674 GLU A N 1
ATOM 5388 C CA . GLU A 1 674 ? 4.822 14.835 -2.527 1.00 28.59 674 GLU A CA 1
ATOM 5389 C C . GLU A 1 674 ? 4.445 16.045 -1.634 1.00 28.59 674 GLU A C 1
ATOM 5391 O O . GLU A 1 674 ? 3.870 17.025 -2.096 1.00 28.59 674 GLU A O 1
ATOM 5396 N N . THR A 1 675 ? 4.750 16.014 -0.338 1.00 28.86 675 THR A N 1
ATOM 5397 C CA . THR A 1 675 ? 4.378 17.022 0.656 1.00 28.86 675 THR A CA 1
ATOM 5398 C C . THR A 1 675 ? 5.372 18.173 0.820 1.00 28.86 675 THR A C 1
ATOM 5400 O O . THR A 1 675 ? 5.094 19.074 1.606 1.00 28.86 675 THR A O 1
ATOM 5403 N N . THR A 1 676 ? 6.502 18.196 0.108 1.00 29.97 676 THR A N 1
ATOM 5404 C CA . THR A 1 676 ? 7.479 19.304 0.194 1.00 29.97 676 THR A CA 1
ATOM 5405 C C . THR A 1 676 ? 7.470 20.151 -1.076 1.00 29.97 676 THR A C 1
ATOM 5407 O O . THR A 1 676 ? 8.428 20.183 -1.839 1.00 29.97 676 THR A O 1
ATOM 5410 N N . ILE A 1 677 ? 6.354 20.844 -1.310 1.00 33.16 677 ILE A N 1
ATOM 5411 C CA . ILE A 1 677 ? 6.299 21.955 -2.265 1.00 33.16 677 ILE A CA 1
ATOM 5412 C C . ILE A 1 677 ? 6.934 23.162 -1.562 1.00 33.16 677 ILE A C 1
ATOM 5414 O O . ILE A 1 677 ? 6.287 23.833 -0.761 1.00 33.16 677 ILE A O 1
ATOM 5418 N N . LEU A 1 678 ? 8.224 23.395 -1.795 1.00 36.88 678 LEU A N 1
ATOM 5419 C CA . LEU A 1 678 ? 8.826 24.710 -1.580 1.00 36.88 678 LEU A CA 1
ATOM 5420 C C . LEU A 1 678 ? 8.659 25.478 -2.897 1.00 36.88 678 LEU A C 1
ATOM 5422 O O . LEU A 1 678 ? 9.117 25.000 -3.933 1.00 36.88 678 LEU A O 1
ATOM 5426 N N . ASP A 1 679 ? 7.963 26.618 -2.867 1.00 39.25 679 ASP A N 1
ATOM 5427 C CA . ASP A 1 679 ? 7.718 27.458 -4.049 1.00 39.25 679 ASP A CA 1
ATOM 5428 C C . ASP A 1 679 ? 9.029 27.833 -4.764 1.00 39.25 679 ASP A C 1
ATOM 5430 O O . ASP A 1 679 ? 10.052 28.085 -4.121 1.00 39.25 679 ASP A O 1
ATOM 5434 N N . ALA A 1 680 ? 8.987 27.933 -6.099 1.00 37.78 680 ALA A N 1
ATOM 5435 C CA . ALA A 1 680 ? 10.139 28.256 -6.953 1.00 37.78 680 ALA A CA 1
ATOM 5436 C C . ALA A 1 680 ? 10.869 29.556 -6.546 1.00 37.78 680 ALA A C 1
ATOM 5438 O O . ALA A 1 680 ? 12.080 29.660 -6.710 1.00 37.78 680 ALA A O 1
ATOM 5439 N N . ALA A 1 681 ? 10.165 30.507 -5.921 1.00 40.59 681 ALA A N 1
ATOM 5440 C CA . ALA A 1 681 ? 10.726 31.763 -5.416 1.00 40.59 681 ALA A CA 1
ATOM 5441 C C . ALA A 1 681 ? 11.644 31.611 -4.180 1.00 40.59 681 ALA A C 1
ATOM 5443 O O . ALA A 1 681 ? 12.323 32.564 -3.794 1.00 40.59 681 ALA A O 1
ATOM 5444 N N . HIS A 1 682 ? 11.663 30.444 -3.522 1.00 44.44 682 HIS A N 1
ATOM 5445 C CA . HIS A 1 682 ? 12.473 30.209 -2.321 1.00 44.44 682 HIS A CA 1
ATOM 5446 C C . HIS A 1 682 ? 13.926 29.800 -2.627 1.00 44.44 682 HIS A C 1
ATOM 5448 O O . HIS A 1 682 ? 14.777 29.858 -1.736 1.00 44.44 682 HIS A O 1
ATOM 5454 N N . PHE A 1 683 ? 14.221 29.414 -3.870 1.00 45.09 683 PHE A N 1
ATOM 5455 C CA . PHE A 1 683 ? 15.547 28.977 -4.303 1.00 45.09 683 PHE A CA 1
ATOM 5456 C C . PHE A 1 683 ? 16.330 30.144 -4.922 1.00 45.09 683 PHE A C 1
ATOM 5458 O O . PHE A 1 683 ? 15.782 30.913 -5.706 1.00 45.09 683 PHE A O 1
ATOM 5465 N N . ARG A 1 684 ? 17.615 30.300 -4.563 1.00 52.97 684 ARG A N 1
ATOM 5466 C CA . ARG A 1 684 ? 18.514 31.318 -5.149 1.00 52.97 684 ARG A CA 1
ATOM 5467 C C . ARG A 1 684 ? 19.827 30.684 -5.614 1.00 52.97 684 ARG A C 1
ATOM 5469 O O . ARG A 1 684 ? 20.440 29.922 -4.863 1.00 52.97 684 ARG A O 1
ATOM 5476 N N . GLU A 1 685 ? 20.246 31.014 -6.836 1.00 54.09 685 GLU A N 1
ATOM 5477 C CA . GLU A 1 685 ? 21.496 30.529 -7.448 1.00 54.09 685 GLU A CA 1
ATOM 5478 C C . GLU A 1 685 ? 22.738 31.222 -6.875 1.00 54.09 685 GLU A C 1
ATOM 5480 O O . GLU A 1 685 ? 23.795 30.603 -6.749 1.00 54.09 685 GLU A O 1
ATOM 5485 N N . SER A 1 686 ? 22.580 32.474 -6.446 1.00 72.38 686 SER A N 1
ATOM 5486 C CA . SER A 1 686 ? 23.596 33.261 -5.761 1.00 72.38 686 SER A CA 1
ATOM 5487 C C . SER A 1 686 ? 23.522 33.104 -4.242 1.00 72.38 686 SER A C 1
ATOM 5489 O O . SER A 1 686 ? 22.519 32.667 -3.666 1.00 72.38 686 SER A O 1
ATOM 5491 N N . CYS A 1 687 ? 24.606 33.472 -3.559 1.00 79.19 687 CYS A N 1
ATOM 5492 C CA . CYS A 1 687 ? 24.651 33.507 -2.106 1.00 79.19 687 CYS A CA 1
ATOM 5493 C C . CYS A 1 687 ? 23.500 34.371 -1.572 1.00 79.19 687 CYS A C 1
ATOM 5495 O O . CYS A 1 687 ? 23.520 35.590 -1.718 1.00 79.19 687 CYS A O 1
ATOM 5497 N N . GLY A 1 688 ? 22.537 33.775 -0.869 1.00 74.31 688 GLY A N 1
ATOM 5498 C CA . GLY A 1 688 ? 21.368 34.499 -0.370 1.00 74.31 688 GLY A CA 1
ATOM 5499 C C . GLY A 1 688 ? 21.717 35.629 0.605 1.00 74.31 688 GLY A C 1
ATOM 5500 O O . GLY A 1 688 ? 20.924 36.540 0.792 1.00 74.31 688 GLY A O 1
ATOM 5501 N N . GLY A 1 689 ? 22.911 35.598 1.208 1.00 80.75 689 GLY A N 1
ATOM 5502 C CA . GLY A 1 689 ? 23.381 36.663 2.092 1.00 80.75 689 GLY A CA 1
ATOM 5503 C C . GLY A 1 689 ? 24.069 37.827 1.397 1.00 80.75 689 GLY A C 1
ATOM 5504 O O . GLY A 1 689 ? 23.901 38.951 1.855 1.00 80.75 689 GLY A O 1
ATOM 5505 N N . CYS A 1 690 ? 24.869 37.607 0.352 1.00 80.75 690 CYS A N 1
ATOM 5506 C CA . CYS A 1 690 ? 25.666 38.673 -0.278 1.00 80.75 690 CYS A CA 1
ATOM 5507 C C . CYS A 1 690 ? 25.454 38.828 -1.787 1.00 80.75 690 CYS A C 1
ATOM 5509 O O . CYS A 1 690 ? 26.094 39.684 -2.386 1.00 80.75 690 CYS A O 1
ATOM 5511 N N . GLY A 1 691 ? 24.594 38.012 -2.394 1.00 75.00 691 GLY A N 1
ATOM 5512 C CA . GLY A 1 691 ? 24.326 38.012 -3.830 1.00 75.00 691 GLY A CA 1
ATOM 5513 C C . GLY A 1 691 ? 25.478 37.492 -4.689 1.00 75.00 691 GLY A C 1
ATOM 5514 O O . GLY A 1 691 ? 25.411 37.610 -5.902 1.00 75.00 691 GLY A O 1
ATOM 5515 N N . TRP A 1 692 ? 26.538 36.934 -4.095 1.00 74.94 692 TRP A N 1
ATOM 5516 C CA . TRP A 1 692 ? 27.684 36.433 -4.855 1.00 74.94 692 TRP A CA 1
ATOM 5517 C C . TRP A 1 692 ? 27.307 35.215 -5.706 1.00 74.94 692 TRP A C 1
ATOM 5519 O O . TRP A 1 692 ? 26.780 34.233 -5.177 1.00 74.94 692 TRP A O 1
ATOM 5529 N N . GLU A 1 693 ? 27.596 35.296 -7.001 1.00 65.94 693 GLU A N 1
ATOM 5530 C CA . GLU A 1 693 ? 27.398 34.243 -7.997 1.00 65.94 693 GLU A CA 1
ATOM 5531 C C . GLU A 1 693 ? 28.700 33.452 -8.193 1.00 65.94 693 GLU A C 1
ATOM 5533 O O . GLU A 1 693 ? 29.792 34.021 -8.265 1.00 65.94 693 GLU A O 1
ATOM 5538 N N . GLU A 1 694 ? 28.587 32.124 -8.216 1.00 62.00 694 GLU A N 1
ATOM 5539 C CA . GLU A 1 694 ? 29.725 31.203 -8.237 1.00 62.00 694 GLU A CA 1
ATOM 5540 C C . GLU A 1 694 ? 30.394 31.194 -9.624 1.00 62.00 694 GLU A C 1
ATOM 5542 O O . GLU A 1 694 ? 29.843 30.661 -10.580 1.00 62.00 694 GLU A O 1
ATOM 5547 N N . ASN A 1 695 ? 31.596 31.775 -9.731 1.00 46.16 695 ASN A N 1
ATOM 5548 C CA . ASN A 1 695 ? 32.378 31.858 -10.979 1.00 46.16 695 ASN A CA 1
ATOM 5549 C C . ASN A 1 695 ? 33.620 30.931 -10.992 1.00 46.16 695 ASN A C 1
ATOM 5551 O O . ASN A 1 695 ? 34.572 31.174 -11.733 1.00 46.16 695 ASN A O 1
ATOM 5555 N N . GLY A 1 696 ? 33.655 29.881 -10.161 1.00 48.97 696 GLY A N 1
ATOM 5556 C CA . GLY A 1 696 ? 34.815 28.986 -10.016 1.00 48.97 696 GLY A CA 1
ATOM 5557 C C . GLY A 1 696 ? 34.491 27.660 -9.305 1.00 48.97 696 GLY A C 1
ATOM 5558 O O . GLY A 1 696 ? 33.334 27.412 -8.997 1.00 48.97 696 GLY A O 1
ATOM 5559 N N . PRO A 1 697 ? 35.487 26.790 -9.035 1.00 36.09 697 PRO A N 1
ATOM 5560 C CA . PRO A 1 697 ? 35.274 25.426 -8.524 1.00 36.09 697 PRO A CA 1
ATOM 5561 C C . PRO A 1 697 ? 34.900 25.324 -7.027 1.00 36.09 697 PRO A C 1
ATOM 5563 O O . PRO A 1 697 ? 34.819 24.213 -6.496 1.00 36.09 697 PRO A O 1
ATOM 5566 N N . GLU A 1 698 ? 34.692 26.444 -6.328 1.00 48.50 698 GLU A N 1
ATOM 5567 C CA . GLU A 1 698 ? 34.342 26.462 -4.902 1.00 48.50 698 GLU A CA 1
ATOM 5568 C C . GLU A 1 698 ? 32.822 26.503 -4.686 1.00 48.50 698 GLU A C 1
ATOM 5570 O O . GLU A 1 698 ? 32.193 27.556 -4.780 1.00 48.50 698 GLU A O 1
ATOM 5575 N N . ARG A 1 699 ? 32.265 25.339 -4.323 1.00 61.31 699 ARG A N 1
ATOM 5576 C CA . ARG A 1 699 ? 30.834 25.131 -4.051 1.00 61.31 699 ARG A CA 1
ATOM 5577 C C . ARG A 1 699 ? 30.319 26.008 -2.910 1.00 61.31 699 ARG A C 1
ATOM 5579 O O . ARG A 1 699 ? 30.839 25.957 -1.794 1.00 61.31 699 ARG A O 1
ATOM 5586 N N . LEU A 1 700 ? 29.212 26.712 -3.152 1.00 73.25 700 LEU A N 1
ATOM 5587 C CA . LEU A 1 700 ? 28.442 27.384 -2.100 1.00 73.25 700 LEU A CA 1
ATOM 5588 C C . LEU A 1 700 ? 27.861 26.390 -1.076 1.00 73.25 700 LEU A C 1
ATOM 5590 O O . LEU A 1 700 ? 27.324 25.338 -1.424 1.00 73.25 700 LEU A O 1
ATOM 5594 N N . TYR A 1 701 ? 27.891 26.760 0.205 1.00 67.31 701 TYR A N 1
ATOM 5595 C CA . TYR A 1 701 ? 27.291 25.985 1.291 1.00 67.31 701 TYR A CA 1
ATOM 5596 C C . TYR A 1 701 ? 25.763 26.090 1.262 1.00 67.31 701 TYR A C 1
ATOM 5598 O O . TYR A 1 701 ? 25.207 27.183 1.155 1.00 67.31 701 TYR A O 1
ATOM 5606 N N . LEU A 1 702 ? 25.065 24.965 1.406 1.00 70.44 702 LEU A N 1
ATOM 5607 C CA . LEU A 1 702 ? 23.602 24.932 1.446 1.00 70.44 702 LEU A CA 1
ATOM 5608 C C . LEU A 1 702 ? 23.066 25.165 2.859 1.00 70.44 702 LEU A C 1
ATOM 5610 O O . LEU A 1 702 ? 23.660 24.756 3.859 1.00 70.44 702 LEU A O 1
ATOM 5614 N N . CYS A 1 703 ? 21.886 25.777 2.942 1.00 70.50 703 CYS A N 1
ATOM 5615 C CA . CYS A 1 703 ? 21.133 25.830 4.183 1.00 70.50 703 CYS A CA 1
ATOM 5616 C C . CYS A 1 703 ? 20.772 24.412 4.646 1.00 70.50 703 CYS A C 1
ATOM 5618 O O . CYS A 1 703 ? 19.932 23.770 4.027 1.00 70.50 703 CYS A O 1
ATOM 5620 N N . GLY A 1 704 ? 21.314 23.942 5.770 1.00 57.91 704 GLY A N 1
ATOM 5621 C CA . GLY A 1 704 ? 21.025 22.596 6.292 1.00 57.91 704 GLY A CA 1
ATOM 5622 C C . GLY A 1 704 ? 19.565 22.325 6.702 1.00 57.91 704 GLY A C 1
ATOM 5623 O O . GLY A 1 704 ? 19.266 21.216 7.123 1.00 57.91 704 GLY A O 1
ATOM 5624 N N . GLY A 1 705 ? 18.671 23.321 6.627 1.00 56.75 705 GLY A N 1
ATOM 5625 C CA . GLY A 1 705 ? 17.239 23.180 6.916 1.00 56.75 705 GLY A CA 1
ATOM 5626 C C . GLY A 1 705 ? 16.399 22.885 5.671 1.00 56.75 705 GLY A C 1
ATOM 5627 O O . GLY A 1 705 ? 15.869 21.790 5.531 1.00 56.75 705 GLY A O 1
ATOM 5628 N N . CYS A 1 706 ? 16.259 23.869 4.777 1.00 59.69 706 CYS A N 1
ATOM 5629 C CA . CYS A 1 706 ? 15.456 23.727 3.554 1.00 59.69 706 CYS A CA 1
ATOM 5630 C C . CYS A 1 706 ? 16.246 23.208 2.348 1.00 59.69 706 CYS A C 1
ATOM 5632 O O . CYS A 1 706 ? 15.640 22.921 1.322 1.00 59.69 706 CYS A O 1
ATOM 5634 N N . LEU A 1 707 ? 17.582 23.167 2.435 1.00 61.50 707 LEU A N 1
ATOM 5635 C CA . LEU A 1 707 ? 18.503 22.865 1.331 1.00 61.50 707 LEU A CA 1
ATOM 5636 C C . LEU A 1 707 ? 18.321 23.751 0.080 1.00 61.50 707 LEU A C 1
ATOM 5638 O O . LEU A 1 707 ? 18.955 23.498 -0.938 1.00 61.50 707 LEU A O 1
ATOM 5642 N N . GLY A 1 708 ? 17.497 24.804 0.155 1.00 57.97 708 GLY A N 1
ATOM 5643 C CA . GLY A 1 708 ? 17.095 25.607 -1.000 1.00 57.97 708 GLY A CA 1
ATOM 5644 C C . GLY A 1 708 ? 17.828 26.933 -1.191 1.00 57.97 708 GLY A C 1
ATOM 5645 O O . GLY A 1 708 ? 17.832 27.465 -2.295 1.00 57.97 708 GLY A O 1
ATOM 5646 N N . VAL A 1 709 ? 18.500 27.460 -0.162 1.00 67.88 709 VAL A N 1
ATOM 5647 C CA . VAL A 1 709 ? 19.291 28.702 -0.266 1.00 67.88 709 VAL A CA 1
ATOM 5648 C C . VAL A 1 709 ? 20.774 28.428 -0.040 1.00 67.88 709 VAL A C 1
ATOM 5650 O O . VAL A 1 709 ? 21.148 27.685 0.872 1.00 67.88 709 VAL A O 1
ATOM 5653 N N . ARG A 1 710 ? 21.608 29.045 -0.885 1.00 77.00 710 ARG A N 1
ATOM 5654 C CA . ARG A 1 710 ? 23.067 28.890 -0.943 1.00 77.00 710 ARG A CA 1
ATOM 5655 C C . ARG A 1 710 ? 23.792 30.039 -0.244 1.00 77.00 710 ARG A C 1
ATOM 5657 O O . ARG A 1 710 ? 23.287 31.160 -0.204 1.00 77.00 710 ARG A O 1
ATOM 5664 N N . TYR A 1 711 ? 24.990 29.781 0.279 1.00 80.38 711 TYR A N 1
ATOM 5665 C CA . TYR A 1 711 ? 25.803 30.751 1.011 1.00 80.38 711 TYR A CA 1
ATOM 5666 C C . TYR A 1 711 ? 27.296 30.567 0.763 1.00 80.38 711 TYR A C 1
ATOM 5668 O O . TYR A 1 711 ? 27.822 29.469 0.899 1.00 80.38 711 TYR A O 1
ATOM 5676 N N . CYS A 1 712 ? 28.018 31.655 0.491 1.00 80.56 712 CYS A N 1
ATOM 5677 C CA . CYS A 1 712 ? 29.477 31.595 0.332 1.00 80.56 712 CYS A CA 1
ATOM 5678 C C . CYS A 1 712 ? 30.206 31.416 1.670 1.00 80.56 712 CYS A C 1
ATOM 5680 O O . CYS A 1 712 ? 31.384 31.089 1.713 1.00 80.56 712 CYS A O 1
ATOM 5682 N N . SER A 1 713 ? 29.509 31.640 2.786 1.00 80.44 713 SER A N 1
ATOM 5683 C CA . SER A 1 713 ? 30.053 31.474 4.128 1.00 80.44 713 SER A CA 1
ATOM 5684 C C . SER A 1 713 ? 28.943 31.299 5.158 1.00 80.44 713 SER A C 1
ATOM 5686 O O . SER A 1 713 ? 27.821 31.788 4.989 1.00 80.44 713 SER A O 1
ATOM 5688 N N . SER A 1 714 ? 29.286 30.702 6.300 1.00 78.94 714 SER A N 1
ATOM 5689 C CA . SER A 1 714 ? 28.406 30.648 7.473 1.00 78.94 714 SER A CA 1
ATOM 5690 C C . SER A 1 714 ? 28.003 32.039 7.987 1.00 78.94 714 SER A C 1
ATOM 5692 O O . SER A 1 714 ? 26.981 32.180 8.654 1.00 78.94 714 SER A O 1
ATOM 5694 N N . LEU A 1 715 ? 28.793 33.077 7.686 1.00 82.88 715 LEU A N 1
ATOM 5695 C CA . LEU A 1 715 ? 28.485 34.477 7.995 1.00 82.88 715 LEU A CA 1
ATOM 5696 C C . LEU A 1 715 ? 27.340 35.007 7.123 1.00 82.88 715 LEU A C 1
ATOM 5698 O O . LEU A 1 715 ? 26.371 35.547 7.653 1.00 82.88 715 LEU A O 1
ATOM 5702 N N . CYS A 1 716 ? 27.406 34.786 5.806 1.00 82.94 716 CYS A N 1
ATOM 5703 C CA . CYS A 1 716 ? 26.315 35.142 4.895 1.00 82.94 716 CYS A CA 1
ATOM 5704 C C . CYS A 1 716 ? 25.037 34.352 5.192 1.00 82.94 716 CYS A C 1
ATOM 5706 O O . CYS A 1 716 ? 23.943 34.904 5.085 1.00 82.94 716 CYS A O 1
ATOM 5708 N N . GLN A 1 717 ? 25.179 33.098 5.630 1.00 83.81 717 GLN A N 1
ATOM 5709 C CA . GLN A 1 717 ? 24.054 32.305 6.110 1.00 83.81 717 GLN A CA 1
ATOM 5710 C C . GLN A 1 717 ? 23.389 32.936 7.327 1.00 83.81 717 GLN A C 1
ATOM 5712 O O . GLN A 1 717 ? 22.184 33.150 7.291 1.00 83.81 717 GLN A O 1
ATOM 5717 N N . ARG A 1 718 ? 24.142 33.267 8.386 1.00 83.00 718 ARG A N 1
ATOM 5718 C CA . ARG A 1 718 ? 23.565 33.881 9.596 1.00 83.00 718 ARG A CA 1
ATOM 5719 C C . ARG A 1 718 ? 22.877 35.211 9.298 1.00 83.00 718 ARG A C 1
ATOM 5721 O O . ARG A 1 718 ? 21.764 35.414 9.769 1.00 83.00 718 ARG A O 1
ATOM 5728 N N . ARG A 1 719 ? 23.493 36.066 8.475 1.00 82.69 719 ARG A N 1
ATOM 5729 C CA . ARG A 1 719 ? 22.918 37.364 8.094 1.00 82.69 719 ARG A CA 1
ATOM 5730 C C . ARG A 1 719 ? 21.588 37.203 7.354 1.00 82.69 719 ARG A C 1
ATOM 5732 O O . ARG A 1 719 ? 20.564 37.684 7.822 1.00 82.69 719 ARG A O 1
ATOM 5739 N N . HIS A 1 720 ? 21.577 36.433 6.264 1.00 82.44 720 HIS A N 1
ATOM 5740 C CA . HIS A 1 720 ? 20.348 36.190 5.501 1.00 82.44 720 HIS A CA 1
ATOM 5741 C C . HIS A 1 720 ? 19.285 35.460 6.329 1.00 82.44 720 HIS A C 1
ATOM 5743 O O . HIS A 1 720 ? 18.091 35.693 6.158 1.00 82.44 720 HIS A O 1
ATOM 5749 N N . TRP A 1 721 ? 19.716 34.561 7.220 1.00 82.69 721 TRP A N 1
ATOM 5750 C CA . TRP A 1 721 ? 18.839 33.839 8.134 1.00 82.69 721 TRP A CA 1
ATOM 5751 C C . TRP A 1 721 ? 18.072 34.797 9.044 1.00 82.69 721 TRP A C 1
ATOM 5753 O O . TRP A 1 721 ? 16.861 34.655 9.179 1.00 82.69 721 TRP A O 1
ATOM 5763 N N . GLU A 1 722 ? 18.741 35.776 9.647 1.00 79.94 722 GLU A N 1
ATOM 5764 C CA . GLU A 1 722 ? 18.103 36.746 10.542 1.00 79.94 722 GLU A CA 1
ATOM 5765 C C . GLU A 1 722 ? 17.204 37.745 9.801 1.00 79.94 722 GLU A C 1
ATOM 5767 O O . GLU A 1 722 ? 16.146 38.107 10.322 1.00 79.94 722 GLU A O 1
ATOM 5772 N N . GLU A 1 723 ? 17.589 38.143 8.588 1.00 75.38 723 GLU A N 1
ATOM 5773 C CA . GLU A 1 723 ? 16.917 39.197 7.821 1.00 75.38 723 GLU A CA 1
ATOM 5774 C C . GLU A 1 723 ? 15.664 38.708 7.073 1.00 75.38 723 GLU A C 1
ATOM 5776 O O . GLU A 1 723 ? 14.606 39.335 7.163 1.00 75.38 723 GLU A O 1
ATOM 5781 N N . GLU A 1 724 ? 15.750 37.580 6.360 1.00 74.19 724 GLU A N 1
ATOM 5782 C CA . GLU A 1 724 ? 14.713 37.177 5.394 1.00 74.19 724 GLU A CA 1
ATOM 5783 C C . GLU A 1 724 ? 14.454 35.660 5.397 1.00 74.19 724 GLU A C 1
ATOM 5785 O O . GLU A 1 724 ? 13.311 35.206 5.518 1.00 74.19 724 GLU A O 1
ATOM 5790 N N . HIS A 1 725 ? 15.514 34.849 5.327 1.00 76.75 725 HIS A N 1
ATOM 5791 C CA . HIS A 1 725 ? 15.413 33.428 5.004 1.00 76.75 725 HIS A CA 1
ATOM 5792 C C . HIS A 1 725 ? 14.715 32.590 6.080 1.00 76.75 725 HIS A C 1
ATOM 5794 O O . HIS A 1 725 ? 14.007 31.640 5.739 1.00 76.75 725 HIS A O 1
ATOM 5800 N N . ARG A 1 726 ? 14.853 32.939 7.369 1.00 75.44 726 ARG A N 1
ATOM 5801 C CA . ARG A 1 726 ? 14.261 32.166 8.476 1.00 75.44 726 ARG A CA 1
ATOM 5802 C C . ARG A 1 726 ? 12.756 31.981 8.314 1.00 75.44 726 ARG A C 1
ATOM 5804 O O . ARG A 1 726 ? 12.292 30.864 8.485 1.00 75.44 726 ARG A O 1
ATOM 5811 N N . ARG A 1 727 ? 12.013 33.031 7.944 1.00 62.00 727 ARG A N 1
ATOM 5812 C CA . ARG A 1 727 ? 10.539 32.989 7.844 1.00 62.00 727 ARG A CA 1
ATOM 5813 C C . ARG A 1 727 ? 10.059 32.018 6.768 1.00 62.00 727 ARG A C 1
ATOM 5815 O O . ARG A 1 727 ? 9.048 31.344 6.948 1.00 62.00 727 ARG A O 1
ATOM 5822 N N . VAL A 1 728 ? 10.801 31.935 5.666 1.00 62.69 728 VAL A N 1
ATOM 5823 C CA . VAL A 1 728 ? 10.446 31.080 4.529 1.00 62.69 728 VAL A CA 1
ATOM 5824 C C . VAL A 1 728 ? 10.956 29.650 4.744 1.00 62.69 728 VAL A C 1
ATOM 5826 O O . VAL A 1 728 ? 10.208 28.700 4.549 1.00 62.69 728 VAL A O 1
ATOM 5829 N N . CYS A 1 729 ? 12.170 29.490 5.282 1.00 60.38 729 CYS A N 1
ATOM 5830 C CA . CYS A 1 729 ? 12.763 28.190 5.615 1.00 60.38 729 CYS A CA 1
ATOM 5831 C C . CYS A 1 729 ? 11.975 27.434 6.709 1.00 60.38 729 CYS A C 1
ATOM 5833 O O . CYS A 1 729 ? 11.970 26.206 6.731 1.00 60.38 729 CYS A O 1
ATOM 5835 N N . THR A 1 730 ? 11.284 28.149 7.612 1.00 57.38 730 THR A N 1
ATOM 5836 C CA . THR A 1 730 ? 10.436 27.557 8.666 1.00 57.38 730 THR A CA 1
ATOM 5837 C C . THR A 1 730 ? 8.937 27.537 8.340 1.00 57.38 730 THR A C 1
ATOM 5839 O O . THR A 1 730 ? 8.156 27.124 9.197 1.00 57.38 730 THR A O 1
ATOM 5842 N N . GLY A 1 731 ? 8.520 27.967 7.141 1.00 49.69 731 GLY A N 1
ATOM 5843 C CA . GLY A 1 731 ? 7.126 27.884 6.682 1.00 49.69 731 GLY A CA 1
ATOM 5844 C C . GLY A 1 731 ? 6.134 28.838 7.370 1.00 49.69 731 GLY A C 1
ATOM 5845 O O . GLY A 1 731 ? 4.979 28.472 7.565 1.00 49.69 731 GLY A O 1
ATOM 5846 N N . GLU A 1 732 ? 6.546 30.051 7.757 1.00 43.00 732 GLU A N 1
ATOM 5847 C CA . GLU A 1 732 ? 5.671 31.044 8.417 1.00 43.00 732 GLU A CA 1
ATOM 5848 C C . GLU A 1 732 ? 4.845 31.920 7.440 1.00 43.00 732 GLU A C 1
ATOM 5850 O O . GLU A 1 732 ? 4.193 32.872 7.871 1.00 43.00 732 GLU A O 1
ATOM 5855 N N . TYR A 1 733 ? 4.821 31.619 6.134 1.00 37.53 733 TYR A N 1
ATOM 5856 C CA . TYR A 1 733 ? 3.998 32.351 5.158 1.00 37.53 733 TYR A CA 1
ATOM 5857 C C . TYR A 1 733 ? 2.532 31.882 5.219 1.00 37.53 733 TYR A C 1
ATOM 5859 O O . TYR A 1 733 ? 2.172 30.833 4.693 1.00 37.53 733 TYR A O 1
ATOM 5867 N N . SER A 1 734 ? 1.675 32.663 5.879 1.00 33.16 734 SER A N 1
ATOM 5868 C CA . SER A 1 734 ? 0.214 32.539 5.803 1.00 33.16 734 SER A CA 1
ATOM 5869 C C . SER A 1 734 ? -0.377 33.759 5.093 1.00 33.16 734 SER A C 1
ATOM 5871 O O . SER A 1 734 ? -0.222 34.878 5.583 1.00 33.16 734 SER A O 1
ATOM 5873 N N . ASP A 1 735 ? -1.043 33.515 3.964 1.00 35.94 735 ASP A N 1
ATOM 5874 C CA . ASP A 1 735 ? -2.043 34.333 3.262 1.00 35.94 735 ASP A CA 1
ATOM 5875 C C . ASP A 1 735 ? -2.074 35.844 3.548 1.00 35.94 735 ASP A C 1
ATOM 5877 O O . ASP A 1 735 ? -2.855 36.303 4.382 1.00 35.94 735 ASP A O 1
ATOM 5881 N N . LYS A 1 736 ? -1.331 36.635 2.759 1.00 31.00 736 LYS A N 1
ATOM 5882 C CA . LYS A 1 736 ? -1.716 38.009 2.371 1.00 31.00 736 LYS A CA 1
ATOM 5883 C C . LYS A 1 736 ? -1.114 38.388 1.012 1.00 31.00 736 LYS A C 1
ATOM 5885 O O . LYS A 1 736 ? -0.181 39.180 0.953 1.00 31.00 736 LYS A O 1
ATOM 5890 N N . ILE A 1 737 ? -1.701 37.907 -0.081 1.00 28.02 737 ILE A N 1
ATOM 5891 C CA . ILE A 1 737 ? -1.704 38.672 -1.336 1.00 28.02 737 ILE A CA 1
ATOM 5892 C C . ILE A 1 737 ? -3.163 38.924 -1.693 1.00 28.02 737 ILE A C 1
ATOM 5894 O O . ILE A 1 737 ? -3.949 38.004 -1.908 1.00 28.02 737 ILE A O 1
ATOM 5898 N N . LYS A 1 738 ? -3.530 40.207 -1.659 1.00 26.92 738 LYS A N 1
ATOM 5899 C CA . LYS A 1 738 ? -4.788 40.710 -2.196 1.00 26.92 738 LYS A CA 1
ATOM 5900 C C . LYS A 1 738 ? -4.804 40.385 -3.686 1.00 26.92 738 LYS A C 1
ATOM 5902 O O . LYS A 1 738 ? -3.900 40.799 -4.402 1.00 26.92 738 LYS A O 1
ATOM 5907 N N . VAL A 1 739 ? -5.843 39.688 -4.129 1.00 27.14 739 VAL A N 1
ATOM 5908 C CA . VAL A 1 739 ? -6.261 39.704 -5.529 1.00 27.14 739 VAL A CA 1
ATOM 5909 C C . VAL A 1 739 ? -6.567 41.163 -5.864 1.00 27.14 739 VAL A C 1
ATOM 5911 O O . VAL A 1 739 ? -7.541 41.720 -5.363 1.00 27.14 739 VAL A O 1
ATOM 5914 N N . THR A 1 740 ? -5.698 41.811 -6.630 1.00 26.67 740 THR A N 1
ATOM 5915 C CA . THR A 1 740 ? -6.071 43.010 -7.379 1.00 26.67 740 THR A CA 1
ATOM 5916 C C . THR A 1 740 ? -6.432 42.560 -8.780 1.00 26.67 740 THR A C 1
ATOM 5918 O O . THR A 1 740 ? -5.571 42.157 -9.558 1.00 26.67 740 THR A O 1
ATOM 5921 N N . GLU A 1 741 ? -7.733 42.584 -9.042 1.00 29.88 741 GLU A N 1
ATOM 5922 C CA . GLU A 1 741 ? -8.337 42.539 -10.365 1.00 29.88 741 GLU A CA 1
ATOM 5923 C C . GLU A 1 741 ? -7.792 43.687 -11.233 1.00 29.88 741 GLU A C 1
ATOM 5925 O O . GLU A 1 741 ? -7.786 44.843 -10.813 1.00 29.88 741 GLU A O 1
ATOM 5930 N N . ALA A 1 742 ? -7.368 43.360 -12.450 1.00 26.38 742 ALA A N 1
ATOM 5931 C CA . ALA A 1 742 ? -7.330 44.245 -13.616 1.00 26.38 742 ALA A CA 1
ATOM 5932 C C . ALA A 1 742 ? -7.490 43.310 -14.829 1.00 26.38 742 ALA A C 1
ATOM 5934 O O . ALA A 1 742 ? -6.576 42.567 -15.165 1.00 26.38 742 ALA A O 1
ATOM 5935 N N . VAL A 1 743 ? -8.731 42.963 -15.169 1.00 28.14 743 VAL A N 1
ATOM 5936 C CA . VAL A 1 743 ? -9.573 43.613 -16.189 1.00 28.14 743 VAL A CA 1
ATOM 5937 C C . VAL A 1 743 ? -9.013 43.432 -17.602 1.00 28.14 743 VAL A C 1
ATOM 5939 O O . VAL A 1 743 ? -7.967 43.949 -17.974 1.00 28.14 743 VAL A O 1
ATOM 5942 N N . VAL A 1 744 ? -9.797 42.651 -18.339 1.00 29.38 744 VAL A N 1
ATOM 5943 C CA . VAL A 1 744 ? -9.876 42.461 -19.785 1.00 29.38 744 VAL A CA 1
ATOM 5944 C C . VAL A 1 744 ? -9.928 43.794 -20.531 1.00 29.38 744 VAL A C 1
ATOM 5946 O O . VAL A 1 744 ? -10.757 44.623 -20.189 1.00 29.38 744 VAL A O 1
ATOM 5949 N N . GLU A 1 745 ? -9.147 43.913 -21.602 1.00 24.81 745 GLU A N 1
ATOM 5950 C CA . GLU A 1 745 ? -9.452 44.650 -22.844 1.00 24.81 745 GLU A CA 1
ATOM 5951 C C . GLU A 1 745 ? -8.438 44.127 -23.881 1.00 24.81 745 GLU A C 1
ATOM 5953 O O . GLU A 1 745 ? -7.242 44.366 -23.771 1.00 24.81 745 GLU A O 1
ATOM 5958 N N . VAL A 1 746 ? -8.770 43.097 -24.665 1.00 30.02 746 VAL A N 1
ATOM 5959 C CA . VAL A 1 746 ? -9.294 43.203 -26.041 1.00 30.02 746 VAL A CA 1
ATOM 5960 C C . VAL A 1 746 ? -8.879 44.494 -26.751 1.00 30.02 746 VAL A C 1
ATOM 5962 O O . VAL A 1 746 ? -9.550 45.515 -26.634 1.00 30.02 746 VAL A O 1
ATOM 5965 N N . ASN A 1 747 ? -7.807 44.391 -27.536 1.00 28.78 747 ASN A N 1
ATOM 5966 C CA . ASN A 1 747 ? -7.794 44.765 -28.952 1.00 28.78 747 ASN A CA 1
ATOM 5967 C C . ASN A 1 747 ? -6.823 43.859 -29.704 1.00 28.78 747 ASN A C 1
ATOM 5969 O O . ASN A 1 747 ? -5.688 43.688 -29.204 1.00 28.78 747 ASN A O 1
#

Organism: Nematostella vectensis (NCBI:txid45351)

Nearest PDB structures (foldseek):
  7xkf-assembly1_R  TM=2.149E-01  e=5.452E+00  Mus musculus
  6gdg-assembly1_A  TM=2.160E-01  e=4.992E+00  Escherichia coli

Sequence (747 aa):
MDKNFLEVSPKSLSRSPHGLAFVTSVDGRGIFSVFGIFQLRKGVQRGVRTIYEFAGALCFVGGKVIDAFLQKDINETQLKTYIQSYIKLASKRVPLARVPAKDVAKLFMTQCFTKQTNSGPFNEDLQEVIEIFKNAGNFASTETEEEFLKSQLGETLKGPKFARLDSRRPEFSSWWIEFSELTHMECPQPDKIKREIVQEKKSKNKEKEDSGQKWRVEVAQRLSVRENYVRFAGIARHMVYWFIYRGGNDKIAATFVVAHCGIFEAHRNGKHLTPENPLLGLFVDKTHLKCDEFGTCFGQTRVPLKLTSSRKTCNLCNTPAEISGRNNLLTCCDDSGNFKLGNELTQAILGNLIYNYNREKLSDEVMLPLEYVLLDALNCFFAHALNSLYWFFKPNGAVVRELVDFLLRSMKQRLCSPLQKLLPVKDVVFKALQQHCATTVPESDLENIANLFAASYDNCLALGEPMLTGPIEGFDAKPEWAFNIALCSRIANSIRQKWKFLSSTDKEKLLSFKREVVTDLVQDTFRKTMAMIVRVRCKEKSMSIKGSSAPFLACQDHRCACHSLSTFQFNFLSNLPTASRAKESHLVYKPSGCGDGEGILTLNSVFYMDDEGDALHEFIRLANEEVWDSIEELCQSFQCERLQFLHYATYRRLVLAFKMKIIQEYGDIQLLPETTILDAAHFRESCGGCGWEENGPERLYLCGGCLGVRYCSSLCQRRHWEEEHRRVCTGEYSDKIKVTEAVVEVN

Foldseek 3Di:
DDPPPQDPDPVNQVVQQLWKKKKFQAFQQQKIKMWIKGWDDDCPDPPDFTWIKIKMFIDHLLAATQDIAIDGRDTPLRVSVVSCPPVVVCVVQTPMFIDRLLCCLVQPHVSNLVVHVPDDDDDPRVVVSNVSSVVSVVPDPDPDPVVVLCVQQNDDLDDDLADQDDLPDSNCLRLADALLRCVVLVQDQADADPPDDDDDDPPVVVVVVVSLQVSLFRSQQSLQDPSSLSSQLSSLSSVLVRDSRNDDPSNHSSLSVQLNVVSVVCVVVVHTGHLVRSSSVSHSVVNNVCCNQANNAGDSDDDGPPPCPDFDAQPQHRHTQDDDPPQQGFRLADPVNAGALGDPLLLQLLLQLLVCCVPPVDDPLSLVLNLQSLLSSLCSLLVRLLSSHDPQLRRRPVLSVQLSVQLSVLVSCLSVDPVSVPDQQLVSQLVSCCVRRVVRHPSVSSSVSSVSVSVNNVVSNVSNPPVPPDPDDDDPCRSVVSCLVRQLLVCLVVLLVCQVVDDPVVVFVLQKDKPVVLLVLLLVLLVVLVVVLVVVVVVCVVPVDPDDDPQQNDDPDPPDLSPDSVSLSVVLVVLADEPVCLVLDQKHWADPPDPPGTIMIGGRQVVQADPVSTGDSCLSSVVPPVNLVSLLVSLVPDPRSNSSVSNSSSVVVVSVVSSVSSCVVRVPDDDDPPPDPQDPVLADQAQLQPRHHDPDDDAFDADPQSSRHTHNDPVSVVRSCVPPNVCSSSVVDDDDDDPDDDDDDDD

Mean predicted aligned error: 18.09 Å

InterPro domains:
  IPR002893 Zinc finger, MYND-type [PF01753] (687-729)
  IPR002893 Zinc finger, MYND-type [PS50865] (687-729)

Solvent-accessible surface area (backbone atoms only — not comparable to full-atom values): 42444 Å² total; per-residue (Å²): 132,79,89,75,84,73,79,83,40,74,74,60,48,67,75,26,79,62,11,40,23,37,35,43,51,55,39,48,86,18,40,33,42,40,41,37,42,35,70,79,46,82,46,85,52,96,88,49,74,47,32,28,35,45,33,38,38,34,33,36,50,69,18,34,68,65,46,50,43,64,44,72,83,30,39,69,69,56,46,50,51,49,46,59,49,56,52,51,55,41,54,76,76,44,47,69,24,65,42,52,24,18,51,43,24,59,73,70,39,43,57,19,57,70,48,42,80,76,59,82,91,76,58,71,44,42,57,52,45,53,48,56,36,52,60,21,25,75,69,43,89,63,93,46,72,67,60,48,49,33,75,76,68,44,90,66,91,71,77,94,62,71,52,84,84,63,80,84,42,71,61,47,68,40,34,32,70,41,42,44,48,39,56,75,55,65,45,79,82,75,80,76,75,79,83,70,74,94,72,90,65,88,74,66,50,57,61,55,55,47,51,54,50,50,52,42,44,52,45,29,42,57,52,54,42,74,68,42,49,42,25,54,27,24,41,22,50,53,45,24,55,46,29,57,56,58,51,98,33,64,41,51,19,53,38,23,51,52,31,20,51,53,43,51,51,25,56,76,68,75,44,65,46,46,46,85,39,66,59,48,29,48,27,49,54,39,27,48,52,44,40,57,72,61,42,90,51,52,62,87,77,82,82,78,70,93,75,62,92,83,61,70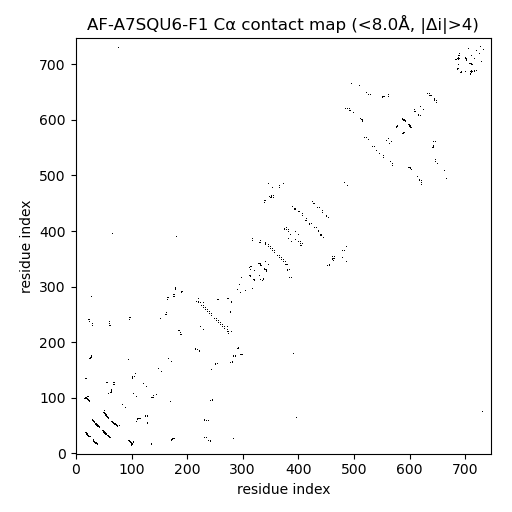,52,32,85,74,47,58,48,72,42,70,87,60,102,57,100,78,52,70,32,58,33,53,100,84,57,49,58,33,44,29,29,74,66,53,25,39,39,50,12,36,49,55,49,46,45,71,75,64,69,58,61,78,81,57,51,58,43,47,49,55,51,47,46,53,21,44,52,49,36,50,63,46,62,47,62,45,41,41,73,86,35,41,71,42,73,66,46,50,48,53,40,44,58,50,47,50,53,51,52,51,48,27,72,74,32,80,76,44,55,74,54,57,65,33,59,59,45,32,52,46,42,51,74,58,34,52,92,46,32,57,68,71,58,43,49,51,52,17,51,49,49,35,56,22,51,54,53,23,49,61,53,28,62,63,81,70,76,57,99,70,84,68,97,67,51,66,67,50,50,42,36,32,66,61,43,23,61,64,45,31,62,60,48,44,66,48,53,72,74,51,51,72,68,55,50,50,55,56,40,40,42,52,46,65,63,54,49,54,51,47,52,51,46,51,53,54,52,52,53,47,55,53,52,51,54,52,51,51,69,73,62,74,69,86,86,75,79,65,78,54,74,72,79,85,58,88,84,43,40,74,78,41,71,70,46,32,52,51,53,51,64,71,66,45,42,40,71,93,49,40,95,82,36,65,51,26,38,44,70,46,94,54,98,78,78,63,26,38,41,28,56,34,56,81,81,39,32,47,99,86,69,40,59,36,64,46,64,52,38,66,70,44,65,69,59,51,53,53,48,47,57,61,26,67,71,45,92,42,55,44,42,21,51,53,48,44,56,40,55,51,53,50,56,49,49,45,52,50,51,53,43,65,80,56,66,82,64,78,81,74,68,93,81,75,82,73,61,79,86,65,51,44,91,27,13,65,44,77,63,54,66,81,88,64,96,69,80,60,45,60,37,92,82,66,65,43,39,28,13,84,39,76,65,31,40,52,53,26,36,74,75,58,46,46,49,65,64,69,65,68,81,71,92,86,77,80,88,76,88,79,81,91,76,92,128

Secondary structure (DSSP, 8-state):
--TTSS---HHHHHT-TT-EEEEEPP-TTSEEEEEEEEEEE---STTPPPEEEEEEEEEETTTEEEEEEEEEEE-HHHHHHHIIIIIHHHHHHS-EEEEEHHHIIIIIIHHHHHHHTTSS---HHHHHHHHHHHHHHTT---S-HHHHHHHHH-S---SS-PPP--TTSGGGTT-S--HHHHHHTTPPPPPP-----S-S-TTTHHHHHHHHHHHHHHHHHHT-SHHHHHHHHHHHHHHHHHHHHH-S-HHHHHHHHHHHHHHHHHHHTTPPP-TTSHHHHHHHHHHHHHHHHHSS--SS----GGG-SS-PBPTTT--B----SSS----SB-TT--B-SSSHHHHHHHHHHHHHHHHH---HHHHHHHHHHHHHHHHHHHHHHGGGS-GGGPPPHHHHHHHHHHHHHHHHHHHH-TTGGGS-HHHHHHHHHHHHHTTTS-HHHHHHHHHHHHHHHHHHHHHTSGGGSS----TTHHHHHHHIIIIIHHHHHHHHHHHTTS-HHHHHHHTEEEHHHHHHHHHHHHHHHHHHHHHHHHHHHHHT-TT---GGG----TTSGGG-HHHHHHHHHHHSPBGGGGGG-SEEEE--SSSS---EEEE-GGGTB-TTSPBPHHHHHT--HHHHHHHHHHHHTSS-HHHHHHHHHHHHHHHHHHHHHHHHTTTT-----TT----GGG-EEEETTT-----SS-PPEE-TTTS-EEESSHHHHHHHIIIIIHHHHTT----------------

pLDDT: mean 70.35, std 17.73, range [24.81, 95.06]